Protein 4YMX (pdb70)

Organism: Caldanaerobacter subterraneus subsp. tengcongensis (strain DSM 15242 / JCM 11007 / NBRC 100824 / MB4) (NCBI:txid273068)

Radius of gyration: 26.93 Å; Cα contacts (8 Å, |Δi|>4): 974; chains: 2; bounding box: 66×55×76 Å

Nearest PDB structures (foldseek):
  4ymx-assembly2_B  TM=1.004E+00  e=5.263E-52  Caldanaerobacter subterraneus subsp. tengcongensis MB4
  3vvd-assembly1_A  TM=9.295E-01  e=8.114E-27  Thermus thermophilus HB27
  5lom-assembly1_A  TM=9.292E-01  e=2.804E-24  Agrobacterium fabrum str. C58
  8b5d-assembly2_B  TM=8.916E-01  e=5.900E-25  Lactococcus lactis
  3zsf-assembly2_B  TM=6.166E-01  e=4.445E-22  Neisseria gonorrhoeae

Solvent-accessible surface area: 20627 Å² total

B-factor: mean 12.86, std 9.36, range [2.45, 56.19]

Foldseek 3Di:
DEAEEEEAQQFPQQWHFDDDPNDTDIHHLVVVLQVLLCVLVVHHYHYDHDQPQCRLVCQQVVVGFKYFYQAFPDPVSCVWWPWADFLWKWFKWKKAFLPAPDAALLSQALWEEEEEPPGVQVVLQVPHHNYNYDYDRHPVVRVVCRVVVVTGIYIDIPQRVVVVCVPVVRMDIHRYPRSRPTGIGTTMIGGPPPVVSSVSSNVSSVCCVVVVNSVVSCCVRPVD/DEAEEEEAQQFPQQWHFDDDPNDTDIHHLVVVLVVLLCVLVVHHYHYDHDQPQCRLVCQQVVVGFKYFYQAFPDPVSCVWWPWAPFLWKWFKWKKAFQPAPDAALLSQALWEEEEEPPGQLVVLQVPRHNYNYDYDRHVVVRVVCRVVVVTGIYIDIDQRVVVVCVPVVRMDIHDYPRSRPTGIGTTMIGGPPPVVSSVSSNVSSVCCVVVVNSVVSCCVRPVD

CATH classification: 3.40.190.10

Secondary structure (DSSP, 8-state):
-EEEEEE--EETTTEEEEEETTEEEEESHHHHHHHHHHHHHT-EEEEEE--GGGHHHHHHTTS-SEE-SS----HHHHTTEEEEEEEE---EEEEEETT-S--SGGGGTT-EEEEETTSHHHHHHTTSTT-EEEEESSHHHHHHHHHTTS-SEEEEEHHHHHHHHTT-TTEEEE--GGGG-S---EEEEEETT-HHHHHHHHHHHHHHHHHSHHHHHHHHHH--/-EEEEEE-SEETTTEEEEEETTEEEEESHHHHHHHHHHHHHT-EEEEEE--GGGHHHHHHTTSSSEE-SS----HHHHTTEEE----B---EEEEEETT-S--SGGGGTT-EEEEETTSHHHHHHHTSTT-EEEEESSHHHHHHHHHTTS-SEEEEEHHHHHHHHTT-TTEEEE--GGGG-S---B--EEETT-HHHHHHHHHHHHHHHHHSHHHHHHHHHH--

InterPro domains:
  IPR001320 Ionotropic glutamate receptor, C-terminal [SM00079] (38-260)
  IPR001638 Solute-binding protein family 3/N-terminal domain of MltF [PF00497] (39-260)
  IPR001638 Solute-binding protein family 3/N-terminal domain of MltF [SM00062] (38-259)
  IPR018313 Solute-binding protein family 3, conserved site [PS01039] (64-77)

Sequence (448 aa):
GVIVMMMGTSADFPPFEFHKVEGGKDEEIVGFDIDIANAIAKKLGVKLEIKDMDFKGLIPALQAGRRVDMVIAGMTPTAERKKSVDFSDLYYDSRRQVVVVKNDSPISKFDDLKVKKTIAVQIGTTSEEAAKKIPNVKLLKQLNRVSDEFMDLQNNGRCDAIVVEDTTVAKAYLKEYKDMKILYMDEINNVENGSAVAVVAKKGNKSLLDVVNEVIKEELKQSGEYDKLVDKWFKQGVVIVMMMGTSADFPPFEFHKVEGGKKDEIVGFDIDIANAIAKKLGVKLEIKDMDFKGLIPALQAGRVDMVIAGMTPTAERKKSVDFSDLYYDSRRQVVVVKNDSPISKFDDLKVKKTIAVQIGTTSEEAAKKIPNVKLLKQLNRVSDEFMDLQNNGRCDAIVVEDTTVAKAYLKEYKDMKILYMDEINNVVENGSAVAVVAKKGNKSLLDVVNEVIKKEELKKQSGEYDKLVDKKWFKQ

Structure (mmCIF, N/CA/C/O backbone):
data_4YMX
#
_entry.id   4YMX
#
_cell.length_a   39.026
_cell.length_b   41.409
_cell.length_c   75.604
_cell.angle_alpha   103.73
_cell.angle_beta   102.74
_cell.angle_gamma   90.12
#
_symmetry.space_group_name_H-M   'P 1'
#
loop_
_entity.id
_entity.type
_entity.pdbx_description
1 polymer 'ABC-type amino acid transport system, periplasmic component'
2 non-polymer ARGININE
3 water water
#
loop_
_atom_site.group_PDB
_atom_site.id
_atom_site.type_symbol
_atom_site.label_atom_id
_atom_site.label_alt_id
_atom_site.label_comp_id
_atom_site.label_asym_id
_atom_site.label_entity_id
_atom_site.label_seq_id
_atom_site.pdbx_PDB_ins_code
_atom_site.Cartn_x
_atom_site.Cartn_y
_atom_site.Cartn_z
_atom_site.occupancy
_atom_site.B_iso_or_equiv
_atom_site.auth_seq_id
_atom_site.auth_comp_id
_atom_site.auth_asym_id
_atom_site.auth_atom_id
_atom_site.pdbx_PDB_model_num
ATOM 1 N N . GLY A 1 37 ? -30.285 0.591 -27.362 1.00 21.43 37 GLY A N 1
ATOM 2 C CA . GLY A 1 37 ? -30.293 1.261 -26.074 1.00 16.16 37 GLY A CA 1
ATOM 3 C C . GLY A 1 37 ? -29.461 0.550 -25.020 1.00 15.27 37 GLY A C 1
ATOM 4 O O . GLY A 1 37 ? -29.625 0.795 -23.819 1.00 15.00 37 GLY A O 1
ATOM 5 N N . VAL A 1 38 ? -28.573 -0.332 -25.476 1.00 12.66 38 VAL A N 1
ATOM 6 C CA . VAL A 1 38 ? -27.730 -1.131 -24.590 1.00 11.61 38 VAL A CA 1
ATOM 7 C C . VAL A 1 38 ? -26.301 -1.176 -25.121 1.00 13.75 38 VAL A C 1
ATOM 8 O O . VAL A 1 38 ? -26.083 -1.221 -26.331 1.00 14.28 38 VAL A O 1
ATOM 12 N N . ILE A 1 39 ? -25.324 -1.142 -24.220 1.00 7.85 39 ILE A N 1
ATOM 13 C CA . ILE A 1 39 ? -23.977 -1.537 -24.588 1.00 8.90 39 ILE A CA 1
ATOM 14 C C . ILE A 1 39 ? -23.640 -2.772 -23.764 1.00 8.99 39 ILE A C 1
ATOM 15 O O . ILE A 1 39 ? -23.901 -2.822 -22.562 1.00 9.16 39 ILE A O 1
ATOM 20 N N . VAL A 1 40 ? -23.110 -3.782 -24.437 1.00 9.96 40 VAL A N 1
ATOM 21 C CA . VAL A 1 40 ? -22.774 -5.036 -23.792 1.00 8.31 40 VAL A CA 1
ATOM 22 C C . VAL A 1 40 ? -21.272 -5.121 -23.626 1.00 9.64 40 VAL A C 1
ATOM 23 O O . VAL A 1 40 ? -20.498 -4.995 -24.585 1.00 7.37 40 VAL A O 1
ATOM 27 N N A MET A 1 41 ? -20.853 -5.360 -22.380 0.29 6.92 41 MET A N 1
ATOM 28 N N B MET A 1 41 ? -20.831 -5.317 -22.381 0.30 6.92 41 MET A N 1
ATOM 29 N N C MET A 1 41 ? -20.845 -5.321 -22.373 0.41 6.70 41 MET A N 1
ATOM 30 C CA A MET A 1 41 ? -19.446 -5.470 -22.039 0.29 6.89 41 MET A CA 1
ATOM 31 C CA B MET A 1 41 ? -19.412 -5.482 -22.124 0.30 6.60 41 MET A CA 1
ATOM 32 C CA C MET A 1 41 ? -19.434 -5.480 -22.057 0.41 6.58 41 MET A CA 1
ATOM 33 C C A MET A 1 41 ? -19.103 -6.902 -21.633 0.29 7.50 41 MET A C 1
ATOM 34 C C B MET A 1 41 ? -19.096 -6.890 -21.649 0.30 7.57 41 MET A C 1
ATOM 35 C C C MET A 1 41 ? -19.124 -6.920 -21.670 0.41 7.40 41 MET A C 1
ATOM 36 O O A MET A 1 41 ? -19.841 -7.527 -20.870 0.29 9.28 41 MET A O 1
ATOM 37 O O B MET A 1 41 ? -19.833 -7.479 -20.856 0.30 9.04 41 MET A O 1
ATOM 38 O O C MET A 1 41 ? -19.899 -7.563 -20.961 0.41 8.83 41 MET A O 1
ATOM 51 N N . GLY A 1 42 ? -17.995 -7.423 -22.155 1.00 5.45 42 GLY A N 1
ATOM 52 C CA . GLY A 1 42 ? -17.487 -8.704 -21.711 1.00 6.54 42 GLY A CA 1
ATOM 53 C C . GLY A 1 42 ? -16.386 -8.455 -20.692 1.00 6.14 42 GLY A C 1
ATOM 54 O O . GLY A 1 42 ? -15.560 -7.540 -20.843 1.00 6.36 42 GLY A O 1
ATOM 55 N N . THR A 1 43 ? -16.377 -9.259 -19.640 1.00 4.56 43 THR A N 1
ATOM 56 C CA . THR A 1 43 ? -15.271 -9.238 -18.698 1.00 4.20 43 THR A CA 1
ATOM 57 C C . THR A 1 43 ? -15.075 -10.612 -18.081 1.00 5.88 43 THR A C 1
ATOM 58 O O . THR A 1 43 ? -15.896 -11.509 -18.285 1.00 5.42 43 THR A O 1
ATOM 62 N N . SER A 1 44 ? -13.977 -10.775 -17.352 1.00 5.91 44 SER A N 1
ATOM 63 C CA . SER A 1 44 ? -13.737 -11.980 -16.567 1.00 4.35 44 SER A CA 1
ATOM 64 C C . SER A 1 44 ? -13.635 -11.522 -15.125 1.00 5.59 44 SER A C 1
ATOM 65 O O . SER A 1 44 ? -12.621 -10.951 -14.725 1.00 5.17 44 SER A O 1
ATOM 68 N N . ALA A 1 45 ? -14.699 -11.728 -14.353 1.00 5.30 45 ALA A N 1
ATOM 69 C CA . ALA A 1 45 ? -14.811 -11.123 -13.021 1.00 4.25 45 ALA A CA 1
ATOM 70 C C . ALA A 1 45 ? -14.186 -11.983 -11.917 1.00 6.00 45 ALA A C 1
ATOM 71 O O . ALA A 1 45 ? -14.827 -12.332 -10.910 1.00 5.50 45 ALA A O 1
ATOM 73 N N . ASP A 1 46 ? -12.911 -12.286 -12.123 1.00 4.27 46 ASP A N 1
ATOM 74 C CA . ASP A 1 46 ? -12.089 -13.044 -11.202 1.00 4.81 46 ASP A CA 1
ATOM 75 C C . ASP A 1 46 ? -10.845 -12.239 -10.853 1.00 4.88 46 ASP A C 1
ATOM 76 O O . ASP A 1 46 ? -9.820 -12.801 -10.478 1.00 5.76 46 ASP A O 1
ATOM 81 N N . PHE A 1 47 ? -10.936 -10.919 -10.979 1.00 5.36 47 PHE A N 1
ATOM 82 C CA . PHE A 1 47 ? -9.755 -10.068 -11.071 1.00 3.80 47 PHE A CA 1
ATOM 83 C C . PHE A 1 47 ? -9.918 -8.808 -10.226 1.00 3.58 47 PHE A C 1
ATOM 84 O O . PHE A 1 47 ? -9.854 -7.687 -10.750 1.00 6.43 47 PHE A O 1
ATOM 92 N N . PRO A 1 48 ? -10.143 -8.976 -8.908 1.00 4.69 48 PRO A N 1
ATOM 93 C CA . PRO A 1 48 ? -10.251 -7.805 -8.032 1.00 4.63 48 PRO A CA 1
ATOM 94 C C . PRO A 1 48 ? -8.919 -7.059 -7.999 1.00 5.90 48 PRO A C 1
ATOM 95 O O . PRO A 1 48 ? -7.876 -7.705 -7.989 1.00 6.41 48 PRO A O 1
ATOM 99 N N . PRO A 1 49 ? -8.935 -5.720 -7.942 1.00 4.82 49 PRO A N 1
ATOM 100 C CA . PRO A 1 49 ? -10.081 -4.813 -7.829 1.00 5.05 49 PRO A CA 1
ATOM 101 C C . PRO A 1 49 ? -10.625 -4.289 -9.158 1.00 5.21 49 PRO A C 1
ATOM 102 O O . PRO A 1 49 ? -11.408 -3.330 -9.143 1.00 6.36 49 PRO A O 1
ATOM 106 N N . PHE A 1 50 ? -10.242 -4.904 -10.274 1.00 4.41 50 PHE A N 1
ATOM 107 C CA . PHE A 1 50 ? -10.720 -4.465 -11.587 1.00 4.64 50 PHE A CA 1
ATOM 108 C C . PHE A 1 50 ? -12.138 -4.910 -11.861 1.00 4.29 50 PHE A C 1
ATOM 109 O O . PHE A 1 50 ? -12.983 -4.118 -12.281 1.00 4.93 50 PHE A O 1
ATOM 117 N N . GLU A 1 51 ? -12.400 -6.198 -11.655 1.00 4.49 51 GLU A N 1
ATOM 118 C CA . GLU A 1 51 ? -13.740 -6.746 -11.779 1.00 4.95 51 GLU A CA 1
ATOM 119 C C . GLU A 1 51 ? -13.842 -7.990 -10.928 1.00 5.62 51 GLU A C 1
ATOM 120 O O . GLU A 1 51 ? -12.979 -8.880 -10.986 1.00 4.76 51 GLU A O 1
ATOM 126 N N . PHE A 1 52 ? -14.891 -8.045 -10.119 1.00 4.35 52 PHE A N 1
ATOM 127 C CA . PHE A 1 52 ? -15.124 -9.188 -9.261 1.00 3.77 52 PHE A CA 1
ATOM 128 C C . PHE A 1 52 ? -16.572 -9.206 -8.805 1.00 4.26 52 PHE A C 1
ATOM 129 O O . PHE A 1 52 ? -17.284 -8.210 -8.937 1.00 5.57 52 PHE A O 1
ATOM 137 N N . HIS A 1 53 ? -17.006 -10.346 -8.284 1.00 5.73 53 HIS A N 1
ATOM 138 C CA . HIS A 1 53 ? -18.350 -10.458 -7.731 1.00 7.14 53 HIS A CA 1
ATOM 139 C C . HIS A 1 53 ? -18.359 -10.075 -6.264 1.00 7.96 53 HIS A C 1
ATOM 140 O O . HIS A 1 53 ? -17.682 -10.695 -5.439 1.00 9.68 53 HIS A O 1
ATOM 147 N N . LYS A 1 54 ? -19.102 -9.020 -5.955 1.00 7.37 54 LYS A N 1
ATOM 148 C CA . LYS A 1 54 ? -19.349 -8.618 -4.581 1.00 7.21 54 LYS A CA 1
ATOM 149 C C . LYS A 1 54 ? -20.701 -9.208 -4.221 1.00 6.98 54 LYS A C 1
ATOM 150 O O . LYS A 1 54 ? -21.741 -8.802 -4.760 1.00 7.03 54 LYS A O 1
ATOM 156 N N . VAL A 1 55 ? -20.670 -10.198 -3.337 1.00 9.37 55 VAL A N 1
ATOM 157 C CA . VAL A 1 55 ? -21.855 -10.967 -2.985 1.00 8.75 55 VAL A CA 1
ATOM 158 C C . VAL A 1 55 ? -22.176 -10.744 -1.519 1.00 9.94 55 VAL A C 1
ATOM 159 O O . VAL A 1 55 ? -21.542 -11.324 -0.633 1.00 12.66 55 VAL A O 1
ATOM 163 N N . GLU A 1 56 ? -23.156 -9.885 -1.271 1.00 10.92 56 GLU A N 1
ATOM 164 C CA . GLU A 1 56 ? -23.598 -9.580 0.086 1.00 14.12 56 GLU A CA 1
ATOM 165 C C . GLU A 1 56 ? -24.902 -8.799 0.075 1.00 10.21 56 GLU A C 1
ATOM 166 O O . GLU A 1 56 ? -25.247 -8.144 -0.922 1.00 9.12 56 GLU A O 1
ATOM 172 N N . GLY A 1 57 ? -25.623 -8.878 1.189 1.00 10.46 57 GLY A N 1
ATOM 173 C CA . GLY A 1 57 ? -26.876 -8.163 1.347 1.00 12.08 57 GLY A CA 1
ATOM 174 C C . GLY A 1 57 ? -27.940 -8.533 0.332 1.00 9.64 57 GLY A C 1
ATOM 175 O O . GLY A 1 57 ? -28.799 -7.714 0.008 1.00 12.24 57 GLY A O 1
ATOM 176 N N . GLY A 1 58 ? -27.873 -9.759 -0.176 1.00 8.45 58 GLY A N 1
ATOM 177 C CA . GLY A 1 58 ? -28.844 -10.230 -1.150 1.00 7.82 58 GLY A CA 1
ATOM 178 C C . GLY A 1 58 ? -28.536 -9.773 -2.561 1.00 9.33 58 GLY A C 1
ATOM 179 O O . GLY A 1 58 ? -29.406 -9.789 -3.426 1.00 9.71 58 GLY A O 1
ATOM 180 N N . LYS A 1 59 ? -27.298 -9.357 -2.796 1.00 7.59 59 LYS A N 1
ATOM 181 C CA . LYS A 1 59 ? -26.896 -8.914 -4.124 1.00 9.05 59 LYS A CA 1
ATOM 182 C C . LYS A 1 59 ? -25.726 -9.740 -4.627 1.00 8.39 59 LYS A C 1
ATOM 183 O O . LYS A 1 59 ? -24.896 -10.196 -3.843 1.00 11.41 59 LYS A O 1
ATOM 189 N N . ASP A 1 60 ? -25.686 -9.961 -5.937 1.00 8.28 60 ASP A N 1
ATOM 190 C CA . ASP A 1 60 ? -24.488 -10.454 -6.612 1.00 7.59 60 ASP A CA 1
ATOM 191 C C . ASP A 1 60 ? -24.185 -9.422 -7.684 1.00 7.30 60 ASP A C 1
ATOM 192 O O . ASP A 1 60 ? -24.791 -9.432 -8.761 1.00 8.62 60 ASP A O 1
ATOM 197 N N A GLU A 1 61 ? -23.266 -8.512 -7.382 0.49 7.36 61 GLU A N 1
ATOM 198 N N B GLU A 1 61 ? -23.266 -8.511 -7.382 0.51 7.34 61 GLU A N 1
ATOM 199 C CA A GLU A 1 61 ? -22.944 -7.431 -8.297 0.49 7.86 61 GLU A CA 1
ATOM 200 C CA B GLU A 1 61 ? -22.945 -7.430 -8.297 0.51 7.83 61 GLU A CA 1
ATOM 201 C C A GLU A 1 61 ? -21.525 -7.590 -8.806 0.49 7.39 61 GLU A C 1
ATOM 202 C C B GLU A 1 61 ? -21.526 -7.590 -8.806 0.51 7.39 61 GLU A C 1
ATOM 203 O O A GLU A 1 61 ? -20.612 -7.874 -8.035 0.49 8.05 61 GLU A O 1
ATOM 204 O O B GLU A 1 61 ? -20.614 -7.875 -8.035 0.51 8.02 61 GLU A O 1
ATOM 215 N N . ILE A 1 62 ? -21.341 -7.407 -10.107 1.00 7.11 62 ILE A N 1
ATOM 216 C CA . ILE A 1 62 ? -20.003 -7.357 -10.671 1.00 4.42 62 ILE A CA 1
ATOM 217 C C . ILE A 1 62 ? -19.554 -5.909 -10.539 1.00 6.71 62 ILE A C 1
ATOM 218 O O . ILE A 1 62 ? -20.179 -4.994 -11.102 1.00 7.77 62 ILE A O 1
ATOM 223 N N . VAL A 1 63 ? -18.493 -5.707 -9.755 1.00 5.48 63 VAL A N 1
ATOM 224 C CA . VAL A 1 63 ? -18.015 -4.373 -9.414 1.00 5.14 63 VAL A CA 1
ATOM 225 C C . VAL A 1 63 ? -16.510 -4.266 -9.619 1.00 4.22 63 VAL A C 1
ATOM 226 O O . VAL A 1 63 ? -15.824 -5.272 -9.813 1.00 5.63 63 VAL A O 1
ATOM 230 N N . GLY A 1 64 ? -15.994 -3.044 -9.560 1.00 4.59 64 GLY A N 1
ATOM 231 C CA . GLY A 1 64 ? -14.564 -2.812 -9.644 1.00 4.96 64 GLY A CA 1
ATOM 232 C C . GLY A 1 64 ? -14.225 -1.594 -10.471 1.00 6.53 64 GLY A C 1
ATOM 233 O O . GLY A 1 64 ? -15.104 -0.939 -11.034 1.00 5.85 64 GLY A O 1
ATOM 234 N N . PHE A 1 65 ? -12.934 -1.304 -10.553 1.00 4.36 65 PHE A N 1
ATOM 235 C CA . PHE A 1 65 ? -12.428 -0.169 -11.317 1.00 5.22 65 PHE A CA 1
ATOM 236 C C . PHE A 1 65 ? -12.892 -0.224 -12.771 1.00 6.16 65 PHE A C 1
ATOM 237 O O . PHE A 1 65 ? -13.351 0.776 -13.329 1.00 5.32 65 PHE A O 1
ATOM 245 N N . ASP A 1 66 ? -12.792 -1.398 -13.384 1.00 3.31 66 ASP A N 1
ATOM 246 C CA . ASP A 1 66 ? -13.210 -1.539 -14.776 1.00 5.06 66 ASP A CA 1
ATOM 247 C C . ASP A 1 66 ? -14.702 -1.339 -14.947 1.00 4.82 66 ASP A C 1
ATOM 248 O O . ASP A 1 66 ? -15.150 -0.849 -15.992 1.00 5.70 66 ASP A O 1
ATOM 253 N N . ILE A 1 67 ? -15.476 -1.733 -13.945 1.00 4.56 67 ILE A N 1
ATOM 254 C CA . ILE A 1 67 ? -16.924 -1.548 -14.011 1.00 6.35 67 ILE A CA 1
ATOM 255 C C . ILE A 1 67 ? -17.297 -0.067 -13.885 1.00 5.09 67 ILE A C 1
ATOM 256 O O . ILE A 1 67 ? -18.199 0.412 -14.577 1.00 6.96 67 ILE A O 1
ATOM 261 N N . ASP A 1 68 ? -16.602 0.663 -13.020 1.00 4.80 68 ASP A N 1
ATOM 262 C CA . ASP A 1 68 ? -16.839 2.096 -12.931 1.00 5.28 68 ASP A CA 1
ATOM 263 C C . ASP A 1 68 ? -16.531 2.780 -14.258 1.00 5.44 68 ASP A C 1
ATOM 264 O O . ASP A 1 68 ? -17.266 3.677 -14.685 1.00 7.59 68 ASP A O 1
ATOM 269 N N . ILE A 1 69 ? -15.467 2.347 -14.928 1.00 4.99 69 ILE A N 1
ATOM 270 C CA . ILE A 1 69 ? -15.131 2.924 -16.226 1.00 5.90 69 ILE A CA 1
ATOM 271 C C . ILE A 1 69 ? -16.224 2.577 -17.241 1.00 5.83 69 ILE A C 1
ATOM 272 O O . ILE A 1 69 ? -16.672 3.433 -18.014 1.00 6.92 69 ILE A O 1
ATOM 277 N N . ALA A 1 70 ? -16.667 1.322 -17.226 1.00 5.54 70 ALA A N 1
ATOM 278 C CA . ALA A 1 70 ? -17.743 0.895 -18.119 1.00 6.64 70 ALA A CA 1
ATOM 279 C C . ALA A 1 70 ? -18.999 1.714 -17.924 1.00 6.63 70 ALA A C 1
ATOM 280 O O . ALA A 1 70 ? -19.656 2.102 -18.900 1.00 7.30 70 ALA A O 1
ATOM 282 N N . ASN A 1 71 ? -19.344 1.984 -16.672 1.00 7.52 71 ASN A N 1
ATOM 283 C CA . ASN A 1 71 ? -20.537 2.772 -16.417 1.00 6.81 71 ASN A CA 1
ATOM 284 C C . ASN A 1 71 ? -20.389 4.218 -16.872 1.00 6.07 71 ASN A C 1
ATOM 285 O O . ASN A 1 71 ? -21.369 4.824 -17.317 1.00 8.12 71 ASN A O 1
ATOM 290 N N . ALA A 1 72 ? -19.170 4.749 -16.825 1.00 6.15 72 ALA A N 1
ATOM 291 C CA . ALA A 1 72 ? -18.929 6.092 -17.346 1.00 7.69 72 ALA A CA 1
ATOM 292 C C . ALA A 1 72 ? -19.140 6.111 -18.860 1.00 9.53 72 ALA A C 1
ATOM 293 O O . ALA A 1 72 ? -19.695 7.067 -19.415 1.00 9.94 72 ALA A O 1
ATOM 295 N N . ILE A 1 73 ? -18.711 5.043 -19.530 1.00 5.11 73 ILE A N 1
ATOM 296 C CA . ILE A 1 73 ? -18.895 4.928 -20.970 1.00 8.59 73 ILE A CA 1
ATOM 297 C C . ILE A 1 73 ? -20.380 4.810 -21.308 1.00 8.55 73 ILE A C 1
ATOM 298 O O . ILE A 1 73 ? -20.876 5.493 -22.216 1.00 8.60 73 ILE A O 1
ATOM 303 N N . ALA A 1 74 ? -21.092 3.951 -20.576 1.00 8.63 74 ALA A N 1
ATOM 304 C CA . ALA A 1 74 ? -22.522 3.761 -20.810 1.00 7.86 74 ALA A CA 1
ATOM 305 C C . ALA A 1 74 ? -23.276 5.072 -20.612 1.00 6.77 74 ALA A C 1
ATOM 306 O O . ALA A 1 74 ? -24.203 5.372 -21.368 1.00 8.38 74 ALA A O 1
ATOM 308 N N . LYS A 1 75 ? -22.877 5.851 -19.609 1.00 8.63 75 LYS A N 1
ATOM 309 C CA . LYS A 1 75 ? -23.538 7.124 -19.327 1.00 10.22 75 LYS A CA 1
ATOM 310 C C . LYS A 1 75 ? -23.300 8.172 -20.411 1.00 9.66 75 LYS A C 1
ATOM 311 O O . LYS A 1 75 ? -24.226 8.913 -20.776 1.00 12.06 75 LYS A O 1
ATOM 317 N N . LYS A 1 76 ? -22.082 8.219 -20.944 1.00 9.18 76 LYS A N 1
ATOM 318 C CA . LYS A 1 76 ? -21.779 9.087 -22.082 1.00 10.60 76 LYS A CA 1
ATOM 319 C C . LYS A 1 76 ? -22.645 8.737 -23.288 1.00 9.14 76 LYS A C 1
ATOM 320 O O . LYS A 1 76 ? -23.144 9.620 -23.993 1.00 11.67 76 LYS A O 1
ATOM 326 N N . LEU A 1 77 ? -22.838 7.444 -23.518 1.00 8.31 77 LEU A N 1
ATOM 327 C CA . LEU A 1 77 ? -23.624 6.988 -24.661 1.00 8.66 77 LEU A CA 1
ATOM 328 C C . LEU A 1 77 ? -25.133 7.090 -24.426 1.00 11.28 77 LEU A C 1
ATOM 329 O O . LEU A 1 77 ? -25.915 7.009 -25.376 1.00 13.61 77 LEU A O 1
ATOM 334 N N . GLY A 1 78 ? -25.536 7.261 -23.167 1.00 10.87 78 GLY A N 1
ATOM 335 C CA . GLY A 1 78 ? -26.945 7.299 -22.800 1.00 9.11 78 GLY A CA 1
ATOM 336 C C . GLY A 1 78 ? -27.633 5.956 -22.967 1.00 15.68 78 GLY A C 1
ATOM 337 O O . GLY A 1 78 ? -28.789 5.889 -23.398 1.00 17.06 78 GLY A O 1
ATOM 338 N N . VAL A 1 79 ? -26.926 4.881 -22.627 1.00 11.29 79 VAL A N 1
ATOM 339 C CA . VAL A 1 79 ? -27.468 3.535 -22.780 1.00 8.92 79 VAL A CA 1
ATOM 340 C C . VAL A 1 79 ? -27.311 2.717 -21.502 1.00 9.01 79 VAL A C 1
ATOM 341 O O . VAL A 1 79 ? -26.554 3.086 -20.599 1.00 12.74 79 VAL A O 1
ATOM 345 N N . LYS A 1 80 ? -28.038 1.605 -21.448 1.00 11.25 80 LYS A N 1
ATOM 346 C CA . LYS A 1 80 ? -27.942 0.649 -20.353 1.00 12.44 80 LYS A CA 1
ATOM 347 C C . LYS A 1 80 ? -26.689 -0.193 -20.545 1.00 9.11 80 LYS A C 1
ATOM 348 O O . LYS A 1 80 ? -26.383 -0.607 -21.666 1.00 12.11 80 LYS A O 1
ATOM 354 N N . LEU A 1 81 ? -25.969 -0.448 -19.454 1.00 8.19 81 LEU A N 1
ATOM 355 C CA . LEU A 1 81 ? -24.814 -1.338 -19.488 1.00 6.95 81 LEU A CA 1
ATOM 356 C C . LEU A 1 81 ? -25.243 -2.753 -19.116 1.00 8.16 81 LEU A C 1
ATOM 357 O O . LEU A 1 81 ? -25.883 -2.969 -18.080 1.00 10.25 81 LEU A O 1
ATOM 362 N N . GLU A 1 82 ? -24.905 -3.710 -19.970 1.00 7.30 82 GLU A N 1
ATOM 363 C CA . GLU A 1 82 ? -25.058 -5.116 -19.627 1.00 8.42 82 GLU A CA 1
ATOM 364 C C . GLU A 1 82 ? -23.678 -5.744 -19.592 1.00 9.54 82 GLU A C 1
ATOM 365 O O . GLU A 1 82 ? -22.856 -5.504 -20.480 1.00 11.85 82 GLU A O 1
ATOM 371 N N . ILE A 1 83 ? -23.423 -6.545 -18.563 1.00 8.04 83 ILE A N 1
ATOM 372 C CA . ILE A 1 83 ? -22.139 -7.208 -18.412 1.00 9.12 83 ILE A CA 1
ATOM 373 C C . ILE A 1 83 ? -22.300 -8.713 -18.592 1.00 9.79 83 ILE A C 1
ATOM 374 O O . ILE A 1 83 ? -23.177 -9.332 -17.970 1.00 11.22 83 ILE A O 1
ATOM 379 N N . LYS A 1 84 ? -21.460 -9.298 -19.443 1.00 7.76 84 LYS A N 1
ATOM 380 C CA . LYS A 1 84 ? -21.361 -10.752 -19.553 1.00 8.75 84 LYS A CA 1
ATOM 381 C C . LYS A 1 84 ? -20.051 -11.221 -18.927 1.00 9.55 84 LYS A C 1
ATOM 382 O O . LYS A 1 84 ? -18.971 -10.836 -19.379 1.00 9.72 84 LYS A O 1
ATOM 388 N N . ASP A 1 85 ? -20.152 -12.054 -17.899 1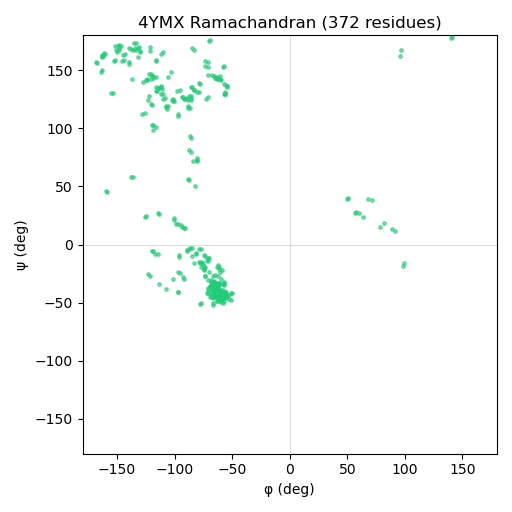.00 7.16 85 ASP A N 1
ATOM 389 C CA . ASP A 1 85 ? -18.979 -12.641 -17.252 1.00 5.39 85 ASP A CA 1
ATOM 390 C C . ASP A 1 85 ? -18.627 -13.952 -17.951 1.00 6.49 85 ASP A C 1
ATOM 391 O O . ASP A 1 85 ? -19.490 -14.820 -18.159 1.00 10.49 85 ASP A O 1
ATOM 396 N N . MET A 1 86 ? -17.374 -14.068 -18.379 1.00 5.56 86 MET A N 1
ATOM 397 C CA . MET A 1 86 ? -16.902 -15.262 -19.063 1.00 5.17 86 MET A CA 1
ATOM 398 C C . MET A 1 86 ? -15.415 -15.473 -18.784 1.00 6.39 86 MET A C 1
ATOM 399 O O . MET A 1 86 ? -14.726 -14.564 -18.300 1.00 7.02 86 MET A O 1
ATOM 404 N N . ASP A 1 87 ? -14.927 -16.669 -19.096 1.00 7.52 87 ASP A N 1
ATOM 405 C CA . ASP A 1 87 ? -13.502 -16.958 -18.995 1.00 7.49 87 ASP A CA 1
ATOM 406 C C . ASP A 1 87 ? -12.707 -15.938 -19.797 1.00 6.88 87 ASP A C 1
ATOM 407 O O . ASP A 1 87 ? -13.110 -15.574 -20.900 1.00 7.03 87 ASP A O 1
ATOM 412 N N . PHE A 1 88 ? -11.606 -15.450 -19.231 1.00 5.55 88 PHE A N 1
ATOM 413 C CA . PHE A 1 88 ? -10.810 -14.418 -19.903 1.00 5.66 88 PHE A CA 1
ATOM 414 C C . PHE A 1 88 ? -10.454 -14.793 -21.344 1.00 6.34 88 PHE A C 1
ATOM 415 O O . PHE A 1 88 ? -10.533 -13.962 -22.261 1.00 5.99 88 PHE A O 1
ATOM 423 N N . LYS A 1 89 ? -10.090 -16.057 -21.549 1.00 5.52 89 LYS A N 1
ATOM 424 C CA . LYS A 1 89 ? -9.701 -16.545 -22.869 1.00 5.69 89 LYS A CA 1
ATOM 425 C C . LYS A 1 89 ? -10.788 -16.391 -23.948 1.00 6.47 89 LYS A C 1
ATOM 426 O O . LYS A 1 89 ? -10.472 -16.369 -25.142 1.00 8.61 89 LYS A O 1
ATOM 432 N N . GLY A 1 90 ? -12.048 -16.280 -23.532 1.00 5.73 90 GLY A N 1
ATOM 433 C CA . GLY A 1 90 ? -13.140 -16.124 -24.474 1.00 7.28 90 GLY A CA 1
ATOM 434 C C . GLY A 1 90 ? -13.455 -14.684 -24.828 1.00 7.06 90 GLY A C 1
ATOM 435 O O . GLY A 1 90 ? -14.296 -14.435 -25.690 1.00 7.82 90 GLY A O 1
ATOM 436 N N . LEU A 1 91 ? -12.790 -13.727 -24.189 1.00 6.64 91 LEU A N 1
ATOM 437 C CA . LEU A 1 91 ? -13.167 -12.322 -24.372 1.00 5.63 91 LEU A CA 1
ATOM 438 C C . LEU A 1 91 ? -12.910 -11.788 -25.778 1.00 6.09 91 LEU A C 1
ATOM 439 O O . LEU A 1 91 ? -13.808 -11.211 -26.396 1.00 6.91 91 LEU A O 1
ATOM 444 N N . ILE A 1 92 ? -11.704 -11.986 -26.299 1.00 6.63 92 ILE A N 1
ATOM 445 C CA . ILE A 1 92 ? -11.426 -11.537 -27.659 1.00 8.81 92 ILE A CA 1
ATOM 446 C C . ILE A 1 92 ? -12.287 -12.271 -28.715 1.00 5.78 92 ILE A C 1
ATOM 447 O O . ILE A 1 92 ? -12.868 -11.618 -29.592 1.00 6.98 92 ILE A O 1
ATOM 452 N N . PRO A 1 93 ? -12.426 -13.610 -28.609 1.00 7.93 93 PRO A N 1
ATOM 453 C CA . PRO A 1 93 ? -13.364 -14.267 -29.528 1.00 9.79 93 PRO A CA 1
ATOM 454 C C . PRO A 1 93 ? -14.803 -13.736 -29.446 1.00 9.04 93 PRO A C 1
ATOM 455 O O . PRO A 1 93 ? -15.454 -13.598 -30.478 1.00 9.04 93 PRO A O 1
ATOM 459 N N . ALA A 1 94 ? -15.289 -13.431 -28.250 1.00 6.73 94 ALA A N 1
ATOM 460 C CA . ALA A 1 94 ? -16.634 -12.884 -28.113 1.00 7.35 94 ALA A CA 1
ATOM 461 C C . ALA A 1 94 ? -16.753 -11.521 -28.796 1.00 9.27 94 ALA A C 1
ATOM 462 O O . ALA A 1 94 ? -17.759 -11.218 -29.439 1.00 9.48 94 ALA A O 1
ATOM 464 N N . LEU A 1 95 ? -15.713 -10.705 -28.669 1.00 8.31 95 LEU A N 1
ATOM 465 C CA . LEU A 1 95 ? -15.701 -9.380 -29.259 1.00 9.86 95 LEU A CA 1
ATOM 466 C C . LEU A 1 95 ? -15.660 -9.481 -30.784 1.00 12.94 95 LEU A C 1
ATOM 467 O O . LEU A 1 95 ? -16.382 -8.761 -31.486 1.00 13.67 95 LEU A O 1
ATOM 472 N N . GLN A 1 96 ? -14.844 -10.399 -31.295 1.00 12.62 96 GLN A N 1
ATOM 473 C CA . GLN A 1 96 ? -14.753 -10.630 -32.737 1.00 13.38 96 GLN A CA 1
ATOM 474 C C . GLN A 1 96 ? -16.077 -11.103 -33.317 1.00 13.66 96 GLN A C 1
ATOM 475 O O . GLN A 1 96 ? -16.433 -10.745 -34.442 1.00 17.77 96 GLN A O 1
ATOM 481 N N . ALA A 1 97 ? -16.795 -11.914 -32.546 1.00 10.23 97 ALA A N 1
ATOM 482 C CA . ALA A 1 97 ? -18.073 -12.467 -32.974 1.00 10.87 97 ALA A CA 1
ATOM 483 C C . ALA A 1 97 ? -19.242 -11.504 -32.794 1.00 11.69 97 ALA A C 1
ATOM 484 O O . ALA A 1 97 ? -20.358 -11.800 -33.228 1.00 15.44 97 ALA A O 1
ATOM 486 N N . GLY A 1 98 ? -19.000 -10.365 -32.148 1.00 11.13 98 GLY A N 1
ATOM 487 C CA . GLY A 1 98 ? -20.066 -9.413 -31.891 1.00 10.58 98 GLY A CA 1
ATOM 488 C C . GLY A 1 98 ? -20.985 -9.784 -30.743 1.00 13.42 98 GLY A C 1
ATOM 489 O O . GLY A 1 98 ? -22.061 -9.201 -30.594 1.00 13.73 98 GLY A O 1
ATOM 490 N N A ARG A 1 99 ? -20.566 -10.748 -29.928 0.54 10.68 99 ARG A N 1
ATOM 491 N N B ARG A 1 99 ? -20.567 -10.746 -29.925 0.46 10.65 99 ARG A N 1
ATOM 492 C CA A ARG A 1 99 ? -21.348 -11.151 -28.761 0.54 8.74 99 ARG A CA 1
ATOM 493 C CA B ARG A 1 99 ? -21.349 -11.146 -28.754 0.46 9.00 99 ARG A CA 1
ATOM 494 C C A ARG A 1 99 ? -21.242 -10.129 -27.624 0.54 7.54 99 ARG A C 1
ATOM 495 C C B ARG A 1 99 ? -21.250 -10.117 -27.627 0.46 7.97 99 ARG A C 1
ATOM 496 O O A ARG A 1 99 ? -22.078 -10.108 -26.723 0.54 11.75 99 ARG A O 1
ATOM 497 O O B ARG A 1 99 ? -22.097 -10.076 -26.736 0.46 11.93 99 ARG A O 1
ATOM 512 N N . VAL A 1 100 ? -20.200 -9.301 -27.664 1.00 8.70 100 VAL A N 1
ATOM 513 C CA . VAL A 1 100 ? -20.090 -8.142 -26.773 1.00 7.81 100 VAL A CA 1
ATOM 514 C C . VAL A 1 100 ? -19.625 -6.969 -27.629 1.00 8.84 100 VAL A C 1
ATOM 515 O O . VAL A 1 100 ? -19.069 -7.176 -28.714 1.00 9.57 100 VAL A O 1
ATOM 519 N N . ASP A 1 101 ? -19.856 -5.748 -27.152 1.00 6.40 101 ASP A N 1
ATOM 520 C CA . ASP A 1 101 ? -19.445 -4.541 -27.868 1.00 7.79 101 ASP A CA 1
ATOM 521 C C . ASP A 1 101 ? -18.066 -4.035 -27.447 1.00 7.40 101 ASP A C 1
ATOM 522 O O . ASP A 1 101 ? -17.367 -3.386 -28.221 1.00 7.18 101 ASP A O 1
ATOM 527 N N . MET A 1 102 ? -17.688 -4.313 -26.205 1.00 7.16 102 MET A N 1
ATOM 528 C CA . MET A 1 102 ? -16.391 -3.910 -25.699 1.00 4.60 102 MET A CA 1
ATOM 529 C C . MET A 1 102 ? -15.969 -4.873 -24.610 1.00 4.75 102 MET A C 1
ATOM 530 O O . MET A 1 102 ? -16.807 -5.562 -24.015 1.00 7.55 102 MET A O 1
ATOM 535 N N . VAL A 1 103 ? -14.664 -4.925 -24.377 1.00 5.36 103 VAL A N 1
ATOM 536 C CA . VAL A 1 103 ? -14.113 -5.722 -23.296 1.00 5.17 103 VAL A CA 1
ATOM 537 C C . VAL A 1 103 ? -13.312 -4.809 -22.383 1.00 5.77 103 VAL A C 1
ATOM 538 O O . VAL A 1 103 ? -12.455 -4.047 -22.838 1.00 5.97 103 VAL A O 1
ATOM 542 N N . ILE A 1 104 ? -13.617 -4.865 -21.091 1.00 4.66 104 ILE A N 1
ATOM 543 C CA . ILE A 1 104 ? -12.800 -4.207 -20.086 1.00 4.61 104 ILE A CA 1
ATOM 544 C C . ILE A 1 104 ? -12.502 -5.278 -19.049 1.00 5.12 104 ILE A C 1
ATOM 545 O O . ILE A 1 104 ? -13.406 -5.760 -18.375 1.00 4.90 104 ILE A O 1
ATOM 550 N N . ALA A 1 105 ? -11.240 -5.684 -18.958 1.00 4.63 105 ALA A N 1
ATOM 551 C CA . ALA A 1 105 ? -10.872 -6.819 -18.116 1.00 4.39 105 ALA A CA 1
ATOM 552 C C . ALA A 1 105 ? -9.396 -6.791 -17.739 1.00 4.43 105 ALA A C 1
ATOM 553 O O . ALA A 1 105 ? -8.695 -7.806 -17.828 1.00 4.91 105 ALA A O 1
ATOM 555 N N . GLY A 1 106 ? -8.909 -5.619 -17.344 1.00 4.15 106 GLY A N 1
ATOM 556 C CA . GLY A 1 106 ? -7.495 -5.445 -17.064 1.00 5.41 106 GLY A CA 1
ATOM 557 C C . GLY A 1 106 ? -6.643 -5.959 -18.213 1.00 3.38 106 GLY A C 1
ATOM 558 O O . GLY A 1 106 ? -5.599 -6.595 -18.011 1.00 6.28 106 GLY A O 1
ATOM 559 N N . MET A 1 107 ? -7.102 -5.696 -19.436 1.00 4.27 107 MET A N 1
ATOM 560 C CA . MET A 1 107 ? -6.550 -6.345 -20.613 1.00 4.51 107 MET A CA 1
ATOM 561 C C . MET A 1 107 ? -5.439 -5.532 -21.259 1.00 6.63 107 MET A C 1
ATOM 562 O O . MET A 1 107 ? -5.612 -4.356 -21.591 1.00 6.51 107 MET A O 1
ATOM 567 N N . THR A 1 108 ? -4.296 -6.178 -21.450 1.00 4.35 108 THR A N 1
ATOM 568 C CA . THR A 1 108 ? -3.124 -5.502 -21.992 1.00 5.52 108 THR A CA 1
ATOM 569 C C . THR A 1 108 ? -3.208 -5.375 -23.513 1.00 7.99 108 THR A C 1
ATOM 570 O O . THR A 1 108 ? -3.494 -6.349 -24.201 1.00 8.56 108 THR A O 1
ATOM 574 N N . PRO A 1 109 ? -2.969 -4.165 -24.047 1.00 5.17 109 PRO A N 1
ATOM 575 C CA . PRO A 1 109 ? -3.047 -4.004 -25.503 1.00 6.30 109 PRO A CA 1
ATOM 576 C C . PRO A 1 109 ? -1.778 -4.477 -26.207 1.00 9.64 109 PRO A C 1
ATOM 577 O O . PRO A 1 109 ? -0.995 -3.654 -26.687 1.00 12.77 109 PRO A O 1
ATOM 581 N N . THR A 1 110 ? -1.594 -5.790 -26.297 1.00 8.23 110 THR A N 1
ATOM 582 C CA . THR A 1 110 ? -0.388 -6.357 -26.900 1.00 9.00 110 THR A CA 1
ATOM 583 C C . THR A 1 110 ? -0.392 -6.202 -28.412 1.00 9.76 110 THR A C 1
ATOM 584 O O . THR A 1 110 ? -1.454 -6.116 -29.032 1.00 9.67 110 THR A O 1
ATOM 588 N N . ALA A 1 111 ? 0.797 -6.160 -29.004 1.00 11.24 111 ALA A N 1
ATOM 589 C CA . ALA A 1 111 ? 0.914 -6.085 -30.453 1.00 11.76 111 ALA A CA 1
ATOM 590 C C . ALA A 1 111 ? 0.154 -7.235 -31.117 1.00 14.34 111 ALA A C 1
ATOM 591 O O . ALA A 1 111 ? -0.522 -7.047 -32.137 1.00 13.30 111 ALA A O 1
ATOM 593 N N . GLU A 1 112 ? 0.252 -8.422 -30.528 1.00 12.53 112 GLU A N 1
ATOM 594 C CA . GLU A 1 112 ? -0.443 -9.588 -31.057 1.00 12.78 112 GLU A CA 1
ATOM 595 C C . GLU A 1 112 ? -1.959 -9.385 -31.080 1.00 13.60 112 GLU A C 1
ATOM 596 O O . GLU A 1 112 ? -2.619 -9.639 -32.092 1.00 11.60 112 GLU A O 1
ATOM 602 N N . ARG A 1 113 ? -2.511 -8.922 -29.965 1.00 9.91 113 ARG A N 1
ATOM 603 C CA . ARG A 1 113 ? -3.950 -8.712 -29.876 1.00 8.81 113 ARG A CA 1
ATOM 604 C C . ARG A 1 113 ? -4.451 -7.613 -30.810 1.00 9.47 113 ARG A C 1
ATOM 605 O O . ARG A 1 113 ? -5.576 -7.681 -31.294 1.00 8.22 113 ARG A O 1
ATOM 613 N N . LYS A 1 114 ? -3.610 -6.606 -31.048 1.00 9.78 114 LYS A N 1
ATOM 614 C CA . LYS A 1 114 ? -3.956 -5.498 -31.935 1.00 9.14 114 LYS A CA 1
ATOM 615 C C . LYS A 1 114 ? -4.219 -5.945 -33.376 1.00 11.12 114 LYS A C 1
ATOM 616 O O . LYS A 1 114 ? -4.853 -5.221 -34.146 1.00 12.45 114 LYS A O 1
ATOM 622 N N . LYS A 1 115 ? -3.742 -7.133 -33.739 1.00 10.32 115 LYS A N 1
ATOM 623 C CA . LYS A 1 115 ? -4.027 -7.671 -35.069 1.00 11.58 115 LYS A CA 1
ATOM 624 C C . LYS A 1 115 ? -5.495 -8.058 -35.183 1.00 14.05 115 LYS A C 1
ATOM 625 O O . LYS A 1 115 ? -6.050 -8.107 -36.285 1.00 16.45 115 LYS A O 1
ATOM 631 N N . SER A 1 116 ? -6.124 -8.330 -34.040 1.00 10.93 116 SER A N 1
ATOM 632 C CA . SER A 1 116 ? -7.477 -8.895 -34.013 1.00 12.06 116 SER A CA 1
ATOM 633 C C . SER A 1 116 ? -8.554 -7.911 -33.566 1.00 10.91 116 SER A C 1
ATOM 634 O O . SER A 1 116 ? -9.674 -7.935 -34.078 1.00 12.95 116 SER A O 1
ATOM 637 N N . VAL A 1 117 ? -8.224 -7.069 -32.585 1.00 10.08 117 VAL A N 1
ATOM 638 C CA . VAL A 1 117 ? -9.161 -6.086 -32.045 1.00 9.54 117 VAL A CA 1
ATOM 639 C C . VAL A 1 117 ? -8.468 -4.727 -31.911 1.00 8.67 117 VAL A C 1
ATOM 640 O O . VAL A 1 117 ? -7.251 -4.629 -32.060 1.00 11.93 117 VAL A O 1
ATOM 644 N N . ASP A 1 118 ? -9.242 -3.678 -31.641 1.00 8.81 118 ASP A N 1
ATOM 645 C CA . ASP A 1 118 ? -8.673 -2.348 -31.445 1.00 8.64 118 ASP A CA 1
ATOM 646 C C . ASP A 1 118 ? -8.693 -1.974 -29.964 1.00 9.55 118 ASP A C 1
ATOM 647 O O . ASP A 1 118 ? -9.634 -2.304 -29.243 1.00 10.16 118 ASP A O 1
ATOM 652 N N . PHE A 1 119 ? -7.663 -1.262 -29.525 1.00 8.16 119 PHE A N 1
ATOM 653 C CA . PHE A 1 119 ? -7.550 -0.872 -28.121 1.00 6.41 119 PHE A CA 1
ATOM 654 C C . PHE A 1 119 ? -7.590 0.629 -27.911 1.00 6.90 119 PHE A C 1
ATOM 655 O O . PHE A 1 119 ? -7.068 1.414 -28.714 1.00 7.55 119 PHE A O 1
ATOM 663 N N . SER A 1 120 ? -8.207 1.016 -26.802 1.00 4.97 120 SER A N 1
ATOM 664 C CA . SER A 1 120 ? -8.174 2.393 -26.341 1.00 5.02 120 SER A CA 1
ATOM 665 C C . SER A 1 120 ? -6.791 2.767 -25.841 1.00 7.23 120 SER A C 1
ATOM 666 O O . SER A 1 120 ? -5.884 1.933 -25.749 1.00 7.71 120 SER A O 1
ATOM 669 N N . ASP A 1 121 ? -6.648 4.038 -25.496 1.00 6.51 121 ASP A N 1
ATOM 670 C CA . ASP A 1 121 ? -5.498 4.486 -24.732 1.00 7.75 121 ASP A CA 1
ATOM 671 C C . ASP A 1 121 ? -5.436 3.696 -23.429 1.00 6.37 121 ASP A C 1
ATOM 672 O O . ASP A 1 121 ? -6.464 3.216 -22.929 1.00 6.64 121 ASP A O 1
ATOM 677 N N . LEU A 1 122 ? -4.236 3.553 -22.877 1.00 7.26 122 LEU A N 1
ATOM 678 C CA . LEU A 1 122 ? -4.087 2.901 -21.576 1.00 8.46 122 LEU A CA 1
ATOM 679 C C . LEU A 1 122 ? -4.830 3.686 -20.496 1.00 7.22 122 LEU A C 1
ATOM 680 O O . LEU A 1 122 ? -4.842 4.926 -20.509 1.00 10.72 122 LEU A O 1
ATOM 685 N N . TYR A 1 123 ? -5.450 2.972 -19.558 1.00 5.62 123 TYR A N 1
ATOM 686 C CA . TYR A 1 123 ? -6.119 3.634 -18.439 1.00 6.46 123 TYR A CA 1
ATOM 687 C C . TYR A 1 123 ? -5.539 3.231 -17.074 1.00 5.93 123 TYR A C 1
ATOM 688 O O . TYR A 1 123 ? -5.944 3.776 -16.042 1.00 8.14 123 TYR A O 1
ATOM 697 N N . TYR A 1 124 ? -4.611 2.273 -17.061 1.00 5.58 124 TYR A N 1
ATOM 698 C CA . TYR A 1 124 ? -3.905 1.919 -15.834 1.00 6.17 124 TYR A CA 1
ATOM 699 C C . TYR A 1 124 ? -2.649 1.129 -16.160 1.00 4.81 124 TYR A C 1
ATOM 700 O O . TYR A 1 124 ? -2.608 0.429 -17.160 1.00 7.21 124 TYR A O 1
ATOM 709 N N . ASP A 1 125 ? -1.623 1.233 -15.326 1.00 6.66 125 ASP A N 1
ATOM 710 C CA . ASP A 1 125 ? -0.403 0.481 -15.538 1.00 5.91 125 ASP A CA 1
ATOM 711 C C . ASP A 1 125 ? -0.601 -0.907 -14.909 1.00 8.18 125 ASP A C 1
ATOM 712 O O . ASP A 1 125 ? -1.586 -1.150 -14.205 1.00 9.91 125 ASP A O 1
ATOM 717 N N . SER A 1 126 ? 0.313 -1.829 -15.174 1.00 6.36 126 SER A N 1
ATOM 718 C CA . SER A 1 126 ? 0.298 -3.105 -14.462 1.00 4.88 126 SER A CA 1
ATOM 719 C C . SER A 1 126 ? 1.689 -3.721 -14.426 1.00 5.76 126 SER A C 1
ATOM 720 O O . SER A 1 126 ? 2.578 -3.339 -15.205 1.00 7.81 126 SER A O 1
ATOM 723 N N A ARG A 1 127 ? 1.870 -4.675 -13.514 0.52 6.00 127 ARG A N 1
ATOM 724 N N B ARG A 1 127 ? 1.860 -4.692 -13.533 0.48 6.50 127 ARG A N 1
ATOM 725 C CA A ARG A 1 127 ? 3.140 -5.356 -13.310 0.52 6.12 127 ARG A CA 1
ATOM 726 C CA B ARG A 1 127 ? 3.133 -5.360 -13.315 0.48 6.08 127 ARG A CA 1
ATOM 727 C C A ARG A 1 127 ? 2.886 -6.827 -12.983 0.52 5.58 127 ARG A C 1
ATOM 728 C C B ARG A 1 127 ? 2.888 -6.829 -12.980 0.48 5.63 127 ARG A C 1
ATOM 729 O O A ARG A 1 127 ? 2.035 -7.141 -12.156 0.52 6.46 127 ARG A O 1
ATOM 730 O O B ARG A 1 127 ? 2.044 -7.145 -12.145 0.48 6.79 127 ARG A O 1
ATOM 745 N N . GLN A 1 128 ? 3.625 -7.721 -13.636 1.00 5.69 128 GLN A N 1
ATOM 746 C CA . GLN A 1 128 ? 3.573 -9.149 -13.317 1.00 4.57 128 GLN A CA 1
ATOM 747 C C . GLN A 1 128 ? 4.397 -9.436 -12.076 1.00 4.81 128 GLN A C 1
ATOM 748 O O . GLN A 1 128 ? 5.505 -8.908 -11.916 1.00 7.54 128 GLN A O 1
ATOM 754 N N . VAL A 1 129 ? 3.859 -10.285 -11.208 1.00 4.26 129 VAL A N 1
ATOM 755 C CA . VAL A 1 129 ? 4.596 -10.758 -10.051 1.00 3.21 129 VAL A CA 1
ATOM 756 C C . VAL A 1 129 ? 4.408 -12.262 -9.897 1.00 3.56 129 VAL A C 1
ATOM 757 O O . VAL A 1 129 ? 3.628 -12.888 -10.609 1.00 4.48 129 VAL A O 1
ATOM 761 N N . VAL A 1 130 ? 5.140 -12.836 -8.956 1.00 4.89 130 VAL A N 1
ATOM 762 C CA . VAL A 1 130 ? 5.009 -14.243 -8.624 1.00 4.87 130 VAL A CA 1
ATOM 763 C C . VAL A 1 130 ? 4.419 -14.361 -7.216 1.00 5.61 130 VAL A C 1
ATOM 764 O O . VAL A 1 130 ? 4.796 -13.616 -6.310 1.00 8.36 130 VAL A O 1
ATOM 768 N N . VAL A 1 131 ? 3.457 -15.260 -7.044 1.00 4.64 131 VAL A N 1
ATOM 769 C CA . VAL A 1 131 ? 2.900 -15.549 -5.730 1.00 5.10 131 VAL A CA 1
ATOM 770 C C . VAL A 1 131 ? 3.315 -16.957 -5.307 1.00 5.29 131 VAL A C 1
ATOM 771 O O . VAL A 1 131 ? 3.233 -17.899 -6.099 1.00 4.85 131 VAL A O 1
ATOM 775 N N . VAL A 1 132 ? 3.777 -17.093 -4.066 1.00 5.67 132 VAL A N 1
ATOM 776 C CA . VAL A 1 132 ? 4.167 -18.387 -3.499 1.00 5.96 132 VAL A CA 1
ATOM 777 C C . VAL A 1 132 ? 3.646 -18.468 -2.070 1.00 5.66 132 VAL A C 1
ATOM 778 O O . VAL A 1 132 ? 3.210 -17.461 -1.512 1.00 5.49 132 VAL A O 1
ATOM 782 N N . LYS A 1 133 ? 3.697 -19.655 -1.468 1.00 8.04 133 LYS A N 1
ATOM 783 C CA . LYS A 1 133 ? 3.386 -19.777 -0.047 1.00 7.54 133 LYS A CA 1
ATOM 784 C C . LYS A 1 133 ? 4.504 -19.158 0.786 1.00 7.05 133 LYS A C 1
ATOM 785 O O . LYS A 1 133 ? 5.649 -19.052 0.321 1.00 5.92 133 LYS A O 1
ATOM 791 N N . ASN A 1 134 ? 4.178 -18.765 2.014 1.00 8.25 134 ASN A N 1
ATOM 792 C CA . ASN A 1 134 ? 5.161 -18.132 2.886 1.00 7.32 134 ASN A CA 1
ATOM 793 C C . ASN A 1 134 ? 6.409 -18.978 3.129 1.00 6.78 134 ASN A C 1
ATOM 794 O O . ASN A 1 134 ? 7.513 -18.440 3.259 1.00 10.01 134 ASN A O 1
ATOM 799 N N . ASP A 1 135 ? 6.239 -20.298 3.152 1.00 7.57 135 ASP A N 1
ATOM 800 C CA . ASP A 1 135 ? 7.360 -21.199 3.405 1.00 8.95 135 ASP A CA 1
ATOM 801 C C . ASP A 1 135 ? 7.920 -21.821 2.135 1.00 9.25 135 ASP A C 1
ATOM 802 O O . ASP A 1 135 ? 8.557 -22.874 2.171 1.00 8.85 135 ASP A O 1
ATOM 807 N N . SER A 1 136 ? 7.690 -21.168 1.004 1.00 8.85 136 SER A N 1
ATOM 808 C CA . SER A 1 136 ? 8.156 -21.689 -0.273 1.00 8.47 136 SER A CA 1
ATOM 809 C C . SER A 1 136 ? 9.677 -21.699 -0.343 1.00 6.51 136 SER A C 1
ATOM 810 O O . SER A 1 136 ? 10.328 -20.782 0.154 1.00 8.11 136 SER A O 1
ATOM 813 N N . PRO A 1 137 ? 10.245 -22.708 -1.009 1.00 7.61 137 PRO A N 1
ATOM 814 C CA . PRO A 1 137 ? 11.688 -22.706 -1.279 1.00 9.10 137 PRO A CA 1
ATOM 815 C C . PRO A 1 137 ? 12.085 -21.775 -2.425 1.00 10.44 137 PRO A C 1
ATOM 816 O O . PRO A 1 137 ? 13.273 -21.617 -2.716 1.00 12.88 137 PRO A O 1
ATOM 820 N N . ILE A 1 138 ? 11.105 -21.152 -3.073 1.00 7.56 138 ILE A N 1
ATOM 821 C CA . ILE A 1 138 ? 11.398 -20.228 -4.168 1.00 7.83 138 ILE A CA 1
ATOM 822 C C . ILE A 1 138 ? 11.676 -18.823 -3.643 1.00 9.32 138 ILE A C 1
ATOM 823 O O . ILE A 1 138 ? 10.843 -18.262 -2.935 1.00 8.45 138 ILE A O 1
ATOM 828 N N . SER A 1 139 ? 12.834 -18.259 -3.993 1.00 8.78 139 SER A N 1
ATOM 829 C CA . SER A 1 139 ? 13.209 -16.906 -3.564 1.00 10.17 139 SER A CA 1
ATOM 830 C C . SER A 1 139 ? 13.464 -15.975 -4.734 1.00 10.98 139 SER A C 1
ATOM 831 O O . SER A 1 139 ? 13.340 -14.753 -4.615 1.00 11.07 139 SER A O 1
ATOM 834 N N . LYS A 1 140 ? 13.868 -16.543 -5.860 1.00 13.15 140 LYS A N 1
ATOM 835 C CA . LYS A 1 140 ? 14.276 -15.725 -6.983 1.00 13.11 140 LYS A CA 1
ATOM 836 C C . LYS A 1 140 ? 13.913 -16.380 -8.302 1.00 8.03 140 LYS A C 1
ATOM 837 O O . LYS A 1 140 ? 13.507 -17.550 -8.336 1.00 8.36 140 LYS A O 1
ATOM 843 N N . PHE A 1 141 ? 14.078 -15.617 -9.378 1.00 10.02 141 PHE A N 1
ATOM 844 C CA . PHE A 1 141 ? 13.653 -16.034 -10.708 1.00 8.75 141 PHE A CA 1
ATOM 845 C C . PHE A 1 141 ? 14.258 -17.371 -11.147 1.00 6.26 141 PHE A C 1
ATOM 846 O O . PHE A 1 141 ? 13.554 -18.219 -11.702 1.00 8.86 141 PHE A O 1
ATOM 854 N N . ASP A 1 142 ? 15.545 -17.576 -10.867 1.00 9.18 142 ASP A N 1
ATOM 855 C CA . ASP A 1 142 ? 16.209 -18.819 -11.241 1.00 10.39 142 ASP A CA 1
ATOM 856 C C . ASP A 1 142 ? 15.543 -20.036 -10.594 1.00 11.52 142 ASP A C 1
ATOM 857 O O . ASP A 1 142 ? 15.557 -21.129 -11.163 1.00 10.62 142 ASP A O 1
ATOM 862 N N . ASP A 1 143 ? 14.950 -19.844 -9.418 1.00 8.75 143 ASP A N 1
ATOM 863 C CA . ASP A 1 143 ? 14.312 -20.941 -8.691 1.00 10.00 143 ASP A CA 1
ATOM 864 C C . ASP A 1 143 ? 13.030 -21.437 -9.348 1.00 8.86 143 ASP A C 1
ATOM 865 O O . ASP A 1 143 ? 12.507 -22.474 -8.963 1.00 11.49 143 ASP A O 1
ATOM 870 N N . LEU A 1 144 ? 12.517 -20.697 -10.326 1.00 6.54 144 LEU A N 1
ATOM 871 C CA . LEU A 1 144 ? 11.294 -21.095 -11.018 1.00 9.40 144 LEU A CA 1
ATOM 872 C C . LEU A 1 144 ? 11.512 -22.210 -12.027 1.00 9.91 144 LEU A C 1
ATOM 873 O O . LEU A 1 144 ? 10.546 -22.825 -12.489 1.00 8.46 144 LEU A O 1
ATOM 878 N N . LYS A 1 145 ? 12.771 -22.466 -12.379 1.00 7.83 145 LYS A N 1
ATOM 879 C CA . LYS A 1 145 ? 13.071 -23.537 -13.330 1.00 9.16 145 LYS A CA 1
ATOM 880 C C . LYS A 1 145 ? 12.486 -24.868 -12.879 1.00 8.75 145 LYS A C 1
ATOM 881 O O . LYS A 1 145 ? 12.575 -25.227 -11.701 1.00 10.05 145 LYS A O 1
ATOM 887 N N . VAL A 1 146 ? 11.900 -25.596 -13.831 1.00 8.36 146 VAL A N 1
ATOM 888 C CA . VAL A 1 146 ? 11.345 -26.938 -13.602 1.00 8.68 146 VAL A CA 1
ATOM 889 C C . VAL A 1 146 ? 10.138 -26.974 -12.645 1.00 10.38 146 VAL A C 1
ATOM 890 O O . VAL A 1 146 ? 9.683 -28.050 -12.245 1.00 14.95 146 VAL A O 1
ATOM 894 N N A LYS A 1 147 ? 9.622 -25.805 -12.281 0.57 6.99 147 LYS A N 1
ATOM 895 N N B LYS A 1 147 ? 9.617 -25.802 -12.294 0.43 7.42 147 LYS A N 1
ATOM 896 C CA A LYS A 1 147 ? 8.512 -25.734 -11.336 0.57 7.49 147 LYS A CA 1
ATOM 897 C CA B LYS A 1 147 ? 8.504 -25.717 -11.353 0.43 7.59 147 LYS A CA 1
ATOM 898 C C A LYS A 1 147 ? 7.149 -25.758 -12.026 0.57 7.41 147 LYS A C 1
ATOM 899 C C B LYS A 1 147 ? 7.139 -25.758 -12.035 0.43 7.48 147 LYS A C 1
ATOM 900 O O A LYS A 1 147 ? 7.032 -25.477 -13.222 0.57 8.29 147 LYS A O 1
ATOM 901 O O B LYS A 1 147 ? 7.010 -25.491 -13.233 0.43 7.65 147 LYS A O 1
ATOM 912 N N . THR A 1 148 ? 6.120 -26.101 -11.256 1.00 7.85 148 THR A N 1
ATOM 913 C CA . THR A 1 148 ? 4.745 -26.084 -11.740 1.00 5.94 148 THR A CA 1
ATOM 914 C C . THR A 1 148 ? 4.178 -24.704 -11.444 1.00 5.72 148 THR A C 1
ATOM 915 O O . THR A 1 148 ? 4.093 -24.288 -10.287 1.00 6.61 148 THR A O 1
ATOM 919 N N . ILE A 1 149 ? 3.829 -23.984 -12.503 1.00 4.69 149 ILE A N 1
ATOM 920 C CA . ILE A 1 149 ? 3.415 -22.589 -12.382 1.00 5.46 149 ILE A CA 1
ATOM 921 C C . ILE A 1 149 ? 1.990 -22.422 -12.891 1.00 6.77 149 ILE A C 1
ATOM 922 O O . ILE A 1 149 ? 1.701 -22.720 -14.055 1.00 6.91 149 ILE A O 1
ATOM 927 N N . ALA A 1 150 ? 1.091 -21.956 -12.017 1.00 3.85 150 ALA A N 1
ATOM 928 C CA . ALA A 1 150 ? -0.300 -21.734 -12.407 1.00 5.70 150 ALA A CA 1
ATOM 929 C C . ALA A 1 150 ? -0.441 -20.379 -13.085 1.00 5.28 150 ALA A C 1
ATOM 930 O O . ALA A 1 150 ? 0.084 -19.368 -12.600 1.00 6.07 150 ALA A O 1
ATOM 932 N N . VAL A 1 151 ? -1.135 -20.369 -14.226 1.00 5.49 151 VAL A N 1
ATOM 933 C CA . VAL A 1 151 ? -1.380 -19.156 -14.999 1.00 3.62 151 VAL A CA 1
ATOM 934 C C . VAL A 1 151 ? -2.759 -19.195 -15.630 1.00 5.09 151 VAL A C 1
ATOM 935 O O . VAL A 1 151 ? -3.329 -20.274 -15.839 1.00 4.65 151 VAL A O 1
ATOM 939 N N . GLN A 1 152 ? -3.268 -18.018 -15.978 1.00 4.86 152 GLN A N 1
ATOM 940 C CA . GLN A 1 152 ? -4.558 -17.910 -16.634 1.00 4.55 152 GLN A CA 1
ATOM 941 C C . GLN A 1 152 ? -4.394 -18.040 -18.146 1.00 4.55 152 GLN A C 1
ATOM 942 O O . GLN A 1 152 ? -3.566 -17.363 -18.765 1.00 6.48 152 GLN A O 1
ATOM 948 N N . ILE A 1 153 ? -5.175 -18.937 -18.731 1.00 4.93 153 ILE A N 1
ATOM 949 C CA . ILE A 1 153 ? -5.139 -19.152 -20.173 1.00 5.44 153 ILE A CA 1
ATOM 950 C C . ILE A 1 153 ? -5.411 -17.866 -20.943 1.00 5.82 153 ILE A C 1
ATOM 951 O O . ILE A 1 153 ? -6.373 -17.150 -20.660 1.00 4.84 153 ILE A O 1
ATOM 956 N N . GLY A 1 154 ? -4.537 -17.568 -21.897 1.00 5.86 154 GLY A N 1
ATOM 957 C CA . GLY A 1 154 ? -4.777 -16.477 -22.831 1.00 6.51 154 GLY A CA 1
ATOM 958 C C . GLY A 1 154 ? -4.213 -15.151 -22.369 1.00 6.39 154 GLY A C 1
ATOM 959 O O . GLY A 1 154 ? -4.487 -14.112 -22.964 1.00 8.71 154 GLY A O 1
ATOM 960 N N . THR A 1 155 ? -3.389 -15.185 -21.326 1.00 4.88 155 THR A N 1
ATOM 961 C CA . THR A 1 155 ? -2.891 -13.951 -20.723 1.00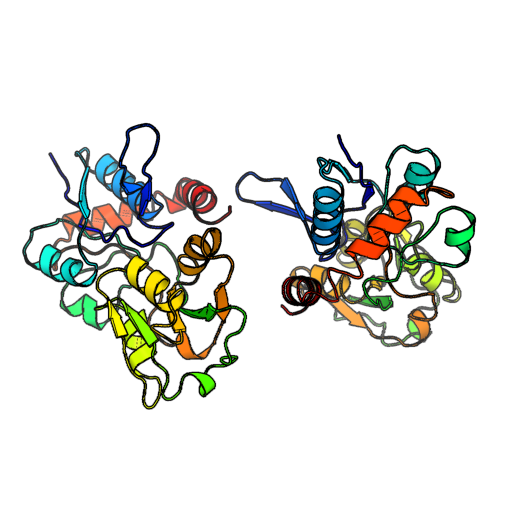 5.14 155 THR A CA 1
ATOM 962 C C . THR A 1 155 ? -1.410 -13.666 -20.930 1.00 4.78 155 THR A C 1
ATOM 963 O O . THR A 1 155 ? -0.621 -14.547 -21.281 1.00 5.55 155 THR A O 1
ATOM 967 N N . THR A 1 156 ? -1.031 -12.424 -20.653 1.00 6.03 156 THR A N 1
ATOM 968 C CA . THR A 1 156 ? 0.383 -12.066 -20.621 1.00 5.37 156 THR A CA 1
ATOM 969 C C . THR A 1 156 ? 1.104 -12.765 -19.464 1.00 3.86 156 THR A C 1
ATOM 970 O O . THR A 1 156 ? 2.311 -13.010 -19.533 1.00 6.33 156 THR A O 1
ATOM 974 N N . SER A 1 157 ? 0.370 -13.088 -18.404 1.00 3.51 157 SER A N 1
ATOM 975 C CA . SER A 1 157 ? 0.947 -13.849 -17.292 1.00 3.41 157 SER A CA 1
ATOM 976 C C . SER A 1 157 ? 1.385 -15.219 -17.792 1.00 3.76 157 SER A C 1
ATOM 977 O O . SER A 1 157 ? 2.489 -15.677 -17.490 1.00 6.16 157 SER A O 1
ATOM 980 N N . GLU A 1 158 ? 0.529 -15.861 -18.576 1.00 5.21 158 GLU A N 1
ATOM 981 C CA . GLU A 1 158 ? 0.880 -17.128 -19.207 1.00 6.17 158 GLU A CA 1
ATOM 982 C C . GLU A 1 158 ? 2.080 -16.979 -20.150 1.00 5.76 158 GLU A C 1
ATOM 983 O O . GLU A 1 158 ? 2.994 -17.804 -20.140 1.00 6.30 158 GLU A O 1
ATOM 989 N N . GLU A 1 159 ? 2.080 -15.921 -20.955 1.00 5.61 159 GLU A N 1
ATOM 990 C CA . GLU A 1 159 ? 3.216 -15.623 -21.831 1.00 7.28 159 GLU A CA 1
ATOM 991 C C . GLU A 1 159 ? 4.525 -15.518 -21.045 1.00 7.73 159 GLU A C 1
ATOM 992 O O . GLU A 1 159 ? 5.570 -16.030 -21.470 1.00 8.74 159 GLU A O 1
ATOM 998 N N . ALA A 1 160 ? 4.465 -14.858 -19.892 1.00 5.81 160 ALA A N 1
ATOM 999 C CA . ALA A 1 160 ? 5.648 -14.684 -19.058 1.00 6.65 160 ALA A CA 1
ATOM 1000 C C . ALA A 1 160 ? 6.133 -16.030 -18.520 1.00 8.24 160 ALA A C 1
ATOM 1001 O O . ALA A 1 160 ? 7.335 -16.339 -18.562 1.00 8.28 160 ALA A O 1
ATOM 1003 N N . ALA A 1 161 ? 5.202 -16.841 -18.027 1.00 8.69 161 ALA A N 1
ATOM 1004 C CA . ALA A 1 161 ? 5.569 -18.128 -17.437 1.00 6.93 161 ALA A CA 1
ATOM 1005 C C . ALA A 1 161 ? 6.144 -19.097 -18.461 1.00 8.20 161 ALA A C 1
ATOM 1006 O O . ALA A 1 161 ? 7.004 -19.919 -18.121 1.00 9.48 161 ALA A O 1
ATOM 1008 N N . LYS A 1 162 ? 5.691 -18.996 -19.711 1.00 7.24 162 LYS A N 1
ATOM 1009 C CA . LYS A 1 162 ? 6.148 -19.911 -20.763 1.00 9.90 162 LYS A CA 1
ATOM 1010 C C . LYS A 1 162 ? 7.638 -19.781 -21.049 1.00 12.18 162 LYS A C 1
ATOM 1011 O O . LYS A 1 162 ? 8.242 -20.686 -21.628 1.00 14.83 162 LYS A O 1
ATOM 1017 N N . LYS A 1 163 ? 8.225 -18.662 -20.644 1.00 12.15 163 LYS A N 1
ATOM 1018 C CA . LYS A 1 163 ? 9.643 -18.411 -20.888 1.00 12.04 163 LYS A CA 1
ATOM 1019 C C . LYS A 1 163 ? 10.555 -19.027 -19.828 1.00 12.67 163 LYS A C 1
ATOM 1020 O O . LYS A 1 163 ? 11.776 -19.062 -19.996 1.00 16.03 163 LYS A O 1
ATOM 1026 N N . ILE A 1 164 ? 9.960 -19.515 -18.742 1.00 9.34 164 ILE A N 1
ATOM 1027 C CA . ILE A 1 164 ? 10.728 -20.132 -17.667 1.00 11.61 164 ILE A CA 1
ATOM 1028 C C . ILE A 1 164 ? 11.262 -21.481 -18.138 1.00 11.50 164 ILE A C 1
ATOM 1029 O O . ILE A 1 164 ? 10.502 -22.310 -18.633 1.00 11.38 164 ILE A O 1
ATOM 1034 N N . PRO A 1 165 ? 12.581 -21.699 -18.013 1.00 14.51 165 PRO A N 1
ATOM 1035 C CA . PRO A 1 165 ? 13.164 -22.966 -18.483 1.00 9.34 165 PRO A CA 1
ATOM 1036 C C . PRO A 1 165 ? 12.520 -24.199 -17.838 1.00 10.45 165 PRO A C 1
ATOM 1037 O O . PRO A 1 165 ? 12.367 -24.256 -16.612 1.00 10.12 165 PRO A O 1
ATOM 1041 N N . ASN A 1 166 ? 12.122 -25.158 -18.676 1.00 10.29 166 ASN A N 1
ATOM 1042 C CA . ASN A 1 166 ? 11.529 -26.416 -18.220 1.00 9.09 166 ASN A CA 1
ATOM 1043 C C . ASN A 1 166 ? 10.290 -26.247 -17.342 1.00 9.88 166 ASN A C 1
ATOM 1044 O O . ASN A 1 166 ? 9.972 -27.105 -16.514 1.00 10.03 166 ASN A O 1
ATOM 1049 N N . VAL A 1 167 ? 9.590 -25.132 -17.539 1.00 8.76 167 VAL A N 1
ATOM 1050 C CA . VAL A 1 167 ? 8.377 -24.862 -16.775 1.00 8.06 167 VAL A CA 1
ATOM 1051 C C . VAL A 1 167 ? 7.317 -25.942 -17.009 1.00 9.28 167 VAL A C 1
ATOM 1052 O O . VAL A 1 167 ? 7.179 -26.484 -18.117 1.00 11.33 167 VAL A O 1
ATOM 1056 N N . LYS A 1 168 ? 6.604 -26.286 -15.948 1.00 7.59 168 LYS A N 1
ATOM 1057 C CA . LYS A 1 168 ? 5.425 -27.125 -16.067 1.00 8.04 168 LYS A CA 1
ATOM 1058 C C . LYS A 1 168 ? 4.221 -26.216 -15.886 1.00 9.25 168 LYS A C 1
ATOM 1059 O O . LYS A 1 168 ? 3.831 -25.890 -14.762 1.00 9.79 168 LYS A O 1
ATOM 1065 N N A LEU A 1 169 ? 3.630 -25.811 -17.001 0.46 8.23 169 LEU A N 1
ATOM 1066 N N B LEU A 1 169 ? 3.651 -25.774 -17.003 0.54 8.27 169 LEU A N 1
ATOM 1067 C CA A LEU A 1 169 ? 2.519 -24.876 -16.970 0.46 8.54 169 LEU A CA 1
ATOM 1068 C CA B LEU A 1 169 ? 2.511 -24.871 -16.956 0.54 8.40 169 LEU A CA 1
ATOM 1069 C C A LEU A 1 169 ? 1.245 -25.555 -16.473 0.46 8.77 169 LEU A C 1
ATOM 1070 C C B LEU A 1 169 ? 1.276 -25.583 -16.427 0.54 7.86 169 LEU A C 1
ATOM 1071 O O A LEU A 1 169 ? 0.872 -26.622 -16.966 0.46 12.87 169 LEU A O 1
ATOM 1072 O O B LEU A 1 169 ? 0.958 -26.694 -16.856 0.54 13.35 169 LEU A O 1
ATOM 1081 N N . LYS A 1 170 ? 0.578 -24.937 -15.502 1.00 5.99 170 LYS A N 1
ATOM 1082 C CA . LYS A 1 170 ? -0.754 -25.379 -15.096 1.00 5.33 170 LYS A CA 1
ATOM 1083 C C . LYS A 1 170 ? -1.723 -24.282 -15.526 1.00 5.84 170 LYS A C 1
ATOM 1084 O O . LYS A 1 170 ? -1.700 -23.168 -14.986 1.00 6.44 170 LYS A O 1
ATOM 1090 N N . GLN A 1 171 ? -2.559 -24.591 -16.511 1.00 6.74 171 GLN A N 1
ATOM 1091 C CA . GLN A 1 171 ? -3.364 -23.582 -17.191 1.00 5.79 171 GLN A CA 1
ATOM 1092 C C . GLN A 1 171 ? -4.794 -23.581 -16.687 1.00 6.74 171 GLN A C 1
ATOM 1093 O O . GLN A 1 171 ? -5.477 -24.609 -16.727 1.00 8.30 171 GLN A O 1
ATOM 1099 N N . LEU A 1 172 ? -5.249 -22.422 -16.217 1.00 4.45 172 LEU A N 1
ATOM 1100 C CA . LEU A 1 172 ? -6.587 -22.294 -15.638 1.00 4.25 172 LEU A CA 1
ATOM 1101 C C . LEU A 1 172 ? -7.444 -21.276 -16.389 1.00 5.77 172 LEU A C 1
ATOM 1102 O O . LEU A 1 172 ? -6.944 -20.259 -16.878 1.00 5.91 172 LEU A O 1
ATOM 1107 N N . ASN A 1 173 ? -8.746 -21.534 -16.446 1.00 5.44 173 ASN A N 1
ATOM 1108 C CA . ASN A 1 173 ? -9.680 -20.555 -16.987 1.00 6.28 173 ASN A CA 1
ATOM 1109 C C . ASN A 1 173 ? -9.773 -19.297 -16.137 1.00 6.35 173 ASN A C 1
ATOM 1110 O O . ASN A 1 173 ? -9.802 -18.192 -16.669 1.00 5.64 173 ASN A O 1
ATOM 1115 N N . ARG A 1 174 ? -9.830 -19.481 -14.819 1.00 4.49 174 ARG A N 1
ATOM 1116 C CA . ARG A 1 174 ? -10.100 -18.394 -13.880 1.00 3.91 174 ARG A CA 1
ATOM 1117 C C . ARG A 1 174 ? -9.020 -18.283 -12.815 1.00 4.90 174 ARG A C 1
ATOM 1118 O O . ARG A 1 174 ? -8.507 -19.286 -12.302 1.00 6.37 174 ARG A O 1
ATOM 1126 N N . VAL A 1 175 ? -8.694 -17.043 -12.477 1.00 3.51 175 VAL A N 1
ATOM 1127 C CA . VAL A 1 175 ? -7.643 -16.753 -11.511 1.00 4.83 175 VAL A CA 1
ATOM 1128 C C . VAL A 1 175 ? -7.941 -17.358 -10.144 1.00 4.45 175 VAL A C 1
ATOM 1129 O O . VAL A 1 175 ? -7.024 -17.783 -9.432 1.00 4.81 175 VAL A O 1
ATOM 1133 N N . SER A 1 176 ? -9.217 -17.406 -9.769 1.00 4.77 176 SER A N 1
ATOM 1134 C CA . SER A 1 176 ? -9.588 -17.946 -8.469 1.00 5.57 176 SER A CA 1
ATOM 1135 C C . SER A 1 176 ? -9.102 -19.390 -8.291 1.00 4.72 176 SER A C 1
ATOM 1136 O O . SER A 1 176 ? -8.705 -19.784 -7.199 1.00 6.11 176 SER A O 1
ATOM 1139 N N . ASP A 1 177 ? -9.085 -20.163 -9.370 1.00 4.49 177 ASP A N 1
ATOM 1140 C CA . ASP A 1 177 ? -8.603 -21.539 -9.296 1.00 4.76 177 ASP A CA 1
ATOM 1141 C C . ASP A 1 177 ? -7.093 -21.640 -9.164 1.00 4.26 177 ASP A C 1
ATOM 1142 O O . ASP A 1 177 ? -6.579 -22.595 -8.583 1.00 5.84 177 ASP A O 1
ATOM 1147 N N . GLU A 1 178 ? -6.376 -20.643 -9.670 1.00 5.29 178 GLU A N 1
ATOM 1148 C CA . GLU A 1 178 ? -4.928 -20.595 -9.512 1.00 5.16 178 GLU A CA 1
ATOM 1149 C C . GLU A 1 178 ? -4.559 -20.438 -8.049 1.00 3.39 178 GLU A C 1
ATOM 1150 O O . GLU A 1 178 ? -3.617 -21.066 -7.563 1.00 5.51 178 GLU A O 1
ATOM 1156 N N . PHE A 1 179 ? -5.298 -19.590 -7.343 1.00 3.96 179 PHE A N 1
ATOM 1157 C CA . PHE A 1 179 ? -5.051 -19.416 -5.923 1.00 4.09 179 PHE A CA 1
ATOM 1158 C C . PHE A 1 179 ? -5.432 -20.643 -5.109 1.00 4.98 179 PHE A C 1
ATOM 1159 O O . PHE A 1 179 ? -4.733 -20.993 -4.151 1.00 5.48 179 PHE A O 1
ATOM 1167 N N . MET A 1 180 ? -6.502 -21.325 -5.511 1.00 5.76 180 MET A N 1
ATOM 1168 C CA . MET A 1 180 ? -6.853 -22.582 -4.865 1.00 6.68 180 MET A CA 1
ATOM 1169 C C . MET A 1 180 ? -5.759 -23.630 -5.089 1.00 7.24 180 MET A C 1
ATOM 1170 O O . MET A 1 180 ? -5.413 -24.380 -4.172 1.00 7.99 180 MET A O 1
ATOM 1175 N N . ASP A 1 181 ? -5.189 -23.653 -6.291 1.00 6.19 181 ASP A N 1
ATOM 1176 C CA . ASP A 1 181 ? -4.091 -24.567 -6.599 1.00 7.03 181 ASP A CA 1
ATOM 1177 C C . ASP A 1 181 ? -2.901 -24.333 -5.677 1.00 5.98 181 ASP A C 1
ATOM 1178 O O . ASP A 1 181 ? -2.341 -25.270 -5.105 1.00 7.57 181 ASP A O 1
ATOM 1183 N N . LEU A 1 182 ? -2.498 -23.075 -5.546 1.00 4.53 182 LEU A N 1
ATOM 1184 C CA . LEU A 1 182 ? -1.351 -22.752 -4.706 1.00 5.28 182 LEU A CA 1
ATOM 1185 C C . LEU A 1 182 ? -1.632 -23.091 -3.247 1.00 5.18 182 LEU A C 1
ATOM 1186 O O . LEU A 1 182 ? -0.785 -23.687 -2.566 1.00 7.66 182 LEU A O 1
ATOM 1191 N N . GLN A 1 183 ? -2.832 -22.768 -2.776 1.00 5.86 183 GLN A N 1
ATOM 1192 C CA . GLN A 1 183 ? -3.200 -23.060 -1.398 1.00 7.47 183 GLN A CA 1
ATOM 1193 C C . GLN A 1 183 ? -3.118 -24.556 -1.116 1.00 9.03 183 GLN A C 1
ATOM 1194 O O . GLN A 1 183 ? -2.672 -24.974 -0.034 1.00 11.39 183 GLN A O 1
ATOM 1200 N N A ASN A 1 184 ? -3.522 -25.353 -2.101 0.52 9.68 184 ASN A N 1
ATOM 1201 N N B ASN A 1 184 ? -3.534 -25.363 -2.085 0.48 9.62 184 ASN A N 1
ATOM 1202 C CA A ASN A 1 184 ? -3.590 -26.807 -1.956 0.52 9.09 184 ASN A CA 1
ATOM 1203 C CA B ASN A 1 184 ? -3.561 -26.811 -1.897 0.48 9.14 184 ASN A CA 1
ATOM 1204 C C A ASN A 1 184 ? -2.338 -27.559 -2.409 0.52 9.96 184 ASN A C 1
ATOM 1205 C C B ASN A 1 184 ? -2.346 -27.559 -2.438 0.48 10.43 184 ASN A C 1
ATOM 1206 O O A ASN A 1 184 ? -2.340 -28.786 -2.477 0.52 15.98 184 ASN A O 1
ATOM 1207 O O B ASN A 1 184 ? -2.381 -28.777 -2.596 0.48 14.69 184 ASN A O 1
ATOM 1216 N N . GLY A 1 185 ? -1.272 -26.830 -2.714 1.00 7.78 185 GLY A N 1
ATOM 1217 C CA . GLY A 1 185 ? -0.026 -27.440 -3.148 1.00 8.48 185 GLY A CA 1
ATOM 1218 C C . GLY A 1 185 ? -0.055 -28.092 -4.521 1.00 9.67 185 GLY A C 1
ATOM 1219 O O . GLY A 1 185 ? 0.786 -28.949 -4.819 1.00 14.47 185 GLY A O 1
ATOM 1220 N N . ARG A 1 186 ? -1.000 -27.686 -5.366 1.00 7.18 186 ARG A N 1
ATOM 1221 C CA . ARG A 1 186 ? -1.089 -28.240 -6.718 1.00 7.70 186 ARG A CA 1
ATOM 1222 C C . ARG A 1 186 ? -0.231 -27.485 -7.731 1.00 7.02 186 ARG A C 1
ATOM 1223 O O . ARG A 1 186 ? -0.175 -27.860 -8.909 1.00 11.11 186 ARG A O 1
ATOM 1231 N N . CYS A 1 187 ? 0.405 -26.408 -7.273 1.00 7.83 187 CYS A N 1
ATOM 1232 C CA . CYS A 1 187 ? 1.431 -25.731 -8.052 1.00 8.44 187 CYS A CA 1
ATOM 1233 C C . CYS A 1 187 ? 2.439 -25.144 -7.080 1.00 9.24 187 CYS A C 1
ATOM 1234 O O . CYS A 1 187 ? 2.195 -25.111 -5.865 1.00 8.62 187 CYS A O 1
ATOM 1237 N N . ASP A 1 188 ? 3.560 -24.682 -7.622 1.00 5.92 188 ASP A N 1
ATOM 1238 C CA . ASP A 1 188 ? 4.636 -24.136 -6.816 1.00 5.99 188 ASP A CA 1
ATOM 1239 C C . ASP A 1 188 ? 4.550 -22.624 -6.763 1.00 4.67 188 ASP A C 1
ATOM 1240 O O . ASP A 1 188 ? 5.057 -21.997 -5.830 1.00 7.91 188 ASP A O 1
ATOM 1245 N N . ALA A 1 189 ? 3.908 -22.030 -7.765 1.00 4.85 189 ALA A N 1
ATOM 1246 C CA . ALA A 1 189 ? 3.825 -20.579 -7.836 1.00 4.12 189 ALA A CA 1
ATOM 1247 C C . ALA A 1 189 ? 2.720 -20.174 -8.793 1.00 4.59 189 ALA A C 1
ATOM 1248 O O . ALA A 1 189 ? 2.263 -20.984 -9.600 1.00 5.90 189 ALA A O 1
ATOM 1250 N N . ILE A 1 190 ? 2.280 -18.927 -8.670 1.00 4.56 190 ILE A N 1
ATOM 1251 C CA . ILE A 1 190 ? 1.339 -18.320 -9.602 1.00 3.77 190 ILE A CA 1
ATOM 1252 C C . ILE A 1 190 ? 2.016 -17.111 -10.248 1.00 5.40 190 ILE A C 1
ATOM 1253 O O . ILE A 1 190 ? 2.759 -16.396 -9.584 1.00 4.83 190 ILE A O 1
ATOM 1258 N N . VAL A 1 191 ? 1.755 -16.862 -11.528 1.00 4.31 191 VAL A N 1
ATOM 1259 C CA . VAL A 1 191 ? 2.128 -15.580 -12.123 1.00 4.17 191 VAL A CA 1
ATOM 1260 C C . VAL A 1 191 ? 0.862 -14.791 -12.403 1.00 4.73 191 VAL A C 1
ATOM 1261 O O . VAL A 1 191 ? -0.050 -15.287 -13.067 1.00 4.94 191 VAL A O 1
ATOM 1265 N N . VAL A 1 192 ? 0.797 -13.570 -11.880 1.00 4.11 192 VAL A N 1
ATOM 1266 C CA . VAL A 1 192 ? -0.421 -12.764 -11.939 1.00 4.40 192 VAL A CA 1
ATOM 1267 C C . VAL A 1 192 ? -0.047 -11.321 -11.648 1.00 5.16 192 VAL A C 1
ATOM 1268 O O . VAL A 1 192 ? 1.038 -11.064 -11.138 1.00 5.39 192 VAL A O 1
ATOM 1272 N N . GLU A 1 193 ? -0.918 -10.377 -11.996 1.00 4.32 193 GLU A N 1
ATOM 1273 C CA . GLU A 1 193 ? -0.626 -8.974 -11.760 1.00 5.83 193 GLU A CA 1
ATOM 1274 C C . GLU A 1 193 ? -0.590 -8.635 -10.279 1.00 5.35 193 GLU A C 1
ATOM 1275 O O . GLU A 1 193 ? -1.347 -9.195 -9.474 1.00 5.72 193 GLU A O 1
ATOM 1281 N N . ASP A 1 194 ? 0.292 -7.700 -9.948 1.00 4.93 194 ASP A N 1
ATOM 1282 C CA . ASP A 1 194 ? 0.560 -7.271 -8.578 1.00 5.99 194 ASP A CA 1
ATOM 1283 C C . ASP A 1 194 ? -0.693 -6.839 -7.824 1.00 4.32 194 ASP A C 1
ATOM 1284 O O . ASP A 1 194 ? -0.959 -7.298 -6.718 1.00 6.18 194 ASP A O 1
ATOM 1289 N N A THR A 1 195 ? -1.477 -5.948 -8.419 0.62 3.90 195 THR A N 1
ATOM 1290 N N B THR A 1 195 ? -1.456 -5.948 -8.443 0.38 4.11 195 THR A N 1
ATOM 1291 C CA A THR A 1 195 ? -2.641 -5.422 -7.709 0.62 5.60 195 THR A CA 1
ATOM 1292 C CA B THR A 1 195 ? -2.636 -5.390 -7.802 0.38 5.17 195 THR A CA 1
ATOM 1293 C C A THR A 1 195 ? -3.672 -6.506 -7.432 0.62 5.86 195 THR A C 1
ATOM 1294 C C B THR A 1 195 ? -3.657 -6.480 -7.461 0.38 5.84 195 THR A C 1
ATOM 1295 O O A THR A 1 195 ? -4.353 -6.485 -6.407 0.62 5.94 195 THR A O 1
ATOM 1296 O O B THR A 1 195 ? -4.294 -6.451 -6.409 0.38 6.56 195 THR A O 1
ATOM 1303 N N . VAL A 1 196 ? -3.790 -7.451 -8.355 1.00 3.28 196 VAL A N 1
ATOM 1304 C CA . VAL A 1 196 ? -4.703 -8.567 -8.156 1.00 4.10 196 VAL A CA 1
ATOM 1305 C C . VAL A 1 196 ? -4.192 -9.542 -7.086 1.00 4.11 196 VAL A C 1
ATOM 1306 O O . VAL A 1 196 ? -4.970 -10.002 -6.240 1.00 5.12 196 VAL A O 1
ATOM 1310 N N . ALA A 1 197 ? -2.897 -9.846 -7.118 1.00 3.39 197 ALA A N 1
ATOM 1311 C CA . ALA A 1 197 ? -2.297 -10.648 -6.053 1.00 4.87 197 ALA A CA 1
ATOM 1312 C C . ALA A 1 197 ? -2.550 -10.022 -4.679 1.00 5.53 197 ALA A C 1
ATOM 1313 O O . ALA A 1 197 ? -2.882 -10.725 -3.721 1.00 6.04 197 ALA A O 1
ATOM 1315 N N . LYS A 1 198 ? -2.391 -8.705 -4.573 1.00 5.48 198 LYS A N 1
ATOM 1316 C CA . LYS A 1 198 ? -2.620 -8.046 -3.289 1.00 5.47 198 LYS A CA 1
ATOM 1317 C C . LYS A 1 198 ? -4.060 -8.245 -2.816 1.00 6.94 198 LYS A C 1
ATOM 1318 O O . LYS A 1 198 ? -4.315 -8.494 -1.637 1.00 8.30 198 LYS A O 1
ATOM 1324 N N . ALA A 1 199 ? -5.007 -8.165 -3.742 1.00 6.24 199 ALA A N 1
ATOM 1325 C CA . ALA A 1 199 ? -6.405 -8.357 -3.386 1.00 5.88 199 ALA A CA 1
ATOM 1326 C C . ALA A 1 199 ? -6.663 -9.771 -2.864 1.00 7.06 199 ALA A C 1
ATOM 1327 O O . ALA A 1 199 ? -7.294 -9.948 -1.817 1.00 7.99 199 ALA A O 1
ATOM 1329 N N . TYR A 1 200 ? -6.175 -10.777 -3.585 1.00 5.96 200 TYR A N 1
ATOM 1330 C CA . TYR A 1 200 ? -6.350 -12.159 -3.145 1.00 6.04 200 TYR A CA 1
ATOM 1331 C C . TYR A 1 200 ? -5.670 -12.442 -1.806 1.00 6.46 200 TYR A C 1
ATOM 1332 O O . TYR A 1 200 ? -6.186 -13.219 -1.002 1.00 7.73 200 TYR A O 1
ATOM 1341 N N . LEU A 1 201 ? -4.528 -11.806 -1.565 1.00 5.08 201 LEU A N 1
ATOM 1342 C CA . LEU A 1 201 ? -3.758 -12.077 -0.356 1.00 5.62 201 LEU A CA 1
ATOM 1343 C C . LEU A 1 201 ? -4.383 -11.451 0.899 1.00 7.74 201 LEU A C 1
ATOM 1344 O O . LEU A 1 201 ? -3.959 -11.741 2.017 1.00 8.98 201 LEU A O 1
ATOM 1349 N N . LYS A 1 202 ? -5.405 -10.617 0.720 1.00 7.05 202 LYS A N 1
ATOM 1350 C CA . LYS A 1 202 ? -6.208 -10.176 1.862 1.00 8.45 202 LYS A CA 1
ATOM 1351 C C . LYS A 1 202 ? -6.881 -11.372 2.528 1.00 8.72 202 LYS A C 1
ATOM 1352 O O . LYS A 1 202 ? -7.043 -11.403 3.753 1.00 13.57 202 LYS A O 1
ATOM 1358 N N . GLU A 1 203 ? -7.260 -12.370 1.730 1.00 7.36 203 GLU A N 1
ATOM 1359 C CA . GLU A 1 203 ? -7.834 -13.592 2.273 1.00 9.44 203 GLU A CA 1
ATOM 1360 C C . GLU A 1 203 ? -6.799 -14.702 2.424 1.00 7.99 203 GLU A C 1
ATOM 1361 O O . GLU A 1 203 ? -6.794 -15.429 3.420 1.00 9.24 203 GLU A O 1
ATOM 1367 N N . TYR A 1 204 ? -5.912 -14.833 1.444 1.00 7.74 204 TYR A N 1
ATOM 1368 C CA . TYR A 1 204 ? -4.912 -15.885 1.498 1.00 6.46 204 TYR A CA 1
ATOM 1369 C C . TYR A 1 204 ? -3.687 -15.425 2.293 1.00 8.84 204 TYR A C 1
ATOM 1370 O O . TYR A 1 204 ? -2.642 -15.051 1.731 1.00 9.06 204 TYR A O 1
ATOM 1379 N N . LYS A 1 205 ? -3.819 -15.483 3.611 1.00 8.54 205 LYS A N 1
ATOM 1380 C CA . LYS A 1 205 ? -2.828 -14.933 4.524 1.00 12.31 205 LYS A CA 1
ATOM 1381 C C . LYS A 1 205 ? -1.513 -15.708 4.575 1.00 10.43 205 LYS A C 1
ATOM 1382 O O . LYS A 1 205 ? -0.518 -15.198 5.094 1.00 13.96 205 LYS A O 1
ATOM 1388 N N . ASP A 1 206 ? -1.495 -16.918 4.033 1.00 10.47 206 ASP A N 1
ATOM 1389 C CA . ASP A 1 206 ? -0.275 -17.716 4.034 1.00 11.14 206 ASP A CA 1
ATOM 1390 C C . ASP A 1 206 ? 0.479 -17.632 2.704 1.00 8.85 206 ASP A C 1
ATOM 1391 O O . ASP A 1 206 ? 1.343 -18.463 2.412 1.00 10.64 206 ASP A O 1
ATOM 1396 N N . MET A 1 207 ? 0.156 -16.618 1.903 1.00 6.34 207 MET A N 1
ATOM 1397 C CA . MET A 1 207 ? 0.873 -16.380 0.656 1.00 6.30 207 MET A CA 1
ATOM 1398 C C . MET A 1 207 ? 1.618 -15.044 0.675 1.00 7.27 207 MET A C 1
ATOM 1399 O O . MET A 1 207 ? 1.275 -14.126 1.429 1.00 7.84 207 MET A O 1
ATOM 1404 N N . LYS A 1 208 ? 2.629 -14.942 -0.182 1.00 5.15 208 LYS A N 1
ATOM 1405 C CA . LYS A 1 208 ? 3.407 -13.718 -0.331 1.00 4.28 208 LYS A CA 1
ATOM 1406 C C . LYS A 1 208 ? 3.713 -13.449 -1.796 1.00 5.65 208 LYS A C 1
ATOM 1407 O O . LYS A 1 208 ? 3.709 -14.363 -2.627 1.00 5.57 208 LYS A O 1
ATOM 1413 N N . ILE A 1 209 ? 3.978 -12.187 -2.103 1.00 4.87 209 ILE A N 1
ATOM 1414 C CA . ILE A 1 209 ? 4.333 -11.769 -3.446 1.00 7.21 209 ILE A CA 1
ATOM 1415 C C . ILE A 1 209 ? 5.850 -11.667 -3.543 1.00 6.13 209 ILE A C 1
ATOM 1416 O O . ILE A 1 209 ? 6.497 -11.087 -2.666 1.00 7.49 209 ILE A O 1
ATOM 1421 N N . LEU A 1 210 ? 6.408 -12.247 -4.600 1.00 6.02 210 LEU A N 1
ATOM 1422 C CA . LEU A 1 210 ? 7.806 -12.040 -4.948 1.00 4.06 210 LEU A CA 1
ATOM 1423 C C . LEU A 1 210 ? 7.882 -11.124 -6.165 1.00 3.58 210 LEU A C 1
ATOM 1424 O O . LEU A 1 210 ? 7.338 -11.431 -7.240 1.00 6.76 210 LEU A O 1
ATOM 1429 N N . TYR A 1 211 ? 8.534 -9.980 -5.979 1.00 4.82 211 TYR A N 1
ATOM 1430 C CA . TYR A 1 211 ? 8.751 -9.019 -7.056 1.00 5.33 211 TYR A CA 1
ATOM 1431 C C . TYR A 1 211 ? 10.021 -9.375 -7.814 1.00 7.77 211 TYR A C 1
ATOM 1432 O O . TYR A 1 211 ? 11.122 -8.973 -7.432 1.00 11.23 211 TYR A O 1
ATOM 1441 N N . MET A 1 212 ? 9.875 -10.144 -8.884 1.00 8.39 212 MET A N 1
ATOM 1442 C CA . MET A 1 212 ? 11.026 -10.562 -9.681 1.00 6.92 212 MET A CA 1
ATOM 1443 C C . MET A 1 212 ? 11.099 -9.732 -10.945 1.00 9.71 212 MET A C 1
ATOM 1444 O O . MET A 1 212 ? 10.136 -9.700 -11.709 1.00 12.70 212 MET A O 1
ATOM 1449 N N . ASP A 1 213 ? 12.233 -9.075 -11.173 1.00 11.76 213 ASP A N 1
ATOM 1450 C CA . ASP A 1 213 ? 12.407 -8.245 -12.360 1.00 16.46 213 ASP A CA 1
ATOM 1451 C C . ASP A 1 213 ? 12.043 -9.008 -13.630 1.00 10.54 213 ASP A C 1
ATOM 1452 O O . ASP A 1 213 ? 11.287 -8.529 -14.479 1.00 9.96 213 ASP A O 1
ATOM 1457 N N . GLU A 1 214 ? 12.553 -10.222 -13.744 1.00 11.25 214 GLU A N 1
ATOM 1458 C CA . GLU A 1 214 ? 12.516 -10.912 -15.020 1.00 8.52 214 GLU A CA 1
ATOM 1459 C C . GLU A 1 214 ? 11.143 -11.451 -15.423 1.00 9.82 214 GLU A C 1
ATOM 1460 O O . GLU A 1 214 ? 10.897 -11.689 -16.603 1.00 11.91 214 GLU A O 1
ATOM 1466 N N . ILE A 1 215 ? 10.239 -11.623 -14.464 1.00 8.73 215 ILE A N 1
ATOM 1467 C CA . ILE A 1 215 ? 8.919 -12.131 -14.810 1.00 6.53 215 ILE A CA 1
ATOM 1468 C C . ILE A 1 215 ? 8.079 -11.045 -15.474 1.00 8.81 215 ILE A C 1
ATOM 1469 O O . ILE A 1 215 ? 7.097 -11.340 -16.147 1.00 8.32 215 ILE A O 1
ATOM 1474 N N . ASN A 1 216 ? 8.486 -9.792 -15.304 1.00 9.26 216 ASN A N 1
ATOM 1475 C CA . ASN A 1 216 ? 7.722 -8.663 -15.829 1.00 7.27 216 ASN A CA 1
ATOM 1476 C C . ASN A 1 216 ? 8.139 -8.246 -17.247 1.00 9.88 216 ASN A C 1
ATOM 1477 O O . ASN A 1 216 ? 7.752 -7.176 -17.728 1.00 11.22 216 ASN A O 1
ATOM 1482 N N . ASN A 1 217 ? 8.891 -9.101 -17.932 1.00 8.70 217 ASN A N 1
ATOM 1483 C CA . ASN A 1 217 ? 9.361 -8.783 -19.286 1.00 10.36 217 ASN A CA 1
ATOM 1484 C C . ASN A 1 217 ? 8.317 -9.079 -20.364 1.00 11.40 217 ASN A C 1
ATOM 1485 O O . ASN A 1 217 ? 8.583 -9.772 -21.353 1.00 10.85 217 ASN A O 1
ATOM 1490 N N . VAL A 1 218 ? 7.105 -8.580 -20.140 1.00 9.03 218 VAL A N 1
ATOM 1491 C CA . VAL A 1 218 ? 6.018 -8.673 -21.110 1.00 9.82 218 VAL A CA 1
ATOM 1492 C C . VAL A 1 218 ? 5.413 -7.288 -21.243 1.00 7.93 218 VAL A C 1
ATOM 1493 O O . VAL A 1 218 ? 5.743 -6.386 -20.466 1.00 9.34 218 VAL A O 1
ATOM 1497 N N . GLU A 1 219 ? 4.537 -7.112 -22.225 1.00 8.92 219 GLU A N 1
ATOM 1498 C CA . GLU A 1 219 ? 3.820 -5.853 -22.380 1.00 9.84 219 GLU A CA 1
ATOM 1499 C C . GLU A 1 219 ? 2.940 -5.612 -21.151 1.00 9.56 219 GLU A C 1
ATOM 1500 O O . GLU A 1 219 ? 2.386 -6.558 -20.576 1.00 8.97 219 GLU A O 1
ATOM 1506 N N . ASN A 1 220 ? 2.845 -4.352 -20.733 1.00 8.77 220 ASN A N 1
ATOM 1507 C CA . ASN A 1 220 ? 2.133 -3.994 -19.512 1.00 6.50 220 ASN A CA 1
ATOM 1508 C C . ASN A 1 220 ? 0.997 -3.018 -19.779 1.00 8.63 220 ASN A C 1
ATOM 1509 O O . ASN A 1 220 ? 0.863 -2.480 -20.884 1.00 11.77 220 ASN A O 1
ATOM 1514 N N . GLY A 1 221 ? 0.178 -2.801 -18.758 1.00 7.82 221 GLY A N 1
ATOM 1515 C CA . GLY A 1 221 ? -0.891 -1.825 -18.837 1.00 7.47 221 GLY A CA 1
ATOM 1516 C C . GLY A 1 221 ? -2.219 -2.439 -19.224 1.00 6.27 221 GLY A C 1
ATOM 1517 O O . GLY A 1 221 ? -2.276 -3.557 -19.739 1.00 7.83 221 GLY A O 1
ATOM 1518 N N . SER A 1 222 ? -3.293 -1.698 -18.970 1.00 7.15 222 SER A N 1
ATOM 1519 C CA . SER A 1 222 ? -4.642 -2.128 -19.327 1.00 6.00 222 SER A CA 1
ATOM 1520 C C . SER A 1 222 ? -5.346 -1.101 -20.212 1.00 6.33 222 SER A C 1
ATOM 1521 O O . SER A 1 222 ? -5.167 0.107 -20.046 1.00 6.50 222 SER A O 1
ATOM 1524 N N . ALA A 1 223 ? -6.124 -1.595 -21.169 1.00 5.50 223 ALA A N 1
ATOM 1525 C CA . ALA A 1 223 ? -6.865 -0.748 -22.101 1.00 6.43 223 ALA A CA 1
ATOM 1526 C C . ALA A 1 223 ? -8.194 -1.403 -22.430 1.00 5.71 223 ALA A C 1
ATOM 1527 O O . ALA A 1 223 ? -8.368 -2.597 -22.201 1.00 5.80 223 ALA A O 1
ATOM 1529 N N . VAL A 1 224 ? -9.127 -0.621 -22.968 1.00 5.23 224 VAL A N 1
ATOM 1530 C CA . VAL A 1 224 ? -10.422 -1.144 -23.393 1.00 6.78 224 VAL A CA 1
ATOM 1531 C C . VAL A 1 224 ? -10.292 -1.693 -24.806 1.00 6.39 224 VAL A C 1
ATOM 1532 O O . VAL A 1 224 ? -9.661 -1.071 -25.662 1.00 7.82 224 VAL A O 1
ATOM 1536 N N . ALA A 1 225 ? -10.866 -2.869 -25.044 1.00 4.82 225 ALA A N 1
ATOM 1537 C CA . ALA A 1 225 ? -10.890 -3.438 -26.392 1.00 6.73 225 ALA A CA 1
ATOM 1538 C C . ALA A 1 225 ? -12.257 -3.318 -27.042 1.00 4.04 225 ALA A C 1
ATOM 1539 O O . ALA A 1 225 ? -13.305 -3.479 -26.394 1.00 6.13 225 ALA A O 1
ATOM 1541 N N A VAL A 1 226 ? -12.249 -2.957 -28.326 0.91 5.93 226 VAL A N 1
ATOM 1542 N N B VAL A 1 226 ? -12.234 -3.064 -28.343 0.09 6.84 226 VAL A N 1
ATOM 1543 C CA A VAL A 1 226 ? -13.455 -2.980 -29.151 0.91 8.91 226 VAL A CA 1
ATOM 1544 C CA B VAL A 1 226 ? -13.439 -2.931 -29.137 0.09 8.58 226 VAL A CA 1
ATOM 1545 C C A VAL A 1 226 ? -13.166 -3.766 -30.417 0.91 8.18 226 VAL A C 1
ATOM 1546 C C B VAL A 1 226 ? -13.171 -3.701 -30.435 0.09 8.55 226 VAL A C 1
ATOM 1547 O O A VAL A 1 226 ? -12.007 -4.039 -30.743 0.91 8.12 226 VAL A O 1
ATOM 1548 O O B VAL A 1 226 ? -12.012 -3.938 -30.770 0.09 8.38 226 VAL A O 1
ATOM 1555 N N . ALA A 1 227 ? -14.218 -4.128 -31.142 1.00 8.78 227 ALA A N 1
ATOM 1556 C CA . ALA A 1 227 ? -14.043 -4.878 -32.378 1.00 9.75 227 ALA A CA 1
ATOM 1557 C C . ALA A 1 227 ? -13.228 -4.079 -33.390 1.00 10.68 227 ALA A C 1
ATOM 1558 O O . ALA A 1 227 ? -13.287 -2.843 -33.428 1.00 9.61 227 ALA A O 1
ATOM 1560 N N A LYS A 1 228 ? -12.455 -4.794 -34.199 0.47 11.22 228 LYS A N 1
ATOM 1561 N N B LYS A 1 228 ? -12.463 -4.796 -34.202 0.53 11.22 228 LYS A N 1
ATOM 1562 C CA A LYS A 1 228 ? -11.659 -4.183 -35.258 0.47 13.12 228 LYS A CA 1
ATOM 1563 C CA B LYS A 1 228 ? -11.663 -4.183 -35.251 0.53 13.02 228 LYS A CA 1
ATOM 1564 C C A LYS A 1 228 ? -12.519 -3.294 -36.151 0.47 13.18 228 LYS A C 1
ATOM 1565 C C B LYS A 1 228 ? -12.524 -3.292 -36.143 0.53 13.04 228 LYS A C 1
ATOM 1566 O O A LYS A 1 228 ? -13.513 -3.743 -36.721 0.47 15.10 228 LYS A O 1
ATOM 1567 O O B LYS A 1 228 ? -13.523 -3.738 -36.707 0.53 15.01 228 LYS A O 1
ATOM 1578 N N . GLY A 1 229 ? -12.142 -2.023 -36.246 1.00 14.77 229 GLY A N 1
ATOM 1579 C CA . GLY A 1 229 ? -12.848 -1.078 -37.091 1.00 13.32 229 GLY A CA 1
ATOM 1580 C C . GLY A 1 229 ? -14.023 -0.349 -36.471 1.00 15.75 229 GLY A C 1
ATOM 1581 O O . GLY A 1 229 ? -14.629 0.510 -37.118 1.00 15.98 229 GLY A O 1
ATOM 1582 N N . ASN A 1 230 ? -14.360 -0.670 -35.224 1.00 13.08 230 ASN A N 1
ATOM 1583 C CA . ASN A 1 230 ? -15.439 0.044 -34.555 1.00 10.45 230 ASN A CA 1
ATOM 1584 C C . ASN A 1 230 ? -14.929 1.378 -34.015 1.00 12.81 230 ASN A C 1
ATOM 1585 O O . ASN A 1 230 ? -14.751 1.557 -32.803 1.00 10.27 230 ASN A O 1
ATOM 1590 N N . LYS A 1 231 ? -14.684 2.309 -34.929 1.00 11.45 231 LYS A N 1
ATOM 1591 C CA . LYS A 1 231 ? -14.115 3.601 -34.576 1.00 9.17 231 LYS A CA 1
ATOM 1592 C C . LYS A 1 231 ? -15.073 4.450 -33.765 1.00 11.40 231 LYS A C 1
ATOM 1593 O O . LYS A 1 231 ? -14.642 5.186 -32.876 1.00 10.69 231 LYS A O 1
ATOM 1599 N N . SER A 1 232 ? -16.366 4.366 -34.066 1.00 10.89 232 SER A N 1
ATOM 1600 C CA . SER A 1 232 ? -17.351 5.174 -33.356 1.00 9.64 232 SER A CA 1
ATOM 1601 C C . SER A 1 232 ? -17.273 4.909 -31.858 1.00 11.98 232 SER A C 1
ATOM 1602 O O . SER A 1 232 ? -17.193 5.841 -31.058 1.00 11.56 232 SER A O 1
ATOM 1605 N N . LEU A 1 233 ? -17.258 3.633 -31.480 1.00 9.17 233 LEU A N 1
ATOM 1606 C CA . LEU A 1 233 ? -17.193 3.280 -30.068 1.00 8.94 233 LEU A CA 1
ATOM 1607 C C . LEU A 1 233 ? -15.815 3.567 -29.486 1.00 10.25 233 LEU A C 1
ATOM 1608 O O . LEU A 1 233 ? -15.711 4.075 -28.362 1.00 9.59 233 LEU A O 1
ATOM 1613 N N . LEU A 1 234 ? -14.763 3.257 -30.238 1.00 6.69 234 LEU A N 1
ATOM 1614 C CA . LEU A 1 234 ? -13.405 3.509 -29.773 1.00 7.63 234 LEU A CA 1
ATOM 1615 C C . LEU A 1 234 ? -13.191 4.983 -29.444 1.00 9.02 234 LEU A C 1
ATOM 1616 O O . LEU A 1 234 ? -12.596 5.316 -28.420 1.00 9.89 234 LEU A O 1
ATOM 1621 N N . ASP A 1 235 ? -13.700 5.868 -30.296 1.00 8.71 235 ASP A N 1
ATOM 1622 C CA . ASP A 1 235 ? -13.520 7.299 -30.074 1.00 8.25 235 ASP A CA 1
ATOM 1623 C C . ASP A 1 235 ? -14.224 7.758 -28.804 1.00 8.08 235 ASP A C 1
ATOM 1624 O O . ASP A 1 235 ? -13.662 8.540 -28.026 1.00 10.03 235 ASP A O 1
ATOM 1629 N N . VAL A 1 236 ? -15.443 7.269 -28.587 1.00 8.98 236 VAL A N 1
ATOM 1630 C CA . VAL A 1 236 ? -16.162 7.565 -27.351 1.00 8.01 236 VAL A CA 1
ATOM 1631 C C . VAL A 1 236 ? -15.406 7.042 -26.127 1.00 6.69 236 VAL A C 1
ATOM 1632 O O . VAL A 1 236 ? -15.284 7.753 -25.126 1.00 8.98 236 VAL A O 1
ATOM 1636 N N . VAL A 1 237 ? -14.895 5.817 -26.206 1.00 6.82 237 VAL A N 1
ATOM 1637 C CA . VAL A 1 237 ? -14.151 5.245 -25.089 1.00 6.34 237 VAL A CA 1
ATOM 1638 C C . VAL A 1 237 ? -12.930 6.103 -24.766 1.00 8.58 237 VAL A C 1
ATOM 1639 O O . VAL A 1 237 ? -12.675 6.422 -23.595 1.00 7.67 237 VAL A O 1
ATOM 1643 N N . ASN A 1 238 ? -12.189 6.489 -25.767 1.00 7.46 238 ASN A N 1
ATOM 1644 C CA . ASN A 1 238 ? -11.024 7.311 -25.550 1.00 8.19 238 ASN A CA 1
ATOM 1645 C C . ASN A 1 238 ? -11.371 8.666 -24.992 1.00 9.98 238 ASN A C 1
ATOM 1646 O O . ASN A 1 238 ? -10.681 9.137 -24.163 1.00 8.74 238 ASN A O 1
ATOM 1651 N N . GLU A 1 239 ? -12.464 9.249 -25.458 1.00 8.29 239 GLU A N 1
ATOM 1652 C CA . GLU A 1 239 ? -12.942 10.516 -24.904 1.00 6.36 239 GLU A CA 1
ATOM 1653 C C . GLU A 1 239 ? -13.319 10.382 -23.429 1.00 9.05 239 GLU A C 1
ATOM 1654 O O . GLU A 1 239 ? -13.014 11.257 -22.619 1.00 8.22 239 GLU A O 1
ATOM 1660 N N . VAL A 1 240 ? -13.991 9.292 -23.077 1.00 8.89 240 VAL A N 1
ATOM 1661 C CA . VAL A 1 240 ? -14.423 9.088 -21.694 1.00 6.57 240 VAL A CA 1
ATOM 1662 C C . VAL A 1 240 ? -13.228 8.882 -20.769 1.00 8.42 240 VAL A C 1
ATOM 1663 O O . VAL A 1 240 ? -13.180 9.456 -19.680 1.00 7.84 240 VAL A O 1
ATOM 1667 N N . ILE A 1 241 ? -12.259 8.081 -21.206 1.00 8.02 241 ILE A N 1
ATOM 1668 C CA . ILE A 1 241 ? -11.043 7.889 -20.416 1.00 6.64 241 ILE A CA 1
ATOM 1669 C C . ILE A 1 241 ? -10.332 9.225 -20.209 1.00 7.52 241 ILE A C 1
ATOM 1670 O O . ILE A 1 241 ? -9.929 9.551 -19.094 1.00 7.53 241 ILE A O 1
ATOM 1675 N N . LYS A 1 242 ? -10.201 10.006 -21.275 1.00 7.13 242 LYS A N 1
ATOM 1676 C CA . LYS A 1 242 ? -9.578 11.324 -21.155 1.00 7.51 242 LYS A CA 1
ATOM 1677 C C . LYS A 1 242 ? -10.360 12.224 -20.205 1.00 9.15 242 LYS A C 1
ATOM 1678 O O . LYS A 1 242 ? -9.772 12.891 -19.346 1.00 8.33 242 LYS A O 1
ATOM 1684 N N A GLU A 1 243 ? -11.682 12.256 -20.332 0.69 8.58 243 GLU A N 1
ATOM 1685 N N B GLU A 1 243 ? -11.680 12.232 -20.381 0.31 8.70 243 GLU A N 1
ATOM 1686 C CA A GLU A 1 243 ? -12.465 13.126 -19.459 0.69 7.18 243 GLU A CA 1
ATOM 1687 C CA B GLU A 1 243 ? -12.587 13.007 -19.542 0.31 9.89 243 GLU A CA 1
ATOM 1688 C C A GLU A 1 243 ? -12.439 12.672 -17.998 0.69 6.45 243 GLU A C 1
ATOM 1689 C C B GLU A 1 243 ? -12.432 12.659 -18.064 0.31 7.18 243 GLU A C 1
ATOM 1690 O O A GLU A 1 243 ? -12.419 13.504 -17.091 0.69 8.13 243 GLU A O 1
ATOM 1691 O O B GLU A 1 243 ? -12.325 13.549 -17.222 0.31 9.22 243 GLU A O 1
ATOM 1702 N N . LEU A 1 244 ? -12.418 11.363 -17.762 1.00 6.39 244 LEU A N 1
ATOM 1703 C CA . LEU A 1 244 ? -12.245 10.868 -16.397 1.00 4.15 244 LEU A CA 1
ATOM 1704 C C . LEU A 1 244 ? -10.950 11.416 -15.807 1.00 8.08 244 LEU A C 1
ATOM 1705 O O . LEU A 1 244 ? -10.931 11.947 -14.693 1.00 7.43 244 LEU A O 1
ATOM 1710 N N . LYS A 1 245 ? -9.871 11.308 -16.570 1.00 6.51 245 LYS A N 1
ATOM 1711 C CA . LYS A 1 245 ? -8.568 11.766 -16.098 1.00 6.43 245 LYS A CA 1
ATOM 1712 C C . LYS A 1 245 ? -8.527 13.273 -15.886 1.00 4.89 245 LYS A C 1
ATOM 1713 O O . LYS A 1 245 ? -7.996 13.758 -14.882 1.00 7.32 245 LYS A O 1
ATOM 1719 N N . GLN A 1 246 ? -9.108 14.016 -16.815 1.00 4.87 246 GLN A N 1
ATOM 1720 C CA . GLN A 1 246 ? -8.974 15.467 -16.790 1.00 4.15 246 GLN A CA 1
ATOM 1721 C C . GLN A 1 246 ? -9.960 16.153 -15.853 1.00 6.55 246 GLN A C 1
ATOM 1722 O O . GLN A 1 246 ? -9.751 17.305 -15.488 1.00 6.21 246 GLN A O 1
ATOM 1728 N N . SER A 1 247 ? -11.008 15.445 -15.439 1.00 7.94 247 SER A N 1
ATOM 1729 C CA . SER A 1 247 ? -12.057 16.042 -14.602 1.00 6.81 247 SER A CA 1
ATOM 1730 C C . SER A 1 247 ? -11.886 15.809 -13.112 1.00 7.86 247 SER A C 1
ATOM 1731 O O . SER A 1 247 ? -12.623 16.387 -12.309 1.00 9.54 247 SER A O 1
ATOM 1734 N N . GLY A 1 248 ? -10.942 14.951 -12.736 1.00 5.84 248 GLY A N 1
ATOM 1735 C CA . GLY A 1 248 ? -10.815 14.559 -11.350 1.00 7.40 248 GLY A CA 1
ATOM 1736 C C . GLY A 1 248 ? -11.477 13.231 -11.022 1.00 6.34 248 GLY A C 1
ATOM 1737 O O . GLY A 1 248 ? -11.164 12.633 -9.991 1.00 9.09 248 GLY A O 1
ATOM 1738 N N . GLU A 1 249 ? -12.388 12.771 -11.875 1.00 7.11 249 GLU A N 1
ATOM 1739 C CA . GLU A 1 249 ? -13.145 11.560 -11.564 1.00 7.11 249 GLU A CA 1
ATOM 1740 C C . GLU A 1 249 ? -12.255 10.311 -11.541 1.00 7.14 249 GLU A C 1
ATOM 1741 O O . GLU A 1 249 ? -12.448 9.421 -10.721 1.00 6.62 249 GLU A O 1
ATOM 1747 N N . TYR A 1 250 ? -11.271 10.262 -12.427 1.00 5.70 250 TYR A N 1
ATOM 1748 C CA . TYR A 1 250 ? -10.331 9.149 -12.474 1.00 6.13 250 TYR A CA 1
ATOM 1749 C C . TYR A 1 250 ? -9.593 8.994 -11.159 1.00 7.34 250 TYR A C 1
ATOM 1750 O O . TYR A 1 250 ? -9.460 7.888 -10.623 1.00 7.36 250 TYR A O 1
ATOM 1759 N N . ASP A 1 251 ? -9.116 10.105 -10.626 1.00 6.82 251 ASP A N 1
ATOM 1760 C CA . ASP A 1 251 ? -8.376 10.030 -9.379 1.00 7.56 251 ASP A CA 1
ATOM 1761 C C . ASP A 1 251 ? -9.249 9.553 -8.225 1.00 5.21 251 ASP A C 1
ATOM 1762 O O . ASP A 1 251 ? -8.781 8.825 -7.352 1.00 8.94 251 ASP A O 1
ATOM 1767 N N . LYS A 1 252 ? -10.519 9.957 -8.228 1.00 6.86 252 LYS A N 1
ATOM 1768 C CA . LYS A 1 252 ? -11.478 9.464 -7.241 1.00 6.67 252 LYS A CA 1
ATOM 1769 C C . LYS A 1 252 ? -11.637 7.940 -7.358 1.00 8.10 252 LYS A C 1
ATOM 1770 O O . LYS A 1 252 ? -11.634 7.224 -6.354 1.00 8.77 252 LYS A O 1
ATOM 1776 N N . LEU A 1 253 ? -11.738 7.439 -8.584 1.00 6.50 253 LEU A N 1
ATOM 1777 C CA . LEU A 1 253 ? -11.866 5.995 -8.797 1.00 5.92 253 LEU A CA 1
ATOM 1778 C C . LEU A 1 253 ? -10.613 5.238 -8.364 1.00 8.48 253 LEU A C 1
ATOM 1779 O O . LEU A 1 253 ? -10.699 4.159 -7.767 1.00 8.71 253 LEU A O 1
ATOM 1784 N N . VAL A 1 254 ? -9.448 5.800 -8.662 1.00 6.96 254 VAL A N 1
ATOM 1785 C CA . VAL A 1 254 ? -8.196 5.159 -8.301 1.00 5.64 254 VAL A CA 1
ATOM 1786 C C . VAL A 1 254 ? -8.051 5.091 -6.784 1.00 7.66 254 VAL A C 1
ATOM 1787 O O . VAL A 1 254 ? -7.662 4.057 -6.243 1.00 8.87 254 VAL A O 1
ATOM 1791 N N . ASP A 1 255 ? -8.397 6.175 -6.099 1.00 9.07 255 ASP A N 1
ATOM 1792 C CA . ASP A 1 255 ? -8.352 6.176 -4.637 1.00 10.88 255 ASP A CA 1
ATOM 1793 C C . ASP A 1 255 ? -9.231 5.085 -4.047 1.00 14.48 255 ASP A C 1
ATOM 1794 O O . ASP A 1 255 ? -8.833 4.370 -3.132 1.00 12.40 255 ASP A O 1
ATOM 1799 N N . LYS A 1 256 ? -10.428 4.966 -4.600 1.00 10.35 256 LYS A N 1
ATOM 1800 C CA . LYS A 1 256 ? -11.445 4.040 -4.130 1.00 10.25 256 LYS A CA 1
ATOM 1801 C C . LYS A 1 256 ? -11.016 2.577 -4.273 1.00 12.87 256 LYS A C 1
ATOM 1802 O O . LYS A 1 256 ? -11.263 1.761 -3.380 1.00 16.26 256 LYS A O 1
ATOM 1808 N N . TRP A 1 257 ? -10.344 2.248 -5.375 1.00 8.90 257 TRP A N 1
ATOM 1809 C CA . TRP A 1 257 ? -10.016 0.856 -5.669 1.00 11.01 257 TRP A CA 1
ATOM 1810 C C . TRP A 1 257 ? -8.577 0.454 -5.360 1.00 12.79 257 TRP A C 1
ATOM 1811 O O . TRP A 1 257 ? -8.320 -0.710 -5.057 1.00 17.17 257 TRP A O 1
ATOM 1822 N N . PHE A 1 258 ? -7.645 1.396 -5.457 1.00 8.61 258 PHE A N 1
ATOM 1823 C CA . PHE A 1 258 ? -6.223 1.050 -5.376 1.00 10.13 258 PHE A CA 1
ATOM 1824 C C . PHE A 1 258 ? -5.469 1.650 -4.199 1.00 14.62 258 PHE A C 1
ATOM 1825 O O . PHE A 1 258 ? -4.302 1.313 -3.983 1.00 16.22 258 PHE A O 1
ATOM 1833 N N . LYS A 1 259 ? -6.099 2.547 -3.448 1.00 11.53 259 LYS A N 1
ATOM 1834 C CA . LYS A 1 259 ? -5.373 3.240 -2.390 1.00 14.04 259 LYS A CA 1
ATOM 1835 C C . LYS A 1 259 ? -5.881 2.873 -1.002 1.00 16.11 259 LYS A C 1
ATOM 1836 O O . LYS A 1 259 ? -5.733 3.648 -0.052 1.00 17.12 259 LYS A O 1
ATOM 1842 N N . GLN A 1 260 ? -6.455 1.682 -0.889 1.00 19.47 260 GLN A N 1
ATOM 1843 C CA . GLN A 1 260 ? -6.951 1.183 0.388 1.00 21.67 260 GLN A CA 1
ATOM 1844 C C . GLN A 1 260 ? -5.942 0.257 1.055 1.00 29.14 260 GLN A C 1
ATOM 1845 O O . GLN A 1 260 ? -5.007 -0.221 0.420 1.00 26.92 260 GLN A O 1
ATOM 1851 N N . GLY B 1 37 ? -10.779 -2.033 28.812 1.00 20.96 37 GLY B N 1
ATOM 1852 C CA . GLY B 1 37 ? -10.771 -2.746 27.544 1.00 17.05 37 GLY B CA 1
ATOM 1853 C C . GLY B 1 37 ? -9.946 -2.044 26.480 1.00 13.17 37 GLY B C 1
ATOM 1854 O O . GLY B 1 37 ? -10.124 -2.269 25.278 1.00 12.30 37 GLY B O 1
ATOM 1855 N N A VAL B 1 38 ? -9.033 -1.184 26.919 0.56 12.71 38 VAL B N 1
ATOM 1856 N N B VAL B 1 38 ? -9.049 -1.172 26.926 0.44 12.78 38 VAL B N 1
ATOM 1857 C CA A VAL B 1 38 ? -8.219 -0.398 26.000 0.56 11.45 38 VAL B CA 1
ATOM 1858 C CA B VAL B 1 38 ? -8.194 -0.435 26.011 0.44 11.49 38 VAL B CA 1
ATOM 1859 C C A VAL B 1 38 ? -6.802 -0.278 26.537 0.56 10.23 38 VAL B C 1
ATOM 1860 C C B VAL B 1 38 ? -6.780 -0.370 26.551 0.44 10.41 38 VAL B C 1
ATOM 1861 O O A VAL B 1 38 ? -6.602 -0.172 27.747 0.56 14.28 38 VAL B O 1
ATOM 1862 O O B VAL B 1 38 ? -6.563 -0.395 27.763 0.44 12.48 38 VAL B O 1
ATOM 1869 N N . ILE B 1 39 ? -5.818 -0.310 25.639 1.00 9.31 39 ILE B N 1
ATOM 1870 C CA . ILE B 1 39 ? -4.461 0.069 25.992 1.00 8.70 39 ILE B CA 1
ATOM 1871 C C . ILE B 1 39 ? -4.137 1.347 25.214 1.00 6.63 39 ILE B C 1
ATOM 1872 O O . ILE B 1 39 ? -4.403 1.442 24.015 1.00 7.59 39 ILE B O 1
ATOM 1877 N N . VAL B 1 40 ? -3.623 2.343 25.922 1.00 8.34 40 VAL B N 1
ATOM 1878 C CA . VAL B 1 40 ? -3.273 3.615 25.306 1.00 8.74 40 VAL B CA 1
ATOM 1879 C C . VAL B 1 40 ? -1.766 3.702 25.107 1.00 7.46 40 VAL B C 1
ATOM 1880 O O . VAL B 1 40 ? -0.984 3.568 26.050 1.00 7.43 40 VAL B O 1
ATOM 1884 N N A MET B 1 41 ? -1.360 3.910 23.857 0.26 6.98 41 MET B N 1
ATOM 1885 N N B MET B 1 41 ? -1.350 3.910 23.862 0.22 6.93 41 MET B N 1
ATOM 1886 N N C MET B 1 41 ? -1.362 3.933 23.863 0.52 7.26 41 MET B N 1
ATOM 1887 C CA A MET B 1 41 ? 0.049 4.072 23.538 0.26 6.75 41 MET B CA 1
ATOM 1888 C CA B MET B 1 41 ? 0.067 4.061 23.577 0.22 6.92 41 MET B CA 1
ATOM 1889 C CA C MET B 1 41 ? 0.043 4.037 23.507 0.52 5.96 41 MET B CA 1
ATOM 1890 C C A MET B 1 41 ? 0.371 5.492 23.100 0.26 7.30 41 MET B C 1
ATOM 1891 C C B MET B 1 41 ? 0.378 5.474 23.105 0.22 7.37 41 MET B C 1
ATOM 1892 C C C MET B 1 41 ? 0.392 5.461 23.065 0.52 7.77 41 MET B C 1
ATOM 1893 O O A MET B 1 41 ? -0.382 6.115 22.349 0.26 8.17 41 MET B O 1
ATOM 1894 O O B MET B 1 41 ? -0.389 6.082 22.355 0.22 8.01 41 MET B O 1
ATOM 1895 O O C MET B 1 41 ? -0.339 6.062 22.276 0.52 8.68 41 MET B O 1
ATOM 1908 N N . GLY B 1 42 ? 1.502 5.993 23.574 1.00 6.32 42 GLY B N 1
ATOM 1909 C CA . GLY B 1 42 ? 2.000 7.276 23.129 1.00 6.68 42 GLY B CA 1
ATOM 1910 C C . GLY B 1 42 ? 3.087 7.028 22.098 1.00 6.47 42 GLY B C 1
ATOM 1911 O O . GLY B 1 42 ? 3.902 6.107 22.244 1.00 7.44 42 GLY B O 1
ATOM 1912 N N . THR B 1 43 ? 3.113 7.848 21.057 1.00 5.25 43 THR B N 1
ATOM 1913 C CA . THR B 1 43 ? 4.215 7.806 20.118 1.00 4.36 43 THR B CA 1
ATOM 1914 C C . THR B 1 43 ? 4.392 9.174 19.489 1.00 5.20 43 THR B C 1
ATOM 1915 O O . THR B 1 43 ? 3.567 10.071 19.692 1.00 6.47 43 THR B O 1
ATOM 1919 N N . SER B 1 44 ? 5.479 9.329 18.749 1.00 5.46 44 SER B N 1
ATOM 1920 C CA . SER B 1 44 ? 5.704 10.514 17.944 1.00 5.26 44 SER B CA 1
ATOM 1921 C C . SER B 1 44 ? 5.806 10.033 16.503 1.00 5.16 44 SER B C 1
ATOM 1922 O O . SER B 1 44 ? 6.833 9.482 16.101 1.00 5.08 44 SER B O 1
ATOM 1925 N N . ALA B 1 45 ? 4.738 10.231 15.732 1.00 5.20 45 ALA B N 1
ATOM 1926 C CA . ALA B 1 45 ? 4.611 9.627 14.401 1.00 5.48 45 ALA B CA 1
ATOM 1927 C C . ALA B 1 45 ? 5.237 10.487 13.292 1.00 5.51 45 ALA B C 1
ATOM 1928 O O . ALA B 1 45 ? 4.582 10.837 12.290 1.00 5.36 45 ALA B O 1
ATOM 1930 N N . ASP B 1 46 ? 6.521 10.788 13.491 1.00 4.82 46 ASP B N 1
ATOM 1931 C CA . ASP B 1 46 ? 7.355 11.554 12.572 1.00 4.21 46 ASP B CA 1
ATOM 1932 C C . ASP B 1 46 ? 8.603 10.759 12.232 1.00 4.30 46 ASP B C 1
ATOM 1933 O O . ASP B 1 46 ? 9.624 11.325 11.837 1.00 4.90 46 ASP B O 1
ATOM 1938 N N . PHE B 1 47 ? 8.514 9.442 12.371 1.00 4.08 47 PHE B N 1
ATOM 1939 C CA . PHE B 1 47 ? 9.704 8.595 12.465 1.00 3.90 47 PHE B CA 1
ATOM 1940 C C . PHE B 1 47 ? 9.555 7.342 11.600 1.00 4.82 47 PHE B C 1
ATOM 1941 O O . PHE B 1 47 ? 9.618 6.209 12.102 1.00 5.22 47 PHE B O 1
ATOM 1949 N N . PRO B 1 48 ? 9.334 7.529 10.289 1.00 4.46 48 PRO B N 1
ATOM 1950 C CA . PRO B 1 48 ? 9.226 6.357 9.414 1.00 4.41 48 PRO B CA 1
ATOM 1951 C C . PRO B 1 48 ? 10.544 5.602 9.357 1.00 5.12 48 PRO B C 1
ATOM 1952 O O . PRO B 1 48 ? 11.586 6.242 9.320 1.00 5.50 48 PRO B O 1
ATOM 1956 N N . PRO B 1 49 ? 10.511 4.266 9.298 1.00 4.24 49 PRO B N 1
ATOM 1957 C CA . PRO B 1 49 ? 9.361 3.364 9.200 1.00 6.57 49 PRO B CA 1
ATOM 1958 C C . PRO B 1 49 ? 8.828 2.819 10.52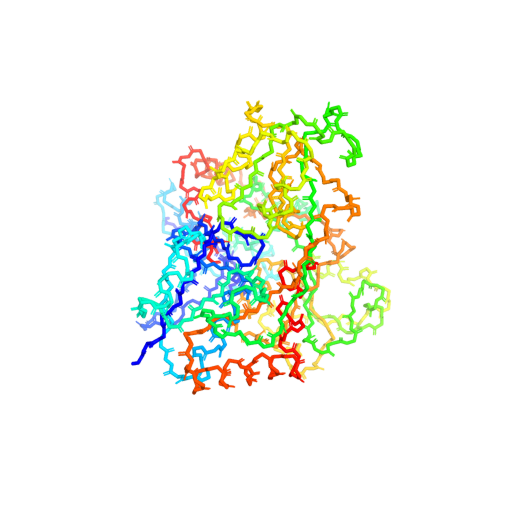4 1.00 4.72 49 PRO B C 1
ATOM 1959 O O . PRO B 1 49 ? 8.057 1.853 10.496 1.00 5.59 49 PRO B O 1
ATOM 1963 N N . PHE B 1 50 ? 9.198 3.435 11.643 1.00 4.13 50 PHE B N 1
ATOM 1964 C CA . PHE B 1 50 ? 8.726 2.987 12.947 1.00 3.56 50 PHE B CA 1
ATOM 1965 C C . PHE B 1 50 ? 7.299 3.441 13.215 1.00 5.33 50 PHE B C 1
ATOM 1966 O O . PHE B 1 50 ? 6.444 2.651 13.615 1.00 4.62 50 PHE B O 1
ATOM 1974 N N . GLU B 1 51 ? 7.048 4.733 13.029 1.00 4.10 51 GLU B N 1
ATOM 1975 C CA . GLU B 1 51 ? 5.710 5.282 13.155 1.00 3.99 51 GLU B CA 1
ATOM 1976 C C . GLU B 1 51 ? 5.613 6.529 12.294 1.00 4.84 51 GLU B C 1
ATOM 1977 O O . GLU B 1 51 ? 6.476 7.420 12.359 1.00 4.67 51 GLU B O 1
ATOM 1983 N N . PHE B 1 52 ? 4.570 6.587 11.476 1.00 4.21 52 PHE B N 1
ATOM 1984 C CA . PHE B 1 52 ? 4.347 7.731 10.611 1.00 4.56 52 PHE B CA 1
ATOM 1985 C C . PHE B 1 52 ? 2.896 7.742 10.172 1.00 4.86 52 PHE B C 1
ATOM 1986 O O . PHE B 1 52 ? 2.198 6.736 10.304 1.00 5.24 52 PHE B O 1
ATOM 1994 N N . HIS B 1 53 ? 2.441 8.882 9.660 1.00 6.34 53 HIS B N 1
ATOM 1995 C CA . HIS B 1 53 ? 1.097 8.978 9.109 1.00 7.27 53 HIS B CA 1
ATOM 1996 C C . HIS B 1 53 ? 1.084 8.602 7.640 1.00 7.78 53 HIS B C 1
ATOM 1997 O O . HIS B 1 53 ? 1.769 9.223 6.815 1.00 9.28 53 HIS B O 1
ATOM 2004 N N . LYS B 1 54 ? 0.330 7.560 7.328 1.00 6.62 54 LYS B N 1
ATOM 2005 C CA . LYS B 1 54 ? 0.080 7.169 5.953 1.00 8.09 54 LYS B CA 1
ATOM 2006 C C . LYS B 1 54 ? -1.265 7.770 5.587 1.00 6.69 54 LYS B C 1
ATOM 2007 O O . LYS B 1 54 ? -2.311 7.376 6.122 1.00 6.62 54 LYS B O 1
ATOM 2013 N N . VAL B 1 55 ? -1.227 8.740 4.685 1.00 7.59 55 VAL B N 1
ATOM 2014 C CA . VAL B 1 55 ? -2.398 9.537 4.361 1.00 7.90 55 VAL B CA 1
ATOM 2015 C C . VAL B 1 55 ? -2.720 9.335 2.897 1.00 9.60 55 VAL B C 1
ATOM 2016 O O . VAL B 1 55 ? -2.093 9.940 2.016 1.00 12.14 55 VAL B O 1
ATOM 2020 N N . GLU B 1 56 ? -3.683 8.456 2.648 1.00 8.99 56 GLU B N 1
ATOM 2021 C CA . GLU B 1 56 ? -4.121 8.135 1.291 1.00 12.26 56 GLU B CA 1
ATOM 2022 C C . GLU B 1 56 ? -5.421 7.337 1.307 1.00 10.38 56 GLU B C 1
ATOM 2023 O O . GLU B 1 56 ? -5.753 6.658 2.290 1.00 9.12 56 GLU B O 1
ATOM 2029 N N . GLY B 1 57 ? -6.148 7.411 0.197 1.00 9.98 57 GLY B N 1
ATOM 2030 C CA . GLY B 1 57 ? -7.385 6.672 0.048 1.00 12.58 57 GLY B CA 1
ATOM 2031 C C . GLY B 1 57 ? -8.462 7.084 1.031 1.00 8.35 57 GLY B C 1
ATOM 2032 O O . GLY B 1 57 ? -9.360 6.294 1.320 1.00 11.08 57 GLY B O 1
ATOM 2033 N N . GLY B 1 58 ? -8.371 8.306 1.548 1.00 9.30 58 GLY B N 1
ATOM 2034 C CA . GLY B 1 58 ? -9.358 8.794 2.498 1.00 8.83 58 GLY B CA 1
ATOM 2035 C C . GLY B 1 58 ? -9.068 8.321 3.909 1.00 8.58 58 GLY B C 1
ATOM 2036 O O . GLY B 1 58 ? -9.953 8.330 4.764 1.00 8.58 58 GLY B O 1
ATOM 2037 N N A LYS B 1 59 ? -7.836 7.885 4.151 0.48 7.16 59 LYS B N 1
ATOM 2038 N N B LYS B 1 59 ? -7.832 7.902 4.153 0.52 7.29 59 LYS B N 1
ATOM 2039 C CA A LYS B 1 59 ? -7.435 7.444 5.481 0.48 8.60 59 LYS B CA 1
ATOM 2040 C CA B LYS B 1 59 ? -7.435 7.458 5.480 0.52 8.68 59 LYS B CA 1
ATOM 2041 C C A LYS B 1 59 ? -6.268 8.275 5.999 0.48 8.18 59 LYS B C 1
ATOM 2042 C C B LYS B 1 59 ? -6.269 8.288 5.999 0.52 8.19 59 LYS B C 1
ATOM 2043 O O A LYS B 1 59 ? -5.441 8.751 5.224 0.48 8.89 59 LYS B O 1
ATOM 2044 O O B LYS B 1 59 ? -5.445 8.777 5.228 0.52 8.85 59 LYS B O 1
ATOM 2055 N N . ASP B 1 60 ? -6.216 8.459 7.316 1.00 8.68 60 ASP B N 1
ATOM 2056 C CA . ASP B 1 60 ? -5.033 8.996 7.978 1.00 7.51 60 ASP B CA 1
ATOM 2057 C C . ASP B 1 60 ? -4.707 7.970 9.054 1.00 6.76 60 ASP B C 1
ATOM 2058 O O . ASP B 1 60 ? -5.322 7.964 10.127 1.00 8.85 60 ASP B O 1
ATOM 2063 N N . GLU B 1 61 ? -3.779 7.070 8.746 1.00 6.95 61 GLU B N 1
ATOM 2064 C CA . GLU B 1 61 ? -3.481 5.969 9.645 1.00 8.64 61 GLU B CA 1
ATOM 2065 C C . GLU B 1 61 ? -2.072 6.104 10.176 1.00 6.35 61 GLU B C 1
ATOM 2066 O O . GLU B 1 61 ? -1.151 6.395 9.417 1.00 8.30 61 GLU B O 1
ATOM 2072 N N . ILE B 1 62 ? -1.899 5.906 11.481 1.00 6.67 62 ILE B N 1
ATOM 2073 C CA . ILE B 1 62 ? -0.559 5.845 12.047 1.00 6.52 62 ILE B CA 1
ATOM 2074 C C . ILE B 1 62 ? -0.092 4.409 11.917 1.00 5.06 62 ILE B C 1
ATOM 2075 O O . ILE B 1 62 ? -0.709 3.483 12.477 1.00 8.08 62 ILE B O 1
ATOM 2080 N N . VAL B 1 63 ? 0.982 4.222 11.154 1.00 5.39 63 VAL B N 1
ATOM 2081 C CA . VAL B 1 63 ? 1.449 2.890 10.789 1.00 5.32 63 VAL B CA 1
ATOM 2082 C C . VAL B 1 63 ? 2.955 2.789 10.989 1.00 4.36 63 VAL B C 1
ATOM 2083 O O . VAL B 1 63 ? 3.631 3.793 11.201 1.00 4.84 63 VAL B O 1
ATOM 2087 N N . GLY B 1 64 ? 3.477 1.567 10.937 1.00 4.90 64 GLY B N 1
ATOM 2088 C CA . GLY B 1 64 ? 4.906 1.337 10.995 1.00 5.74 64 GLY B CA 1
ATOM 2089 C C . GLY B 1 64 ? 5.250 0.118 11.821 1.00 4.63 64 GLY B C 1
ATOM 2090 O O . GLY B 1 64 ? 4.372 -0.543 12.379 1.00 4.81 64 GLY B O 1
ATOM 2091 N N . PHE B 1 65 ? 6.542 -0.172 11.905 1.00 3.43 65 PHE B N 1
ATOM 2092 C CA . PHE B 1 65 ? 7.040 -1.313 12.660 1.00 4.84 65 PHE B CA 1
ATOM 2093 C C . PHE B 1 65 ? 6.568 -1.264 14.107 1.00 5.30 65 PHE B C 1
ATOM 2094 O O . PHE B 1 65 ? 6.092 -2.254 14.647 1.00 5.02 65 PHE B O 1
ATOM 2102 N N . ASP B 1 66 ? 6.686 -0.101 14.733 1.00 2.63 66 ASP B N 1
ATOM 2103 C CA . ASP B 1 66 ? 6.287 0.033 16.129 1.00 4.16 66 ASP B CA 1
ATOM 2104 C C . ASP B 1 66 ? 4.791 -0.150 16.307 1.00 3.34 66 ASP B C 1
ATOM 2105 O O . ASP B 1 66 ? 4.347 -0.618 17.358 1.00 5.84 66 ASP B O 1
ATOM 2110 N N . ILE B 1 67 ? 4.011 0.248 15.306 1.00 5.03 67 ILE B N 1
ATOM 2111 C CA . ILE B 1 67 ? 2.562 0.079 15.372 1.00 5.33 67 ILE B CA 1
ATOM 2112 C C . ILE B 1 67 ? 2.168 -1.401 15.241 1.00 6.38 67 ILE B C 1
ATOM 2113 O O . ILE B 1 67 ? 1.242 -1.877 15.901 1.00 5.75 67 ILE B O 1
ATOM 2118 N N . ASP B 1 68 ? 2.879 -2.133 14.400 1.00 4.05 68 ASP B N 1
ATOM 2119 C CA . ASP B 1 68 ? 2.633 -3.567 14.289 1.00 4.58 68 ASP B CA 1
ATOM 2120 C C . ASP B 1 68 ? 2.956 -4.264 15.610 1.00 6.42 68 ASP B C 1
ATOM 2121 O O . ASP B 1 68 ? 2.232 -5.168 16.037 1.00 6.43 68 ASP B O 1
ATOM 2126 N N . ILE B 1 69 ? 4.014 -3.827 16.282 1.00 5.82 69 ILE B N 1
ATOM 2127 C CA . ILE B 1 69 ? 4.347 -4.382 17.587 1.00 3.65 69 ILE B CA 1
ATOM 2128 C C . ILE B 1 69 ? 3.251 -4.022 18.592 1.00 5.87 69 ILE B C 1
ATOM 2129 O O . ILE B 1 69 ? 2.805 -4.869 19.378 1.00 6.60 69 ILE B O 1
ATOM 2134 N N . ALA B 1 70 ? 2.802 -2.773 18.558 1.00 5.82 70 ALA B N 1
ATOM 2135 C CA . ALA B 1 70 ? 1.736 -2.340 19.461 1.00 6.89 70 ALA B CA 1
ATOM 2136 C C . ALA B 1 70 ? 0.467 -3.153 19.269 1.00 6.90 70 ALA B C 1
ATOM 2137 O O . ALA B 1 70 ? -0.200 -3.522 20.241 1.00 7.11 70 ALA B O 1
ATOM 2139 N N . ASN B 1 71 ? 0.116 -3.435 18.019 1.00 4.71 71 ASN B N 1
ATOM 2140 C CA . ASN B 1 71 ? -1.084 -4.230 17.788 1.00 6.07 71 ASN B CA 1
ATOM 2141 C C . ASN B 1 71 ? -0.940 -5.673 18.251 1.00 5.68 71 ASN B C 1
ATOM 2142 O O . ASN B 1 71 ? -1.907 -6.262 18.728 1.00 7.10 71 ASN B O 1
ATOM 2147 N N . ALA B 1 72 ? 0.270 -6.218 18.173 1.00 6.12 72 ALA B N 1
ATOM 2148 C CA . ALA B 1 72 ? 0.501 -7.559 18.711 1.00 4.01 72 ALA B CA 1
ATOM 2149 C C . ALA B 1 72 ? 0.341 -7.568 20.241 1.00 5.87 72 ALA B C 1
ATOM 2150 O O . ALA B 1 72 ? -0.188 -8.527 20.813 1.00 8.83 72 ALA B O 1
ATOM 2152 N N . ILE B 1 73 ? 0.773 -6.499 20.907 1.00 4.66 73 ILE B N 1
ATOM 2153 C CA . ILE B 1 73 ? 0.588 -6.398 22.350 1.00 5.90 73 ILE B CA 1
ATOM 2154 C C . ILE B 1 73 ? -0.902 -6.275 22.698 1.00 6.29 73 ILE B C 1
ATOM 2155 O O . ILE B 1 73 ? -1.397 -6.951 23.605 1.00 6.64 73 ILE B O 1
ATOM 2160 N N . ALA B 1 74 ? -1.622 -5.420 21.968 1.00 7.93 74 ALA B N 1
ATOM 2161 C CA . ALA B 1 74 ? -3.049 -5.225 22.218 1.00 6.66 74 ALA B CA 1
ATOM 2162 C C . ALA B 1 74 ? -3.818 -6.522 22.003 1.00 7.01 74 ALA B C 1
ATOM 2163 O O . ALA B 1 74 ? -4.745 -6.821 22.753 1.00 8.03 74 ALA B O 1
ATOM 2165 N N . LYS B 1 75 ? -3.438 -7.287 20.984 1.00 6.52 75 LYS B N 1
ATOM 2166 C CA . LYS B 1 75 ? -4.107 -8.557 20.714 1.00 7.23 75 LYS B CA 1
ATOM 2167 C C . LYS B 1 75 ? -3.852 -9.582 21.814 1.00 10.40 75 LYS B C 1
ATOM 2168 O O . LYS B 1 75 ? -4.764 -10.329 22.197 1.00 10.87 75 LYS B O 1
ATOM 2174 N N . LYS B 1 76 ? -2.632 -9.610 22.338 1.00 9.21 76 LYS B N 1
ATOM 2175 C CA . LYS B 1 76 ? -2.311 -10.512 23.441 1.00 9.44 76 LYS B CA 1
ATOM 2176 C C . LYS B 1 76 ? -3.132 -10.161 24.678 1.00 8.38 76 LYS B C 1
ATOM 2177 O O . LYS B 1 76 ? -3.604 -11.048 25.392 1.00 11.88 76 LYS B O 1
ATOM 2183 N N . LEU B 1 77 ? -3.325 -8.864 24.913 1.00 8.16 77 LEU B N 1
ATOM 2184 C CA . LEU B 1 77 ? -4.122 -8.391 26.045 1.00 8.04 77 LEU B CA 1
ATOM 2185 C C . LEU B 1 77 ? -5.625 -8.526 25.817 1.00 9.28 77 LEU B C 1
ATOM 2186 O O . LEU B 1 77 ? -6.408 -8.486 26.771 1.00 14.29 77 LEU B O 1
ATOM 2191 N N . GLY B 1 78 ? -6.033 -8.652 24.558 1.00 10.89 78 GLY B N 1
ATOM 2192 C CA . GLY B 1 78 ? -7.442 -8.705 24.208 1.00 13.30 78 GLY B CA 1
ATOM 2193 C C . GLY B 1 78 ? -8.138 -7.370 24.377 1.00 16.67 78 GLY B C 1
ATOM 2194 O O . GLY B 1 78 ? -9.295 -7.313 24.800 1.00 16.18 78 GLY B O 1
ATOM 2195 N N . VAL B 1 79 ? -7.438 -6.293 24.031 1.00 10.27 79 VAL B N 1
ATOM 2196 C CA . VAL B 1 79 ? -7.970 -4.945 24.191 1.00 9.16 79 VAL B CA 1
ATOM 2197 C C . VAL B 1 79 ? -7.828 -4.130 22.914 1.00 9.33 79 VAL B C 1
ATOM 2198 O O . VAL B 1 79 ? -7.100 -4.510 21.998 1.00 11.44 79 VAL B O 1
ATOM 2202 N N . LYS B 1 80 ? -8.532 -3.000 22.875 1.00 10.15 80 LYS B N 1
ATOM 2203 C CA . LYS B 1 80 ? -8.440 -2.052 21.775 1.00 11.10 80 LYS B CA 1
ATOM 2204 C C . LYS B 1 80 ? -7.173 -1.227 21.953 1.00 9.65 80 LYS B C 1
ATOM 2205 O O . LYS B 1 80 ? -6.848 -0.833 23.072 1.00 11.27 80 LYS B O 1
ATOM 2211 N N . LEU B 1 81 ? -6.460 -0.978 20.857 1.00 8.11 81 LEU B N 1
ATOM 2212 C CA . LEU B 1 81 ? -5.318 -0.071 20.879 1.00 7.65 81 LEU B CA 1
ATOM 2213 C C . LEU B 1 81 ? -5.757 1.343 20.521 1.00 9.83 81 LEU B C 1
ATOM 2214 O O . LEU B 1 81 ? -6.377 1.568 19.470 1.00 10.88 81 LEU B O 1
ATOM 2219 N N . GLU B 1 82 ? -5.441 2.294 21.395 1.00 6.85 82 GLU B N 1
ATOM 2220 C CA . GLU B 1 82 ? -5.596 3.712 21.078 1.00 9.55 82 GLU B CA 1
ATOM 2221 C C . GLU B 1 82 ? -4.223 4.367 21.058 1.00 8.26 82 GLU B C 1
ATOM 2222 O O . GLU B 1 82 ? -3.428 4.183 21.984 1.00 10.56 82 GLU B O 1
ATOM 2228 N N . ILE B 1 83 ? -3.949 5.133 20.006 1.00 8.77 83 ILE B N 1
ATOM 2229 C CA . ILE B 1 83 ? -2.656 5.793 19.849 1.00 7.30 83 ILE B CA 1
ATOM 2230 C C . ILE B 1 83 ? -2.803 7.300 20.022 1.00 8.79 83 ILE B C 1
ATOM 2231 O O . ILE B 1 83 ? -3.672 7.924 19.385 1.00 11.42 83 ILE B O 1
ATOM 2236 N N . LYS B 1 84 ? -1.962 7.876 20.877 1.00 8.67 84 LYS B N 1
ATOM 2237 C CA . LYS B 1 84 ? -1.850 9.325 21.009 1.00 10.35 84 LYS B CA 1
ATOM 2238 C C . LYS B 1 84 ? -0.545 9.770 20.365 1.00 9.13 84 LYS B C 1
ATOM 2239 O O . LYS B 1 84 ? 0.528 9.392 20.836 1.00 10.09 84 LYS B O 1
ATOM 2245 N N . ASP B 1 85 ? -0.643 10.568 19.305 1.00 7.67 85 ASP B N 1
ATOM 2246 C CA . ASP B 1 85 ? 0.522 11.139 18.627 1.00 6.80 85 ASP B CA 1
ATOM 2247 C C . ASP B 1 85 ? 0.875 12.456 19.301 1.00 8.61 85 ASP B C 1
ATOM 2248 O O . ASP B 1 85 ? 0.024 13.341 19.456 1.00 10.67 85 ASP B O 1
ATOM 2253 N N . MET B 1 86 ? 2.116 12.569 19.756 1.00 6.72 86 MET B N 1
ATOM 2254 C CA . MET B 1 86 ? 2.560 13.775 20.436 1.00 5.46 86 MET B CA 1
ATOM 2255 C C . MET B 1 86 ? 4.035 14.001 20.149 1.00 6.36 86 MET B C 1
ATOM 2256 O O . MET B 1 86 ? 4.719 13.110 19.642 1.00 8.31 86 MET B O 1
ATOM 2261 N N . ASP B 1 87 ? 4.525 15.190 20.476 1.00 6.86 87 ASP B N 1
ATOM 2262 C CA . ASP B 1 87 ? 5.951 15.473 20.342 1.00 6.68 87 ASP B CA 1
ATOM 2263 C C . ASP B 1 87 ? 6.753 14.458 21.152 1.00 5.51 87 ASP B C 1
ATOM 2264 O O . ASP B 1 87 ? 6.367 14.106 22.262 1.00 7.39 87 ASP B O 1
ATOM 2269 N N . PHE B 1 88 ? 7.852 13.974 20.583 1.00 5.29 88 PHE B N 1
ATOM 2270 C CA . PHE B 1 88 ? 8.650 12.952 21.257 1.00 5.97 88 PHE B CA 1
ATOM 2271 C C . PHE B 1 88 ? 8.988 13.329 22.701 1.00 5.56 88 PHE B C 1
ATOM 2272 O O . PHE B 1 88 ? 8.900 12.495 23.602 1.00 6.45 88 PHE B O 1
ATOM 2280 N N . LYS B 1 89 ? 9.333 14.599 22.919 1.00 5.30 89 LYS B N 1
ATOM 2281 C CA . LYS B 1 89 ? 9.763 15.082 24.231 1.00 5.88 89 LYS B CA 1
ATOM 2282 C C . LYS B 1 89 ? 8.685 14.931 25.311 1.00 5.83 89 LYS B C 1
ATOM 2283 O O . LYS B 1 89 ? 8.999 14.935 26.501 1.00 8.66 89 LYS B O 1
ATOM 2289 N N . GLY B 1 90 ? 7.425 14.810 24.902 1.00 5.97 90 GLY B N 1
ATOM 2290 C CA . GLY B 1 90 ? 6.342 14.669 25.861 1.00 7.64 90 GLY B CA 1
ATOM 2291 C C . GLY B 1 90 ? 6.029 13.234 26.238 1.00 9.58 90 GLY B C 1
ATOM 2292 O O . GLY B 1 90 ? 5.221 12.993 27.134 1.00 9.15 90 GLY B O 1
ATOM 2293 N N . LEU B 1 91 ? 6.677 12.279 25.580 1.00 7.68 91 LEU B N 1
ATOM 2294 C CA . LEU B 1 91 ? 6.314 10.868 25.771 1.00 6.63 91 LEU B CA 1
ATOM 2295 C C . LEU B 1 91 ? 6.612 10.320 27.157 1.00 7.56 91 LEU B C 1
ATOM 2296 O O . LEU B 1 91 ? 5.735 9.737 27.785 1.00 7.37 91 LEU B O 1
ATOM 2301 N N . ILE B 1 92 ? 7.843 10.483 27.628 1.00 7.64 92 ILE B N 1
ATOM 2302 C CA . ILE B 1 92 ? 8.168 10.068 28.992 1.00 7.09 92 ILE B CA 1
ATOM 2303 C C . ILE B 1 92 ? 7.305 10.778 30.059 1.00 10.69 92 ILE B C 1
ATOM 2304 O O . ILE B 1 92 ? 6.758 10.104 30.934 1.00 9.59 92 ILE B O 1
ATOM 2309 N N . PRO B 1 93 ? 7.129 12.116 29.961 1.00 10.92 93 PRO B N 1
ATOM 2310 C CA . PRO B 1 93 ? 6.206 12.777 30.895 1.00 12.19 93 PRO B CA 1
ATOM 2311 C C . PRO B 1 93 ? 4.788 12.206 30.866 1.00 11.80 93 PRO B C 1
ATOM 2312 O O . PRO B 1 93 ? 4.204 12.019 31.933 1.00 14.08 93 PRO B O 1
ATOM 2316 N N . ALA B 1 94 ? 4.248 11.922 29.685 1.00 9.05 94 ALA B N 1
ATOM 2317 C CA . ALA B 1 94 ? 2.908 11.349 29.584 1.00 9.28 94 ALA B CA 1
ATOM 2318 C C . ALA B 1 94 ? 2.828 9.981 30.264 1.00 10.95 94 ALA B C 1
ATOM 2319 O O . ALA B 1 94 ? 1.845 9.663 30.933 1.00 10.66 94 ALA B O 1
ATOM 2321 N N . LEU B 1 95 ? 3.869 9.178 30.089 1.00 7.59 95 LEU B N 1
ATOM 2322 C CA . LEU B 1 95 ? 3.902 7.837 30.649 1.00 9.28 95 LEU B CA 1
ATOM 2323 C C . LEU B 1 95 ? 3.995 7.889 32.177 1.00 11.89 95 LEU B C 1
ATOM 2324 O O . LEU B 1 95 ? 3.284 7.152 32.881 1.00 12.52 95 LEU B O 1
ATOM 2329 N N . GLN B 1 96 ? 4.858 8.771 32.680 1.00 10.92 96 GLN B N 1
ATOM 2330 C CA . GLN B 1 96 ? 5.013 8.985 34.120 1.00 13.47 96 GLN B CA 1
ATOM 2331 C C . GLN B 1 96 ? 3.697 9.411 34.758 1.00 15.93 96 GLN B C 1
ATOM 2332 O O . GLN B 1 96 ? 3.363 8.965 35.853 1.00 19.31 96 GLN B O 1
ATOM 2338 N N . ALA B 1 97 ? 2.958 10.277 34.073 1.00 12.80 97 ALA B N 1
ATOM 2339 C CA . ALA B 1 97 ? 1.704 10.802 34.606 1.00 15.71 97 ALA B CA 1
ATOM 2340 C C . ALA B 1 97 ? 0.510 9.892 34.349 1.00 17.49 97 ALA B C 1
ATOM 2341 O O . ALA B 1 97 ? -0.607 10.199 34.771 1.00 20.95 97 ALA B O 1
ATOM 2343 N N . GLY B 1 98 ? 0.734 8.795 33.632 1.00 11.87 98 GLY B N 1
ATOM 2344 C CA . GLY B 1 98 ? -0.327 7.839 33.363 1.00 13.05 98 GLY B CA 1
ATOM 2345 C C . GLY B 1 98 ? -1.291 8.254 32.269 1.00 11.26 98 GLY B C 1
ATOM 2346 O O . GLY B 1 98 ? -2.372 7.674 32.141 1.00 15.21 98 GLY B O 1
ATOM 2347 N N . ARG B 1 99 ? -0.902 9.253 31.477 1.00 11.74 99 ARG B N 1
ATOM 2348 C CA . ARG B 1 99 ? -1.696 9.681 30.332 1.00 9.25 99 ARG B CA 1
ATOM 2349 C C . ARG B 1 99 ? -1.598 8.693 29.163 1.00 11.28 99 ARG B C 1
ATOM 2350 O O . ARG B 1 99 ? -2.453 8.684 28.285 1.00 12.41 99 ARG B O 1
ATOM 2358 N N . VAL B 1 100 ? -0.544 7.877 29.145 1.00 9.72 100 VAL B N 1
ATOM 2359 C CA . VAL B 1 100 ? -0.508 6.709 28.262 1.00 7.98 100 VAL B CA 1
ATOM 2360 C C . VAL B 1 100 ? -0.062 5.512 29.095 1.00 8.98 100 VAL B C 1
ATOM 2361 O O . VAL B 1 100 ? 0.521 5.690 30.174 1.00 10.20 100 VAL B O 1
ATOM 2365 N N . ASP B 1 101 ? -0.332 4.305 28.595 1.00 8.23 101 ASP B N 1
ATOM 2366 C CA . ASP B 1 101 ? 0.057 3.074 29.284 1.00 7.78 101 ASP B CA 1
ATOM 2367 C C . ASP B 1 101 ? 1.424 2.553 28.846 1.00 6.66 101 ASP B C 1
ATOM 2368 O O . ASP B 1 101 ? 2.127 1.906 29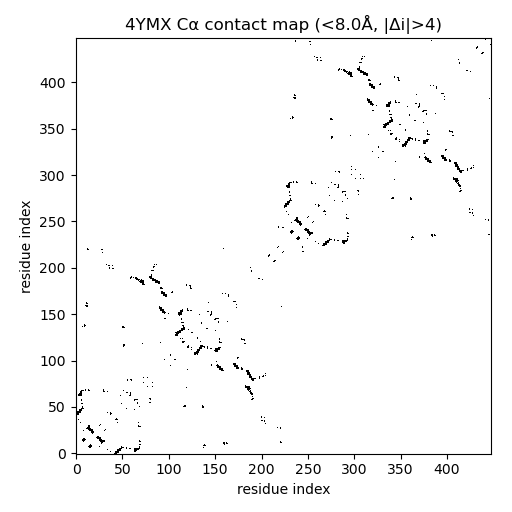.618 1.00 7.14 101 ASP B O 1
ATOM 2373 N N . MET B 1 102 ? 1.797 2.830 27.603 1.00 6.95 102 MET B N 1
ATOM 2374 C CA . MET B 1 102 ? 3.102 2.431 27.096 1.00 5.88 102 MET B CA 1
ATOM 2375 C C . MET B 1 102 ? 3.532 3.403 26.018 1.00 5.45 102 MET B C 1
ATOM 2376 O O . MET B 1 102 ? 2.698 4.095 25.430 1.00 7.38 102 MET B O 1
ATOM 2381 N N . VAL B 1 103 ? 4.836 3.439 25.769 1.00 6.10 103 VAL B N 1
ATOM 2382 C CA . VAL B 1 103 ? 5.391 4.250 24.702 1.00 3.91 103 VAL B CA 1
ATOM 2383 C C . VAL B 1 103 ? 6.183 3.352 23.777 1.00 5.57 103 VAL B C 1
ATOM 2384 O O . VAL B 1 103 ? 7.038 2.586 24.216 1.00 5.99 103 VAL B O 1
ATOM 2388 N N . ILE B 1 104 ? 5.836 3.385 22.497 1.00 5.49 104 ILE B N 1
ATOM 2389 C CA . ILE B 1 104 ? 6.653 2.735 21.483 1.00 5.20 104 ILE B CA 1
ATOM 2390 C C . ILE B 1 104 ? 6.961 3.802 20.448 1.00 4.25 104 ILE B C 1
ATOM 2391 O O . ILE B 1 104 ? 6.063 4.299 19.774 1.00 5.11 104 ILE B O 1
ATOM 2396 N N . ALA B 1 105 ? 8.231 4.184 20.340 1.00 4.92 105 ALA B N 1
ATOM 2397 C CA . ALA B 1 105 ? 8.596 5.331 19.507 1.00 5.54 105 ALA B CA 1
ATOM 2398 C C . ALA B 1 105 ? 10.060 5.320 19.120 1.00 3.93 105 ALA B C 1
ATOM 2399 O O . ALA B 1 105 ? 10.743 6.348 19.227 1.00 5.57 105 ALA B O 1
ATOM 2401 N N . GLY B 1 106 ? 10.548 4.153 18.691 1.00 3.87 106 GLY B N 1
ATOM 2402 C CA . GLY B 1 106 ? 11.967 3.992 18.395 1.00 3.48 106 GLY B CA 1
ATOM 2403 C C . GLY B 1 106 ? 12.817 4.513 19.554 1.00 4.64 106 GLY B C 1
ATOM 2404 O O . GLY B 1 106 ? 13.856 5.165 19.354 1.00 5.08 106 GLY B O 1
ATOM 2405 N N . MET B 1 107 ? 12.354 4.240 20.773 1.00 4.32 107 MET B N 1
ATOM 2406 C CA . MET B 1 107 ? 12.910 4.854 21.971 1.00 2.88 107 MET B CA 1
ATOM 2407 C C . MET B 1 107 ? 14.034 4.039 22.595 1.00 4.53 107 MET B C 1
ATOM 2408 O O . MET B 1 107 ? 13.869 2.869 22.924 1.00 4.74 107 MET B O 1
ATOM 2413 N N . THR B 1 108 ? 15.179 4.680 22.776 1.00 5.26 108 THR B N 1
ATOM 2414 C CA . THR B 1 108 ? 16.342 4.013 23.340 1.00 5.44 108 THR B CA 1
ATOM 2415 C C . THR B 1 108 ? 16.245 3.897 24.861 1.00 6.55 108 THR B C 1
ATOM 2416 O O . THR B 1 108 ? 15.944 4.876 25.548 1.00 7.06 108 THR B O 1
ATOM 2420 N N . PRO B 1 109 ? 16.498 2.695 25.398 1.00 4.49 109 PRO B N 1
ATOM 2421 C CA . PRO B 1 109 ? 16.433 2.494 26.849 1.00 5.07 109 PRO B CA 1
ATOM 2422 C C . PRO B 1 109 ? 17.704 2.962 27.557 1.00 9.40 109 PRO B C 1
ATOM 2423 O O . PRO B 1 109 ? 18.498 2.153 28.055 1.00 10.20 109 PRO B O 1
ATOM 2427 N N . THR B 1 110 ? 17.887 4.276 27.621 1.00 8.21 110 THR B N 1
ATOM 2428 C CA . THR B 1 110 ? 19.089 4.844 28.225 1.00 7.12 110 THR B CA 1
ATOM 2429 C C . THR B 1 110 ? 19.104 4.663 29.734 1.00 9.37 110 THR B C 1
ATOM 2430 O O . THR B 1 110 ? 18.049 4.592 30.372 1.00 10.46 110 THR B O 1
ATOM 2434 N N . ALA B 1 111 ? 20.304 4.604 30.299 1.00 11.60 111 ALA B N 1
ATOM 2435 C CA . ALA B 1 111 ? 20.462 4.520 31.747 1.00 11.33 111 ALA B CA 1
ATOM 2436 C C . ALA B 1 111 ? 19.704 5.633 32.460 1.00 13.17 111 ALA B C 1
ATOM 2437 O O . ALA B 1 111 ? 19.040 5.393 33.473 1.00 13.13 111 ALA B O 1
ATOM 2439 N N . GLU B 1 112 ? 19.792 6.847 31.928 1.00 11.14 112 GLU B N 1
ATOM 2440 C CA . GLU B 1 112 ? 19.086 7.975 32.519 1.00 12.50 112 GLU B CA 1
ATOM 2441 C C . GLU B 1 112 ? 17.573 7.764 32.520 1.00 12.20 112 GLU B C 1
ATOM 2442 O O . GLU B 1 112 ? 16.909 7.966 33.537 1.00 12.30 112 GLU B O 1
ATOM 2448 N N . ARG B 1 113 ? 17.028 7.338 31.384 1.00 8.74 113 ARG B N 1
ATOM 2449 C CA . ARG B 1 113 ? 15.593 7.112 31.283 1.00 7.77 113 ARG B CA 1
ATOM 2450 C C . ARG B 1 113 ? 15.113 5.999 32.209 1.00 9.14 113 ARG B C 1
ATOM 2451 O O . ARG B 1 113 ? 14.006 6.073 32.735 1.00 9.64 113 ARG B O 1
ATOM 2459 N N . LYS B 1 114 ? 15.950 4.984 32.416 1.00 9.30 114 LYS B N 1
ATOM 2460 C CA . LYS B 1 114 ? 15.584 3.855 33.268 1.00 10.09 114 LYS B CA 1
ATOM 2461 C C . LYS B 1 114 ? 15.339 4.268 34.718 1.00 16.63 114 LYS B C 1
ATOM 2462 O O . LYS B 1 114 ? 14.724 3.525 35.482 1.00 18.03 114 LYS B O 1
ATOM 2468 N N . LYS B 1 115 ? 15.814 5.449 35.097 1.00 14.40 115 LYS B N 1
ATOM 2469 C CA . LYS B 1 115 ? 15.568 5.940 36.450 1.00 18.91 115 LYS B CA 1
ATOM 2470 C C . LYS B 1 115 ? 14.119 6.399 36.614 1.00 21.00 115 LYS B C 1
ATOM 2471 O O . LYS B 1 115 ? 13.611 6.489 37.736 1.00 22.96 115 LYS B O 1
ATOM 2477 N N . SER B 1 116 ? 13.453 6.663 35.493 1.00 16.71 116 SER B N 1
ATOM 2478 C CA . SER B 1 116 ? 12.118 7.257 35.507 1.00 16.41 116 SER B CA 1
ATOM 2479 C C . SER B 1 116 ? 11.014 6.327 34.997 1.00 16.15 116 SER B C 1
ATOM 2480 O O . SER B 1 116 ? 9.876 6.396 35.471 1.00 18.20 116 SER B O 1
ATOM 2483 N N . VAL B 1 117 ? 11.347 5.476 34.026 1.00 13.58 117 VAL B N 1
ATOM 2484 C CA . VAL B 1 117 ? 10.402 4.498 33.470 1.00 12.74 117 VAL B CA 1
ATOM 2485 C C . VAL B 1 117 ? 11.089 3.145 33.304 1.00 8.47 117 VAL B C 1
ATOM 2486 O O . VAL B 1 117 ? 12.312 3.057 33.410 1.00 11.39 117 VAL B O 1
ATOM 2490 N N . ASP B 1 118 ? 10.314 2.087 33.048 1.00 8.47 118 ASP B N 1
ATOM 2491 C CA . ASP B 1 118 ? 10.900 0.777 32.802 1.00 9.22 118 ASP B CA 1
ATOM 2492 C C . ASP B 1 118 ? 10.876 0.470 31.312 1.00 8.02 118 ASP B C 1
ATOM 2493 O O . ASP B 1 118 ? 9.975 0.912 30.597 1.00 10.02 118 ASP B O 1
ATOM 2498 N N . PHE B 1 119 ? 11.868 -0.284 30.860 1.00 7.17 119 PHE B N 1
ATOM 2499 C CA . PHE B 1 119 ? 11.953 -0.672 29.453 1.00 5.73 119 PHE B CA 1
ATOM 2500 C C . PHE B 1 119 ? 11.892 -2.173 29.221 1.00 6.84 119 PHE B C 1
ATOM 2501 O O . PHE B 1 119 ? 12.412 -2.972 30.002 1.00 7.20 119 PHE B O 1
ATOM 2509 N N . SER B 1 120 ? 11.269 -2.548 28.109 1.00 6.85 120 SER B N 1
ATOM 2510 C CA . SER B 1 120 ? 11.295 -3.925 27.644 1.00 3.85 120 SER B CA 1
ATOM 2511 C C . SER B 1 120 ? 12.688 -4.299 27.157 1.00 5.26 120 SER B C 1
ATOM 2512 O O . SER B 1 120 ? 13.588 -3.462 27.089 1.00 7.33 120 SER B O 1
ATOM 2515 N N . ASP B 1 121 ? 12.845 -5.563 26.795 1.00 6.31 121 ASP B N 1
ATOM 2516 C CA . ASP B 1 121 ? 13.998 -5.987 26.024 1.00 6.57 121 ASP B CA 1
ATOM 2517 C C . ASP B 1 121 ? 14.048 -5.199 24.722 1.00 6.24 121 ASP B C 1
ATOM 2518 O O . ASP B 1 121 ? 13.012 -4.748 24.217 1.00 7.19 121 ASP B O 1
ATOM 2523 N N . LEU B 1 122 ? 15.250 -5.024 24.186 1.00 6.47 122 LEU B N 1
ATOM 2524 C CA . LEU B 1 122 ? 15.409 -4.374 22.892 1.00 6.88 122 LEU B CA 1
ATOM 2525 C C . LEU B 1 122 ? 14.665 -5.143 21.814 1.00 6.14 122 LEU B C 1
ATOM 2526 O O . LEU B 1 122 ? 14.644 -6.381 21.821 1.00 8.34 122 LEU B O 1
ATOM 2531 N N . TYR B 1 123 ? 14.055 -4.417 20.883 1.00 4.87 123 TYR B N 1
ATOM 2532 C CA . TYR B 1 123 ? 13.387 -5.069 19.758 1.00 5.26 123 TYR B CA 1
ATOM 2533 C C . TYR B 1 123 ? 13.979 -4.677 18.396 1.00 7.16 123 TYR B C 1
ATOM 2534 O O . TYR B 1 123 ? 13.574 -5.215 17.360 1.00 7.66 123 TYR B O 1
ATOM 2543 N N . TYR B 1 124 ? 14.917 -3.729 18.387 1.00 5.30 124 TYR B N 1
ATOM 2544 C CA . TYR B 1 124 ? 15.614 -3.360 17.156 1.00 5.22 124 TYR B CA 1
ATOM 2545 C C . TYR B 1 124 ? 16.858 -2.567 17.490 1.00 5.65 124 TYR B C 1
ATOM 2546 O O . TYR B 1 124 ? 16.893 -1.856 18.487 1.00 7.21 124 TYR B O 1
ATOM 2555 N N . ASP B 1 125 ? 17.892 -2.698 16.671 1.00 6.46 125 ASP B N 1
ATOM 2556 C CA . ASP B 1 125 ? 19.103 -1.924 16.871 1.00 6.81 125 ASP B CA 1
ATOM 2557 C C . ASP B 1 125 ? 18.888 -0.542 16.242 1.00 8.02 125 ASP B C 1
ATOM 2558 O O . ASP B 1 125 ? 17.907 -0.316 15.526 1.00 10.38 125 ASP B O 1
ATOM 2563 N N . SER B 1 126 ? 19.775 0.399 16.538 1.00 4.90 126 SER B N 1
ATOM 2564 C CA . SER B 1 126 ? 19.778 1.673 15.827 1.00 5.58 126 SER B CA 1
ATOM 2565 C C . SER B 1 126 ? 21.178 2.264 15.767 1.00 4.94 126 SER B C 1
ATOM 2566 O O . SER B 1 126 ? 22.071 1.855 16.512 1.00 6.81 126 SER B O 1
ATOM 2569 N N A ARG B 1 127 ? 21.350 3.252 14.896 0.57 4.59 127 ARG B N 1
ATOM 2570 N N B ARG B 1 127 ? 21.362 3.215 14.855 0.43 6.00 127 ARG B N 1
ATOM 2571 C CA A ARG B 1 127 ? 22.625 3.906 14.685 0.57 7.04 127 ARG B CA 1
ATOM 2572 C CA B ARG B 1 127 ? 22.626 3.906 14.670 0.43 6.89 127 ARG B CA 1
ATOM 2573 C C A ARG B 1 127 ? 22.373 5.367 14.341 0.57 5.75 127 ARG B C 1
ATOM 2574 C C B ARG B 1 127 ? 22.357 5.372 14.353 0.43 5.77 127 ARG B C 1
ATOM 2575 O O A ARG B 1 127 ? 21.534 5.668 13.493 0.57 7.09 127 ARG B O 1
ATOM 2576 O O B ARG B 1 127 ? 21.491 5.681 13.537 0.43 5.86 127 ARG B O 1
ATOM 2591 N N . GLN B 1 128 ? 23.095 6.268 15.000 1.00 6.12 128 GLN B N 1
ATOM 2592 C CA . GLN B 1 128 ? 23.033 7.689 14.686 1.00 4.71 128 GLN B CA 1
ATOM 2593 C C . GLN B 1 128 ? 23.858 7.981 13.445 1.00 4.82 128 GLN B C 1
ATOM 2594 O O . GLN B 1 128 ? 24.977 7.470 13.286 1.00 7.35 128 GLN B O 1
ATOM 2600 N N . VAL B 1 129 ? 23.301 8.809 12.566 1.00 4.47 129 VAL B N 1
ATOM 2601 C CA . VAL B 1 129 ? 24.033 9.307 11.410 1.00 3.96 129 VAL B CA 1
ATOM 2602 C C . VAL B 1 129 ? 23.847 10.820 11.258 1.00 5.29 129 VAL B C 1
ATOM 2603 O O . VAL B 1 129 ? 23.053 11.445 11.972 1.00 5.23 129 VAL B O 1
ATOM 2607 N N . VAL B 1 130 ? 24.589 11.393 10.320 1.00 4.36 130 VAL B N 1
ATOM 2608 C CA . VAL B 1 130 ? 24.471 12.805 9.982 1.00 5.64 130 VAL B CA 1
ATOM 2609 C C . VAL B 1 130 ? 23.876 12.909 8.578 1.00 6.50 130 VAL B C 1
ATOM 2610 O O . VAL B 1 130 ? 24.247 12.142 7.687 1.00 9.55 130 VAL B O 1
ATOM 2614 N N . VAL B 1 131 ? 22.920 13.816 8.394 1.00 3.53 131 VAL B N 1
ATOM 2615 C CA . VAL B 1 131 ? 22.355 14.085 7.080 1.00 4.66 131 VAL B CA 1
ATOM 2616 C C . VAL B 1 131 ? 22.741 15.499 6.663 1.00 4.97 131 VAL B C 1
ATOM 2617 O O . VAL B 1 131 ? 22.659 16.438 7.465 1.00 5.08 131 VAL B O 1
ATOM 2621 N N . VAL B 1 132 ? 23.185 15.640 5.415 1.00 6.00 132 VAL B N 1
ATOM 2622 C CA . VAL B 1 132 ? 23.579 16.932 4.843 1.00 4.80 132 VAL B CA 1
ATOM 2623 C C . VAL B 1 132 ? 23.077 16.998 3.406 1.00 5.85 132 VAL B C 1
ATOM 2624 O O . VAL B 1 132 ? 22.640 15.991 2.848 1.00 5.64 132 VAL B O 1
ATOM 2628 N N . LYS B 1 133 ? 23.148 18.179 2.798 1.00 7.82 133 LYS B N 1
ATOM 2629 C CA . LYS B 1 133 ? 22.812 18.306 1.382 1.00 7.24 133 LYS B CA 1
ATOM 2630 C C . LYS B 1 133 ? 23.935 17.696 0.556 1.00 6.83 133 LYS B C 1
ATOM 2631 O O . LYS B 1 133 ? 25.070 17.582 1.030 1.00 7.26 133 LYS B O 1
ATOM 2637 N N . ASN B 1 134 ? 23.625 17.310 -0.679 1.00 7.29 134 ASN B N 1
ATOM 2638 C CA . ASN B 1 134 ? 24.622 16.689 -1.544 1.00 7.78 134 ASN B CA 1
ATOM 2639 C C . ASN B 1 134 ? 25.867 17.537 -1.775 1.00 7.79 134 ASN B C 1
ATOM 2640 O O . ASN B 1 134 ? 26.966 16.993 -1.921 1.00 10.95 134 ASN B O 1
ATOM 2645 N N . ASP B 1 135 ? 25.706 18.859 -1.797 1.00 7.87 135 ASP B N 1
ATOM 2646 C CA . ASP B 1 135 ? 26.841 19.749 -2.040 1.00 9.00 135 ASP B CA 1
ATOM 2647 C C . ASP B 1 135 ? 27.393 20.364 -0.763 1.00 7.16 135 ASP B C 1
ATOM 2648 O O . ASP B 1 135 ? 28.075 21.393 -0.795 1.00 8.56 135 ASP B O 1
ATOM 2653 N N . SER B 1 136 ? 27.102 19.730 0.369 1.00 7.51 136 SER B N 1
ATOM 2654 C CA . SER B 1 136 ? 27.582 20.219 1.658 1.00 8.71 136 SER B CA 1
ATOM 2655 C C . SER B 1 136 ? 29.102 20.238 1.702 1.00 7.39 136 SER B C 1
ATOM 2656 O O . SER B 1 136 ? 29.751 19.351 1.148 1.00 7.98 136 SER B O 1
ATOM 2659 N N . PRO B 1 137 ? 29.673 21.234 2.390 1.00 8.93 137 PRO B N 1
ATOM 2660 C CA . PRO B 1 137 ? 31.117 21.233 2.643 1.00 8.20 137 PRO B CA 1
ATOM 2661 C C . PRO B 1 137 ? 31.517 20.297 3.777 1.00 8.18 137 PRO B C 1
ATOM 2662 O O . PRO B 1 137 ? 32.707 20.132 4.041 1.00 12.82 137 PRO B O 1
ATOM 2666 N N . ILE B 1 138 ? 30.539 19.675 4.430 1.00 6.77 138 ILE B N 1
ATOM 2667 C CA . ILE B 1 138 ? 30.827 18.752 5.523 1.00 7.29 138 ILE B CA 1
ATOM 2668 C C . ILE B 1 138 ? 31.107 17.347 4.993 1.00 7.41 138 ILE B C 1
ATOM 2669 O O . ILE B 1 138 ? 30.291 16.798 4.257 1.00 9.95 138 ILE B O 1
ATOM 2674 N N . SER B 1 139 ? 32.258 16.779 5.366 1.00 8.13 139 SER B N 1
ATOM 2675 C CA . SER B 1 139 ? 32.642 15.431 4.929 1.00 9.18 139 SER B CA 1
ATOM 2676 C C . SER B 1 139 ? 32.912 14.496 6.092 1.00 9.38 139 SER B C 1
ATOM 2677 O O . SER B 1 139 ? 32.818 13.276 5.959 1.00 10.99 139 SER B O 1
ATOM 2680 N N . LYS B 1 140 ? 33.287 15.066 7.227 1.00 11.33 140 LYS B N 1
ATOM 2681 C CA . LYS B 1 140 ? 33.685 14.250 8.359 1.00 11.84 140 LYS B CA 1
ATOM 2682 C C . LYS B 1 140 ? 33.333 14.906 9.680 1.00 9.76 140 LYS B C 1
ATOM 2683 O O . LYS B 1 140 ? 32.927 16.069 9.718 1.00 9.22 140 LYS B O 1
ATOM 2689 N N . PHE B 1 141 ? 33.509 14.149 10.755 1.00 9.62 141 PHE B N 1
ATOM 2690 C CA . PHE B 1 141 ? 33.088 14.584 12.081 1.00 9.94 141 PHE B CA 1
ATOM 2691 C C . PHE B 1 141 ? 33.693 15.921 12.507 1.00 8.90 141 PHE B C 1
ATOM 2692 O O . PHE B 1 141 ? 33.003 16.763 13.074 1.00 8.86 141 PHE B O 1
ATOM 2700 N N . ASP B 1 142 ? 34.969 16.128 12.202 1.00 10.75 142 ASP B N 1
ATOM 2701 C CA . ASP B 1 142 ? 35.625 17.370 12.576 1.00 10.75 142 ASP B CA 1
ATOM 2702 C C . ASP B 1 142 ? 34.983 18.588 11.897 1.00 9.79 142 ASP B C 1
ATOM 2703 O O . ASP B 1 142 ? 35.012 19.694 12.445 1.00 9.66 142 ASP B O 1
ATOM 2708 N N . ASP B 1 143 ? 34.376 18.382 10.730 1.00 9.54 143 ASP B N 1
ATOM 2709 C CA . ASP B 1 143 ? 33.736 19.470 9.994 1.00 7.90 143 ASP B CA 1
ATOM 2710 C C . ASP B 1 143 ? 32.457 19.975 10.656 1.00 7.37 143 ASP B C 1
ATOM 2711 O O . ASP B 1 143 ? 31.928 21.009 10.262 1.00 10.60 143 ASP B O 1
ATOM 2716 N N . LEU B 1 144 ? 31.961 19.247 11.653 1.00 6.17 144 LEU B N 1
ATOM 2717 C CA . LEU B 1 144 ? 30.754 19.651 12.367 1.00 7.58 144 LEU B CA 1
ATOM 2718 C C . LEU B 1 144 ? 30.974 20.760 13.385 1.00 8.41 144 LEU B C 1
ATOM 2719 O O . LEU B 1 144 ? 30.006 21.368 13.861 1.00 7.44 144 LEU B O 1
ATOM 2724 N N . LYS B 1 145 ? 32.231 21.011 13.744 1.00 8.45 145 LYS B N 1
ATOM 2725 C CA . LYS B 1 145 ? 32.536 22.073 14.697 1.00 8.66 145 LYS B CA 1
ATOM 2726 C C . LYS B 1 145 ? 31.949 23.405 14.239 1.00 7.22 145 LYS B C 1
ATOM 2727 O O . LYS B 1 145 ? 32.048 23.765 13.062 1.00 9.05 145 LYS B O 1
ATOM 2733 N N . VAL B 1 146 ? 31.336 24.124 15.184 1.00 8.19 146 VAL B N 1
ATOM 2734 C CA . VAL B 1 146 ? 30.780 25.466 14.962 1.00 10.28 146 VAL B CA 1
ATOM 2735 C C . VAL B 1 146 ? 29.579 25.496 14.003 1.00 9.28 146 VAL B C 1
ATOM 2736 O O . VAL B 1 146 ? 29.128 26.569 13.592 1.00 16.10 146 VAL B O 1
ATOM 2740 N N A LYS B 1 147 ? 29.060 24.324 13.652 0.49 6.70 147 LYS B N 1
ATOM 2741 N N B LYS B 1 147 ? 29.061 24.321 13.654 0.51 6.56 147 LYS B N 1
ATOM 2742 C CA A LYS B 1 147 ? 27.947 24.258 12.716 0.49 7.59 147 LYS B CA 1
ATOM 2743 C CA B LYS B 1 147 ? 27.942 24.250 12.722 0.51 7.74 147 LYS B CA 1
ATOM 2744 C C A LYS B 1 147 ? 26.589 24.293 13.416 0.49 6.46 147 LYS B C 1
ATOM 2745 C C B LYS B 1 147 ? 26.584 24.294 13.419 0.51 6.37 147 LYS B C 1
ATOM 2746 O O A LYS B 1 147 ? 26.478 24.024 14.614 0.49 7.45 147 LYS B O 1
ATOM 2747 O O B LYS B 1 147 ? 26.468 24.036 14.620 0.51 7.49 147 LYS B O 1
ATOM 2758 N N . THR B 1 148 ? 25.560 24.629 12.644 1.00 6.92 148 THR B N 1
ATOM 2759 C CA . THR B 1 148 ? 24.192 24.622 13.128 1.00 5.05 148 THR B CA 1
ATOM 2760 C C . THR B 1 148 ? 23.623 23.242 12.829 1.00 6.86 148 THR B C 1
ATOM 2761 O O . THR B 1 148 ? 23.542 22.827 11.670 1.00 6.84 148 THR B O 1
ATOM 2765 N N . ILE B 1 149 ? 23.252 22.521 13.882 1.00 4.34 149 ILE B N 1
ATOM 2766 C CA . ILE B 1 149 ? 22.829 21.132 13.756 1.00 4.04 149 ILE B CA 1
ATOM 2767 C C . ILE B 1 149 ? 21.414 20.977 14.272 1.00 4.54 149 ILE B C 1
ATOM 2768 O O . ILE B 1 149 ? 21.135 21.253 15.448 1.00 5.76 149 ILE B O 1
ATOM 2773 N N . ALA B 1 150 ? 20.520 20.516 13.394 1.00 4.04 150 ALA B N 1
ATOM 2774 C CA . ALA B 1 150 ? 19.124 20.283 13.770 1.00 4.59 150 ALA B CA 1
ATOM 2775 C C . ALA B 1 150 ? 18.992 18.921 14.443 1.00 6.39 150 ALA B C 1
ATOM 2776 O O . ALA B 1 150 ? 19.525 17.921 13.946 1.00 5.48 150 ALA B O 1
ATOM 2778 N N . VAL B 1 151 ? 18.284 18.896 15.573 1.00 5.46 151 VAL B N 1
ATOM 2779 C CA . VAL B 1 151 ? 18.051 17.681 16.344 1.00 5.71 151 VAL B CA 1
ATOM 2780 C C . VAL B 1 151 ? 16.681 17.727 16.985 1.00 5.01 151 VAL B C 1
ATOM 2781 O O . VAL B 1 151 ? 16.114 18.806 17.200 1.00 5.43 151 VAL B O 1
ATOM 2785 N N . GLN B 1 152 ? 16.166 16.547 17.317 1.00 4.06 152 GLN B N 1
ATOM 2786 C CA . GLN B 1 152 ? 14.886 16.432 17.989 1.00 3.73 152 GLN B CA 1
ATOM 2787 C C . GLN B 1 152 ? 15.057 16.569 19.495 1.00 4.07 152 GLN B C 1
ATOM 2788 O O . GLN B 1 152 ? 15.885 15.879 20.116 1.00 5.61 152 GLN B O 1
ATOM 2794 N N . ILE B 1 153 ? 14.277 17.475 20.079 1.00 4.74 153 ILE B N 1
ATOM 2795 C CA . ILE B 1 153 ? 14.306 17.681 21.522 1.00 6.24 153 ILE B CA 1
ATOM 2796 C C . ILE B 1 153 ? 14.020 16.392 22.287 1.00 7.03 153 ILE B C 1
ATOM 2797 O O . ILE B 1 153 ? 13.068 15.647 21.982 1.00 5.95 153 ILE B O 1
ATOM 2802 N N . GLY B 1 154 ? 14.878 16.127 23.270 1.00 6.55 154 GLY B N 1
ATOM 2803 C CA . GLY B 1 154 ? 14.664 15.041 24.212 1.00 6.77 154 GLY B CA 1
ATOM 2804 C C . GLY B 1 154 ? 15.238 13.716 23.755 1.00 6.50 154 GLY B C 1
ATOM 2805 O O . GLY B 1 154 ? 14.935 12.667 24.328 1.00 8.01 154 GLY B O 1
ATOM 2806 N N . THR B 1 155 ? 16.079 13.756 22.729 1.00 4.62 155 THR B N 1
ATOM 2807 C CA . THR B 1 155 ? 16.564 12.521 22.111 1.00 4.93 155 THR B CA 1
ATOM 2808 C C . THR B 1 155 ? 18.043 12.222 22.307 1.00 5.25 155 THR B C 1
ATOM 2809 O O . THR B 1 155 ? 18.850 13.106 22.626 1.00 5.06 155 THR B O 1
ATOM 2813 N N . THR B 1 156 ? 18.400 10.969 22.050 1.00 4.50 156 THR B N 1
ATOM 2814 C CA . THR B 1 156 ? 19.813 10.604 22.001 1.00 6.40 156 THR B CA 1
ATOM 2815 C C . THR B 1 156 ? 20.543 11.293 20.849 1.00 5.17 156 THR B C 1
ATOM 2816 O O . THR B 1 156 ? 21.755 11.506 20.924 1.00 6.47 156 THR B O 1
ATOM 2820 N N . SER B 1 157 ? 19.817 11.639 19.786 1.00 5.00 157 SER B N 1
ATOM 2821 C CA . SER B 1 157 ? 20.403 12.388 18.676 1.00 3.97 157 SER B CA 1
ATOM 2822 C C . SER B 1 157 ? 20.830 13.766 19.173 1.00 4.24 157 SER B C 1
ATOM 2823 O O . SER B 1 157 ? 21.925 14.242 18.860 1.00 5.44 157 SER B O 1
ATOM 2826 N N . GLU B 1 158 ? 19.966 14.394 19.962 1.00 4.70 158 GLU B N 1
ATOM 2827 C CA . GLU B 1 158 ? 20.300 15.659 20.607 1.00 4.04 158 GLU B CA 1
ATOM 2828 C C . GLU B 1 158 ? 21.513 15.505 21.532 1.00 6.22 158 GLU B C 1
ATOM 2829 O O . GLU B 1 158 ? 22.418 16.350 21.540 1.00 6.51 158 GLU B O 1
ATOM 2835 N N . GLU B 1 159 ? 21.530 14.433 22.319 1.00 5.70 159 GLU B N 1
ATOM 2836 C CA . GLU B 1 159 ? 22.669 14.148 23.199 1.00 6.08 159 GLU B CA 1
ATOM 2837 C C . GLU B 1 159 ? 23.977 14.051 22.405 1.00 6.12 159 GLU B C 1
ATOM 2838 O O . GLU B 1 159 ? 25.016 14.590 22.819 1.00 8.22 159 GLU B O 1
ATOM 2844 N N . ALA B 1 160 ? 23.931 13.382 21.255 1.00 6.26 160 ALA B N 1
ATOM 2845 C CA . ALA B 1 160 ? 25.122 13.215 20.429 1.00 4.87 160 ALA B CA 1
ATOM 2846 C C . ALA B 1 160 ? 25.596 14.571 19.894 1.00 6.86 160 ALA B C 1
ATOM 2847 O O . ALA B 1 160 ? 26.795 14.896 19.909 1.00 8.29 160 ALA B O 1
ATOM 2849 N N . ALA B 1 161 ? 24.657 15.380 19.423 1.00 6.57 161 ALA B N 1
ATOM 2850 C CA . ALA B 1 161 ? 25.022 16.656 18.815 1.00 5.17 161 ALA B CA 1
ATOM 2851 C C . ALA B 1 161 ? 25.595 17.640 19.826 1.00 8.46 161 ALA B C 1
ATOM 2852 O O . ALA B 1 161 ? 26.454 18.461 19.486 1.00 8.98 161 ALA B O 1
ATOM 2854 N N . LYS B 1 162 ? 25.124 17.560 21.067 1.00 7.89 162 LYS B N 1
ATOM 2855 C CA . LYS B 1 162 ? 25.591 18.462 22.120 1.00 7.49 162 LYS B CA 1
ATOM 2856 C C . LYS B 1 162 ? 27.084 18.355 22.384 1.00 12.68 162 LYS B C 1
ATOM 2857 O O . LYS B 1 162 ? 27.689 19.300 22.899 1.00 12.62 162 LYS B O 1
ATOM 2863 N N . LYS B 1 163 ? 27.671 17.210 22.046 1.00 9.36 163 LYS B N 1
ATOM 2864 C CA . LYS B 1 163 ? 29.097 16.963 22.275 1.00 9.62 163 LYS B CA 1
ATOM 2865 C C . LYS B 1 163 ? 29.991 17.572 21.195 1.00 11.90 163 LYS B C 1
ATOM 2866 O O . LYS B 1 163 ? 31.219 17.577 21.330 1.00 16.67 163 LYS B O 1
ATOM 2872 N N . ILE B 1 164 ? 29.381 18.080 20.127 1.00 9.55 164 ILE B N 1
ATOM 2873 C CA . ILE B 1 164 ? 30.133 18.691 19.033 1.00 9.54 164 ILE B CA 1
ATOM 2874 C C . ILE B 1 164 ? 30.663 20.045 19.502 1.00 7.99 164 ILE B C 1
ATOM 2875 O O . ILE B 1 164 ? 29.897 20.867 19.984 1.00 10.82 164 ILE B O 1
ATOM 2880 N N . PRO B 1 165 ? 31.987 20.267 19.390 1.00 10.66 165 PRO B N 1
ATOM 2881 C CA . PRO B 1 165 ? 32.571 21.524 19.869 1.00 10.19 165 PRO B CA 1
ATOM 2882 C C . PRO B 1 165 ? 31.930 22.741 19.207 1.00 9.58 165 PRO B C 1
ATOM 2883 O O . PRO B 1 165 ? 31.773 22.781 17.975 1.00 9.49 165 PRO B O 1
ATOM 2887 N N . ASN B 1 166 ? 31.522 23.697 20.040 1.00 9.85 166 ASN B N 1
ATOM 2888 C CA . ASN B 1 166 ? 30.956 24.964 19.582 1.00 10.73 166 ASN B CA 1
ATOM 2889 C C . ASN B 1 166 ? 29.726 24.808 18.696 1.00 7.43 166 ASN B C 1
ATOM 2890 O O . ASN B 1 166 ? 29.427 25.656 17.851 1.00 8.53 166 ASN B O 1
ATOM 2895 N N . VAL B 1 167 ? 29.007 23.710 18.908 1.00 9.59 167 VAL B N 1
ATOM 2896 C CA . VAL B 1 167 ? 27.807 23.437 18.128 1.00 6.94 167 VAL B CA 1
ATOM 2897 C C . VAL B 1 167 ? 26.748 24.511 18.374 1.00 8.27 167 VAL B C 1
ATOM 2898 O O . VAL B 1 167 ? 26.632 25.060 19.482 1.00 11.18 167 VAL B O 1
ATOM 2902 N N . LYS B 1 168 ? 26.016 24.844 17.318 1.00 7.34 168 LYS B N 1
ATOM 2903 C CA . LYS B 1 168 ? 24.827 25.675 17.436 1.00 6.78 168 LYS B CA 1
ATOM 2904 C C . LYS B 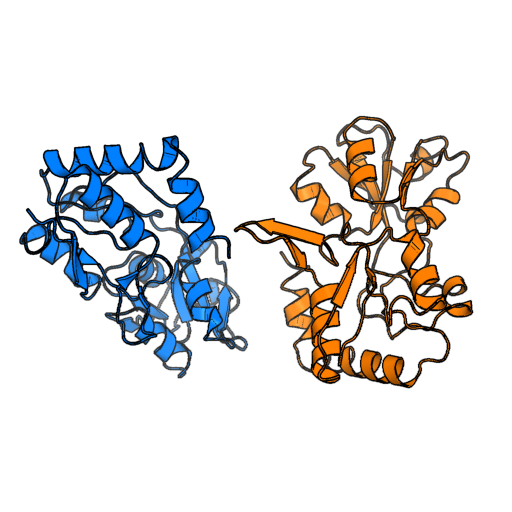1 168 ? 23.624 24.756 17.245 1.00 8.97 168 LYS B C 1
ATOM 2905 O O . LYS B 1 168 ? 23.252 24.425 16.122 1.00 9.58 168 LYS B O 1
ATOM 2911 N N A LEU B 1 169 ? 23.018 24.349 18.353 0.37 7.96 169 LEU B N 1
ATOM 2912 N N B LEU B 1 169 ? 23.030 24.318 18.350 0.63 8.07 169 LEU B N 1
ATOM 2913 C CA A LEU B 1 169 ? 21.903 23.413 18.319 0.37 8.19 169 LEU B CA 1
ATOM 2914 C CA B LEU B 1 169 ? 21.904 23.395 18.280 0.63 7.17 169 LEU B CA 1
ATOM 2915 C C A LEU B 1 169 ? 20.637 24.092 17.800 0.37 8.16 169 LEU B C 1
ATOM 2916 C C B LEU B 1 169 ? 20.657 24.100 17.774 0.63 7.16 169 LEU B C 1
ATOM 2917 O O A LEU B 1 169 ? 20.274 25.177 18.259 0.37 11.38 169 LEU B O 1
ATOM 2918 O O B LEU B 1 169 ? 20.324 25.200 18.221 0.63 12.36 169 LEU B O 1
ATOM 2927 N N . LYS B 1 170 ? 19.964 23.461 16.841 1.00 7.01 170 LYS B N 1
ATOM 2928 C CA . LYS B 1 170 ? 18.645 23.925 16.420 1.00 5.15 170 LYS B CA 1
ATOM 2929 C C . LYS B 1 170 ? 17.676 22.832 16.859 1.00 4.84 170 LYS B C 1
ATOM 2930 O O . LYS B 1 170 ? 17.686 21.712 16.330 1.00 7.06 170 LYS B O 1
ATOM 2936 N N . GLN B 1 171 ? 16.858 23.146 17.852 1.00 5.71 171 GLN B N 1
ATOM 2937 C CA . GLN B 1 171 ? 16.062 22.128 18.530 1.00 5.43 171 GLN B CA 1
ATOM 2938 C C . GLN B 1 171 ? 14.625 22.119 18.040 1.00 5.80 171 GLN B C 1
ATOM 2939 O O . GLN B 1 171 ? 13.938 23.143 18.087 1.00 8.01 171 GLN B O 1
ATOM 2945 N N . LEU B 1 172 ? 14.175 20.962 17.562 1.00 4.45 172 LEU B N 1
ATOM 2946 C CA . LEU B 1 172 ? 12.838 20.832 16.975 1.00 6.35 172 LEU B CA 1
ATOM 2947 C C . LEU B 1 172 ? 11.986 19.817 17.729 1.00 5.72 172 LEU B C 1
ATOM 2948 O O . LEU B 1 172 ? 12.492 18.812 18.225 1.00 6.65 172 LEU B O 1
ATOM 2953 N N . ASN B 1 173 ? 10.688 20.081 17.814 1.00 5.04 173 ASN B N 1
ATOM 2954 C CA . ASN B 1 173 ? 9.772 19.092 18.364 1.00 4.58 173 ASN B CA 1
ATOM 2955 C C . ASN B 1 173 ? 9.696 17.845 17.515 1.00 5.58 173 ASN B C 1
ATOM 2956 O O . ASN B 1 173 ? 9.668 16.730 18.045 1.00 5.14 173 ASN B O 1
ATOM 2961 N N . ARG B 1 174 ? 9.619 18.043 16.198 1.00 4.41 174 ARG B N 1
ATOM 2962 C CA . ARG B 1 174 ? 9.339 16.961 15.252 1.00 5.35 174 ARG B CA 1
ATOM 2963 C C . ARG B 1 174 ? 10.421 16.832 14.184 1.00 5.16 174 ARG B C 1
ATOM 2964 O O . ARG B 1 174 ? 10.930 17.828 13.668 1.00 6.25 174 ARG B O 1
ATOM 2972 N N . VAL B 1 175 ? 10.737 15.588 13.837 1.00 4.33 175 VAL B N 1
ATOM 2973 C CA . VAL B 1 175 ? 11.792 15.287 12.870 1.00 4.29 175 VAL B CA 1
ATOM 2974 C C . VAL B 1 175 ? 11.488 15.872 11.491 1.00 3.91 175 VAL B C 1
ATOM 2975 O O . VAL B 1 175 ? 12.404 16.273 10.761 1.00 5.29 175 VAL B O 1
ATOM 2979 N N . SER B 1 176 ? 10.213 15.925 11.122 1.00 5.80 176 SER B N 1
ATOM 2980 C CA . SER B 1 176 ? 9.837 16.483 9.827 1.00 6.48 176 SER B CA 1
ATOM 2981 C C . SER B 1 176 ? 10.327 17.925 9.653 1.00 6.21 176 SER B C 1
ATOM 2982 O O . SER B 1 176 ? 10.731 18.312 8.562 1.00 5.49 176 SER B O 1
ATOM 2985 N N . ASP B 1 177 ? 10.341 18.708 10.727 1.00 5.16 177 ASP B N 1
ATOM 2986 C CA . ASP B 1 177 ? 10.829 20.079 10.631 1.00 5.86 177 ASP B CA 1
ATOM 2987 C C . ASP B 1 177 ? 12.346 20.156 10.506 1.00 5.55 177 ASP B C 1
ATOM 2988 O O . ASP B 1 177 ? 12.871 21.100 9.922 1.00 6.28 177 ASP B O 1
ATOM 2993 N N . GLU B 1 178 ? 13.048 19.161 11.040 1.00 4.66 178 GLU B N 1
ATOM 2994 C CA . GLU B 1 178 ? 14.492 19.104 10.875 1.00 5.54 178 GLU B CA 1
ATOM 2995 C C . GLU B 1 178 ? 14.857 18.960 9.410 1.00 5.05 178 GLU B C 1
ATOM 2996 O O . GLU B 1 178 ? 15.788 19.607 8.927 1.00 5.74 178 GLU B O 1
ATOM 3002 N N . PHE B 1 179 ? 14.135 18.101 8.697 1.00 4.44 179 PHE B N 1
ATOM 3003 C CA . PHE B 1 179 ? 14.386 17.940 7.275 1.00 4.39 179 PHE B CA 1
ATOM 3004 C C . PHE B 1 179 ? 13.989 19.170 6.471 1.00 5.69 179 PHE B C 1
ATOM 3005 O O . PHE B 1 179 ? 14.690 19.532 5.521 1.00 6.25 179 PHE B O 1
ATOM 3013 N N . MET B 1 180 ? 12.919 19.854 6.878 1.00 5.99 180 MET B N 1
ATOM 3014 C CA . MET B 1 180 ? 12.572 21.121 6.233 1.00 6.62 180 MET B CA 1
ATOM 3015 C C . MET B 1 180 ? 13.655 22.175 6.460 1.00 6.67 180 MET B C 1
ATOM 3016 O O . MET B 1 180 ? 13.971 22.941 5.554 1.00 7.44 180 MET B O 1
ATOM 3021 N N . ASP B 1 181 ? 14.245 22.189 7.652 1.00 6.11 181 ASP B N 1
ATOM 3022 C CA . ASP B 1 181 ? 15.322 23.133 7.950 1.00 5.19 181 ASP B CA 1
ATOM 3023 C C . ASP B 1 181 ? 16.520 22.900 7.033 1.00 7.44 181 ASP B C 1
ATOM 3024 O O . ASP B 1 181 ? 17.087 23.840 6.474 1.00 7.11 181 ASP B O 1
ATOM 3029 N N . LEU B 1 182 ? 16.923 21.645 6.893 1.00 4.81 182 LEU B N 1
ATOM 3030 C CA . LEU B 1 182 ? 18.083 21.331 6.066 1.00 4.40 182 LEU B CA 1
ATOM 3031 C C . LEU B 1 182 ? 17.817 21.650 4.598 1.00 6.65 182 LEU B C 1
ATOM 3032 O O . LEU B 1 182 ? 18.678 22.221 3.920 1.00 7.74 182 LEU B O 1
ATOM 3037 N N . GLN B 1 183 ? 16.628 21.302 4.112 1.00 6.84 183 GLN B N 1
ATOM 3038 C CA . GLN B 1 183 ? 16.267 21.578 2.725 1.00 8.94 183 GLN B CA 1
ATOM 3039 C C . GLN B 1 183 ? 16.329 23.077 2.430 1.00 9.24 183 GLN B C 1
ATOM 3040 O O . GLN B 1 183 ? 16.751 23.494 1.345 1.00 10.10 183 GLN B O 1
ATOM 3046 N N A ASN B 1 184 ? 15.931 23.881 3.410 0.50 8.63 184 ASN B N 1
ATOM 3047 N N B ASN B 1 184 ? 15.942 23.879 3.414 0.50 8.62 184 ASN B N 1
ATOM 3048 C CA A ASN B 1 184 ? 15.860 25.330 3.239 0.50 10.60 184 ASN B CA 1
ATOM 3049 C CA B ASN B 1 184 ? 15.865 25.323 3.242 0.50 10.62 184 ASN B CA 1
ATOM 3050 C C A ASN B 1 184 ? 17.073 26.091 3.766 0.50 9.84 184 ASN B C 1
ATOM 3051 C C B ASN B 1 184 ? 17.071 26.089 3.771 0.50 9.87 184 ASN B C 1
ATOM 3052 O O A ASN B 1 184 ? 17.042 27.317 3.870 0.50 13.30 184 ASN B O 1
ATOM 3053 O O B ASN B 1 184 ? 17.037 27.316 3.874 0.50 13.27 184 ASN B O 1
ATOM 3062 N N . GLY B 1 185 ? 18.137 25.366 4.097 1.00 6.81 185 GLY B N 1
ATOM 3063 C CA . GLY B 1 185 ? 19.379 25.990 4.519 1.00 9.32 185 GLY B CA 1
ATOM 3064 C C . GLY B 1 185 ? 19.384 26.615 5.905 1.00 9.67 185 GLY B C 1
ATOM 3065 O O . GLY B 1 185 ? 20.243 27.448 6.203 1.00 15.06 185 GLY B O 1
ATOM 3066 N N . ARG B 1 186 ? 18.433 26.229 6.749 1.00 7.18 186 ARG B N 1
ATOM 3067 C CA . ARG B 1 186 ? 18.340 26.789 8.093 1.00 7.70 186 ARG B CA 1
ATOM 3068 C C . ARG B 1 186 ? 19.205 26.035 9.100 1.00 9.23 186 ARG B C 1
ATOM 3069 O O . ARG B 1 186 ? 19.268 26.394 10.280 1.00 11.30 186 ARG B O 1
ATOM 3077 N N . CYS B 1 187 ? 19.855 24.974 8.629 1.00 9.24 187 CYS B N 1
ATOM 3078 C CA . CYS B 1 187 ? 20.867 24.279 9.412 1.00 7.13 187 CYS B CA 1
ATOM 3079 C C . CYS B 1 187 ? 21.866 23.677 8.444 1.00 8.68 187 CYS B C 1
ATOM 3080 O O . CYS B 1 187 ? 21.605 23.617 7.234 1.00 7.78 187 CYS B O 1
ATOM 3083 N N . ASP B 1 188 ? 22.995 23.232 8.982 1.00 5.57 188 ASP B N 1
ATOM 3084 C CA . ASP B 1 188 ? 24.079 22.674 8.180 1.00 6.73 188 ASP B CA 1
ATOM 3085 C C . ASP B 1 188 ? 23.996 21.157 8.117 1.00 6.18 188 ASP B C 1
ATOM 3086 O O . ASP B 1 188 ? 24.507 20.542 7.187 1.00 7.63 188 ASP B O 1
ATOM 3091 N N . ALA B 1 189 ? 23.357 20.554 9.117 1.00 5.54 189 ALA B N 1
ATOM 3092 C CA . ALA B 1 189 ? 23.264 19.101 9.187 1.00 4.25 189 ALA B CA 1
ATOM 3093 C C . ALA B 1 189 ? 22.158 18.712 10.144 1.00 4.33 189 ALA B C 1
ATOM 3094 O O . ALA B 1 189 ? 21.702 19.535 10.941 1.00 6.53 189 ALA B O 1
ATOM 3096 N N . ILE B 1 190 ? 21.723 17.461 10.038 1.00 3.87 190 ILE B N 1
ATOM 3097 C CA . ILE B 1 190 ? 20.761 16.874 10.965 1.00 5.57 190 ILE B CA 1
ATOM 3098 C C . ILE B 1 190 ? 21.441 15.668 11.612 1.00 4.61 190 ILE B C 1
ATOM 3099 O O . ILE B 1 190 ? 22.205 14.971 10.952 1.00 4.51 190 ILE B O 1
ATOM 3104 N N . VAL B 1 191 ? 21.202 15.429 12.894 1.00 4.57 191 VAL B N 1
ATOM 3105 C CA . VAL B 1 191 ? 21.567 14.139 13.484 1.00 3.19 191 VAL B CA 1
ATOM 3106 C C . VAL B 1 191 ? 20.294 13.361 13.764 1.00 3.70 191 VAL B C 1
ATOM 3107 O O . VAL B 1 191 ? 19.380 13.871 14.407 1.00 5.02 191 VAL B O 1
ATOM 3111 N N . VAL B 1 192 ? 20.225 12.135 13.249 1.00 3.42 192 VAL B N 1
ATOM 3112 C CA . VAL B 1 192 ? 19.011 11.326 13.305 1.00 4.39 192 VAL B CA 1
ATOM 3113 C C . VAL B 1 192 ? 19.396 9.885 13.020 1.00 4.99 192 VAL B C 1
ATOM 3114 O O . VAL B 1 192 ? 20.496 9.621 12.513 1.00 5.48 192 VAL B O 1
ATOM 3118 N N . GLU B 1 193 ? 18.521 8.945 13.348 1.00 5.93 193 GLU B N 1
ATOM 3119 C CA . GLU B 1 193 ? 18.849 7.547 13.115 1.00 5.72 193 GLU B CA 1
ATOM 3120 C C . GLU B 1 193 ? 18.855 7.161 11.640 1.00 4.60 193 GLU B C 1
ATOM 3121 O O . GLU B 1 193 ? 18.092 7.702 10.832 1.00 6.28 193 GLU B O 1
ATOM 3127 N N . ASP B 1 194 ? 19.760 6.241 11.314 1.00 5.22 194 ASP B N 1
ATOM 3128 C CA . ASP B 1 194 ? 20.011 5.788 9.949 1.00 5.01 194 ASP B CA 1
ATOM 3129 C C . ASP B 1 194 ? 18.760 5.362 9.191 1.00 4.88 194 ASP B C 1
ATOM 3130 O O . ASP B 1 194 ? 18.496 5.842 8.082 1.00 6.24 194 ASP B O 1
ATOM 3135 N N A THR B 1 195 ? 17.971 4.464 9.776 0.56 4.49 195 THR B N 1
ATOM 3136 N N B THR B 1 195 ? 17.991 4.474 9.802 0.44 4.10 195 THR B N 1
ATOM 3137 C CA A THR B 1 195 ? 16.804 3.934 9.067 0.56 3.38 195 THR B CA 1
ATOM 3138 C CA B THR B 1 195 ? 16.816 3.911 9.160 0.44 3.15 195 THR B CA 1
ATOM 3139 C C A THR B 1 195 ? 15.772 5.021 8.791 0.56 4.77 195 THR B C 1
ATOM 3140 C C B THR B 1 195 ? 15.779 4.992 8.825 0.44 4.08 195 THR B C 1
ATOM 3141 O O A THR B 1 195 ? 15.080 4.999 7.766 0.56 4.94 195 THR B O 1
ATOM 3142 O O B THR B 1 195 ? 15.115 4.952 7.784 0.44 6.39 195 THR B O 1
ATOM 3149 N N . VAL B 1 196 ? 15.677 5.981 9.703 1.00 3.35 196 VAL B N 1
ATOM 3150 C CA . VAL B 1 196 ? 14.748 7.095 9.518 1.00 4.08 196 VAL B CA 1
ATOM 3151 C C . VAL B 1 196 ? 15.256 8.076 8.460 1.00 5.28 196 VAL B C 1
ATOM 3152 O O . VAL B 1 196 ? 14.488 8.533 7.607 1.00 5.74 196 VAL B O 1
ATOM 3156 N N . ALA B 1 197 ? 16.551 8.376 8.492 1.00 4.92 197 ALA B N 1
ATOM 3157 C CA . ALA B 1 197 ? 17.162 9.166 7.429 1.00 4.88 197 ALA B CA 1
ATOM 3158 C C . ALA B 1 197 ? 16.899 8.548 6.053 1.00 5.25 197 ALA B C 1
ATOM 3159 O O . ALA B 1 197 ? 16.547 9.261 5.111 1.00 5.61 197 ALA B O 1
ATOM 3161 N N . LYS B 1 198 ? 17.057 7.230 5.934 1.00 4.48 198 LYS B N 1
ATOM 3162 C CA . LYS B 1 198 ? 16.831 6.572 4.652 1.00 5.94 198 LYS B CA 1
ATOM 3163 C C . LYS B 1 198 ? 15.395 6.768 4.189 1.00 6.43 198 LYS B C 1
ATOM 3164 O O . LYS B 1 198 ? 15.143 7.002 3.001 1.00 7.37 198 LYS B O 1
ATOM 3170 N N . ALA B 1 199 ? 14.449 6.697 5.124 1.00 5.22 199 ALA B N 1
ATOM 3171 C CA . ALA B 1 199 ? 13.045 6.892 4.777 1.00 5.97 199 ALA B CA 1
ATOM 3172 C C . ALA B 1 199 ? 12.784 8.298 4.250 1.00 6.75 199 ALA B C 1
ATOM 3173 O O . ALA B 1 199 ? 12.147 8.473 3.210 1.00 6.51 199 ALA B O 1
ATOM 3175 N N . TYR B 1 200 ? 13.280 9.307 4.956 1.00 5.69 200 TYR B N 1
ATOM 3176 C CA . TYR B 1 200 ? 13.081 10.680 4.504 1.00 6.33 200 TYR B CA 1
ATOM 3177 C C . TYR B 1 200 ? 13.765 10.969 3.165 1.00 6.26 200 TYR B C 1
ATOM 3178 O O . TYR B 1 200 ? 13.258 11.747 2.352 1.00 7.40 200 TYR B O 1
ATOM 3187 N N . LEU B 1 201 ? 14.912 10.341 2.935 1.00 5.06 201 LEU B N 1
ATOM 3188 C CA . LEU B 1 201 ? 15.695 10.589 1.730 1.00 5.32 201 LEU B CA 1
ATOM 3189 C C . LEU B 1 201 ? 15.079 9.969 0.462 1.00 5.60 201 LEU B C 1
ATOM 3190 O O . LEU B 1 201 ? 15.503 10.285 -0.656 1.00 8.87 201 LEU B O 1
ATOM 3195 N N . LYS B 1 202 ? 14.058 9.127 0.629 1.00 6.05 202 LYS B N 1
ATOM 3196 C CA . LYS B 1 202 ? 13.268 8.692 -0.521 1.00 7.06 202 LYS B CA 1
ATOM 3197 C C . LYS B 1 202 ? 12.579 9.886 -1.167 1.00 8.80 202 LYS B C 1
ATOM 3198 O O . LYS B 1 202 ? 12.389 9.913 -2.384 1.00 12.80 202 LYS B O 1
ATOM 3204 N N . GLU B 1 203 ? 12.207 10.876 -0.359 1.00 7.95 203 GLU B N 1
ATOM 3205 C CA . GLU B 1 203 ? 11.587 12.092 -0.877 1.00 8.92 203 GLU B CA 1
ATOM 3206 C C . GLU B 1 203 ? 12.604 13.218 -1.050 1.00 7.35 203 GLU B C 1
ATOM 3207 O O . GLU B 1 203 ? 12.595 13.922 -2.056 1.00 11.64 203 GLU B O 1
ATOM 3213 N N . TYR B 1 204 ? 13.511 13.359 -0.085 1.00 7.22 204 TYR B N 1
ATOM 3214 C CA . TYR B 1 204 ? 14.508 14.419 -0.155 1.00 5.84 204 TYR B CA 1
ATOM 3215 C C . TYR B 1 204 ? 15.736 13.959 -0.945 1.00 8.22 204 TYR B C 1
ATOM 3216 O O . TYR B 1 204 ? 16.762 13.562 -0.373 1.00 8.71 204 TYR B O 1
ATOM 3225 N N . LYS B 1 205 ? 15.623 14.034 -2.266 1.00 8.78 205 LYS B N 1
ATOM 3226 C CA . LYS B 1 205 ? 16.621 13.473 -3.166 1.00 10.88 205 LYS B CA 1
ATOM 3227 C C . LYS B 1 205 ? 17.931 14.250 -3.212 1.00 9.33 205 LYS B C 1
ATOM 3228 O O . LYS B 1 205 ? 18.933 13.750 -3.739 1.00 14.02 205 LYS B O 1
ATOM 3234 N N . ASP B 1 206 ? 17.936 15.465 -2.677 1.00 8.87 206 ASP B N 1
ATOM 3235 C CA . ASP B 1 206 ? 19.156 16.268 -2.668 1.00 9.71 206 ASP B CA 1
ATOM 3236 C C . ASP B 1 206 ? 19.909 16.177 -1.334 1.00 8.89 206 ASP B C 1
ATOM 3237 O O . ASP B 1 206 ? 20.772 17.002 -1.044 1.00 10.87 206 ASP B O 1
ATOM 3242 N N . MET B 1 207 ? 19.594 15.157 -0.540 1.00 6.45 207 MET B N 1
ATOM 3243 C CA . MET B 1 207 ? 20.306 14.924 0.716 1.00 7.11 207 MET B CA 1
ATOM 3244 C C . MET B 1 207 ? 21.059 13.603 0.688 1.00 7.34 207 MET B C 1
ATOM 3245 O O . MET B 1 207 ? 20.723 12.697 -0.080 1.00 7.56 207 MET B O 1
ATOM 3250 N N . LYS B 1 208 ? 22.060 13.491 1.554 1.00 6.69 208 LYS B N 1
ATOM 3251 C CA . LYS B 1 208 ? 22.844 12.271 1.689 1.00 5.70 208 LYS B CA 1
ATOM 3252 C C . LYS B 1 208 ? 23.146 11.987 3.151 1.00 5.18 208 LYS B C 1
ATOM 3253 O O . LYS B 1 208 ? 23.168 12.897 3.988 1.00 5.78 208 LYS B O 1
ATOM 3259 N N . ILE B 1 209 ? 23.388 10.720 3.447 1.00 5.71 209 ILE B N 1
ATOM 3260 C CA . ILE B 1 209 ? 23.752 10.298 4.795 1.00 4.95 209 ILE B CA 1
ATOM 3261 C C . ILE B 1 209 ? 25.267 10.204 4.917 1.00 4.47 209 ILE B C 1
ATOM 3262 O O . ILE B 1 209 ? 25.929 9.637 4.043 1.00 6.56 209 ILE B O 1
ATOM 3267 N N . LEU B 1 210 ? 25.813 10.772 5.992 1.00 5.02 210 LEU B N 1
ATOM 3268 C CA . LEU B 1 210 ? 27.223 10.578 6.325 1.00 3.75 210 LEU B CA 1
ATOM 3269 C C . LEU B 1 210 ? 27.337 9.660 7.536 1.00 5.93 210 LEU B C 1
ATOM 3270 O O . LEU B 1 210 ? 26.829 9.966 8.629 1.00 6.77 210 LEU B O 1
ATOM 3275 N N . TYR B 1 211 ? 27.979 8.513 7.322 1.00 5.07 211 TYR B N 1
ATOM 3276 C CA . TYR B 1 211 ? 28.214 7.552 8.400 1.00 5.87 211 TYR B CA 1
ATOM 3277 C C . TYR B 1 211 ? 29.489 7.901 9.153 1.00 7.16 211 TYR B C 1
ATOM 3278 O O . TYR B 1 211 ? 30.580 7.473 8.781 1.00 10.41 211 TYR B O 1
ATOM 3287 N N . MET B 1 212 ? 29.344 8.695 10.204 1.00 8.05 212 MET B N 1
ATOM 3288 C CA . MET B 1 212 ? 30.486 9.113 11.012 1.00 6.29 212 MET B CA 1
ATOM 3289 C C . MET B 1 212 ? 30.537 8.281 12.269 1.00 8.88 212 MET B C 1
ATOM 3290 O O . MET B 1 212 ? 29.554 8.218 13.008 1.00 11.59 212 MET B O 1
ATOM 3295 N N . ASP B 1 213 ? 31.677 7.643 12.508 1.00 10.78 213 ASP B N 1
ATOM 3296 C CA . ASP B 1 213 ? 31.854 6.808 13.685 1.00 12.80 213 ASP B CA 1
ATOM 3297 C C . ASP B 1 213 ? 31.498 7.571 14.963 1.00 8.49 213 ASP B C 1
ATOM 3298 O O . ASP B 1 213 ? 30.762 7.077 15.825 1.00 10.43 213 ASP B O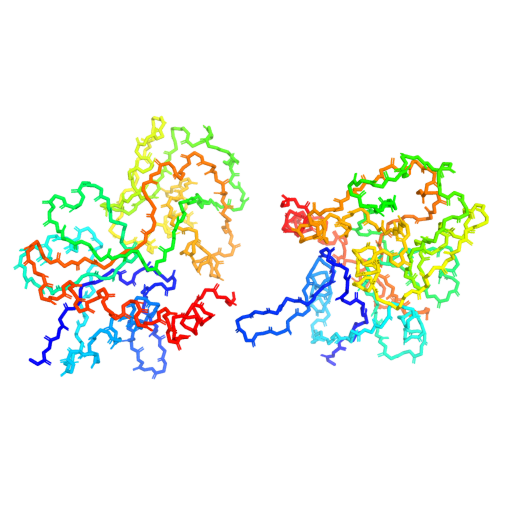 1
ATOM 3303 N N . GLU B 1 214 ? 31.997 8.791 15.077 1.00 10.00 214 GLU B N 1
ATOM 3304 C CA . GLU B 1 214 ? 31.971 9.463 16.363 1.00 8.76 214 GLU B CA 1
ATOM 3305 C C . GLU B 1 214 ? 30.594 9.975 16.785 1.00 9.29 214 GLU B C 1
ATOM 3306 O O . GLU B 1 214 ? 30.341 10.157 17.972 1.00 11.81 214 GLU B O 1
ATOM 3312 N N . ILE B 1 215 ? 29.693 10.179 15.827 1.00 6.80 215 ILE B N 1
ATOM 3313 C CA . ILE B 1 215 ? 28.371 10.689 16.177 1.00 7.60 215 ILE B CA 1
ATOM 3314 C C . ILE B 1 215 ? 27.522 9.598 16.817 1.00 9.01 215 ILE B C 1
ATOM 3315 O O . ILE B 1 215 ? 26.518 9.883 17.464 1.00 8.11 215 ILE B O 1
ATOM 3320 N N . ASN B 1 216 ? 27.946 8.350 16.656 1.00 7.84 216 ASN B N 1
ATOM 3321 C CA . ASN B 1 216 ? 27.185 7.216 17.175 1.00 6.82 216 ASN B CA 1
ATOM 3322 C C . ASN B 1 216 ? 27.588 6.785 18.587 1.00 8.36 216 ASN B C 1
ATOM 3323 O O . ASN B 1 216 ? 27.188 5.720 19.063 1.00 10.35 216 ASN B O 1
ATOM 3328 N N . ASN B 1 217 ? 28.344 7.633 19.273 1.00 7.90 217 ASN B N 1
ATOM 3329 C CA . ASN B 1 217 ? 28.830 7.316 20.619 1.00 7.69 217 ASN B CA 1
ATOM 3330 C C . ASN B 1 217 ? 27.793 7.642 21.696 1.00 8.46 217 ASN B C 1
ATOM 3331 O O . ASN B 1 217 ? 28.055 8.380 22.647 1.00 9.54 217 ASN B O 1
ATOM 3336 N N A VAL B 1 218 ? 26.579 7.135 21.495 0.98 7.99 218 VAL B N 1
ATOM 3337 N N B VAL B 1 218 ? 26.637 7.014 21.552 0.02 8.61 218 VAL B N 1
ATOM 3338 C CA A VAL B 1 218 ? 25.505 7.233 22.473 0.98 9.48 218 VAL B CA 1
ATOM 3339 C CA B VAL B 1 218 ? 25.511 7.235 22.426 0.02 8.36 218 VAL B CA 1
ATOM 3340 C C A VAL B 1 218 ? 24.883 5.850 22.600 0.98 7.27 218 VAL B C 1
ATOM 3341 C C B VAL B 1 218 ? 24.851 5.869 22.570 0.02 8.12 218 VAL B C 1
ATOM 3342 O O A VAL B 1 218 ? 25.175 4.955 21.804 0.98 8.44 218 VAL B O 1
ATOM 3343 O O B VAL B 1 218 ? 25.121 4.982 21.762 0.02 7.95 218 VAL B O 1
ATOM 3350 N N . GLU B 1 219 ? 24.033 5.672 23.602 1.00 7.21 219 GLU B N 1
ATOM 3351 C CA . GLU B 1 219 ? 23.298 4.415 23.748 1.00 7.15 219 GLU B CA 1
ATOM 3352 C C . GLU B 1 219 ? 22.428 4.170 22.511 1.00 8.67 219 GLU B C 1
ATOM 3353 O O . GLU B 1 219 ? 21.898 5.117 21.915 1.00 8.73 219 GLU B O 1
ATOM 3359 N N . ASN B 1 220 ? 22.324 2.905 22.106 1.00 7.55 220 ASN B N 1
ATOM 3360 C CA . ASN B 1 220 ? 21.640 2.534 20.864 1.00 6.63 220 ASN B CA 1
ATOM 3361 C C . ASN B 1 220 ? 20.484 1.571 21.109 1.00 7.88 220 ASN B C 1
ATOM 3362 O O . ASN B 1 220 ? 20.353 0.996 22.197 1.00 9.50 220 ASN B O 1
ATOM 3367 N N . GLY B 1 221 ? 19.651 1.401 20.087 1.00 7.60 221 GLY B N 1
ATOM 3368 C CA . GLY B 1 221 ? 18.584 0.416 20.121 1.00 7.00 221 GLY B CA 1
ATOM 3369 C C . GLY B 1 221 ? 17.250 0.998 20.531 1.00 6.56 221 GLY B C 1
ATOM 3370 O O . GLY B 1 221 ? 17.175 2.121 21.026 1.00 8.38 221 GLY B O 1
ATOM 3371 N N . SER B 1 222 ? 16.189 0.222 20.325 1.00 5.01 222 SER B N 1
ATOM 3372 C CA . SER B 1 222 ? 14.836 0.648 20.660 1.00 5.01 222 SER B CA 1
ATOM 3373 C C . SER B 1 222 ? 14.137 -0.379 21.542 1.00 6.01 222 SER B C 1
ATOM 3374 O O . SER B 1 222 ? 14.290 -1.587 21.351 1.00 6.10 222 SER B O 1
ATOM 3377 N N . ALA B 1 223 ? 13.388 0.114 22.522 1.00 4.99 223 ALA B N 1
ATOM 3378 C CA . ALA B 1 223 ? 12.621 -0.733 23.431 1.00 3.28 223 ALA B CA 1
ATOM 3379 C C . ALA B 1 223 ? 11.298 -0.069 23.771 1.00 4.29 223 ALA B C 1
ATOM 3380 O O . ALA B 1 223 ? 11.111 1.126 23.535 1.00 4.98 223 ALA B O 1
ATOM 3382 N N . VAL B 1 224 ? 10.372 -0.854 24.306 1.00 4.01 224 VAL B N 1
ATOM 3383 C CA . VAL B 1 224 ? 9.078 -0.329 24.719 1.00 4.61 224 VAL B CA 1
ATOM 3384 C C . VAL B 1 224 ? 9.190 0.208 26.137 1.00 5.16 224 VAL B C 1
ATOM 3385 O O . VAL B 1 224 ? 9.802 -0.426 26.997 1.00 7.17 224 VAL B O 1
ATOM 3389 N N . ALA B 1 225 ? 8.620 1.385 26.379 1.00 5.16 225 ALA B N 1
ATOM 3390 C CA . ALA B 1 225 ? 8.605 1.940 27.724 1.00 5.81 225 ALA B CA 1
ATOM 3391 C C . ALA B 1 225 ? 7.248 1.795 28.397 1.00 4.58 225 ALA B C 1
ATOM 3392 O O . ALA B 1 225 ? 6.203 1.978 27.774 1.00 6.44 225 ALA B O 1
ATOM 3394 N N A VAL B 1 226 ? 7.272 1.428 29.677 0.63 6.86 226 VAL B N 1
ATOM 3395 N N B VAL B 1 226 ? 7.292 1.510 29.696 0.37 5.85 226 VAL B N 1
ATOM 3396 C CA A VAL B 1 226 ? 6.070 1.448 30.503 0.63 7.41 226 VAL B CA 1
ATOM 3397 C CA B VAL B 1 226 ? 6.104 1.363 30.522 0.37 7.56 226 VAL B CA 1
ATOM 3398 C C A VAL B 1 226 ? 6.363 2.241 31.770 0.63 9.11 226 VAL B C 1
ATOM 3399 C C B VAL B 1 226 ? 6.369 2.126 31.824 0.37 8.98 226 VAL B C 1
ATOM 3400 O O A VAL B 1 226 ? 7.515 2.552 32.064 0.63 10.42 226 VAL B O 1
ATOM 3401 O O B VAL B 1 226 ? 7.529 2.321 32.185 0.37 9.81 226 VAL B O 1
ATOM 3408 N N . ALA B 1 227 ? 5.321 2.583 32.514 1.00 8.75 227 ALA B N 1
ATOM 3409 C CA . ALA B 1 227 ? 5.514 3.354 33.743 1.00 10.47 227 ALA B CA 1
ATOM 3410 C C . ALA B 1 227 ? 6.279 2.547 34.766 1.00 10.25 227 ALA B C 1
ATOM 3411 O O . ALA B 1 227 ? 6.187 1.309 34.813 1.00 11.56 227 ALA B O 1
ATOM 3413 N N A LYS B 1 228 ? 7.067 3.254 35.567 0.48 15.80 228 LYS B N 1
ATOM 3414 N N B LYS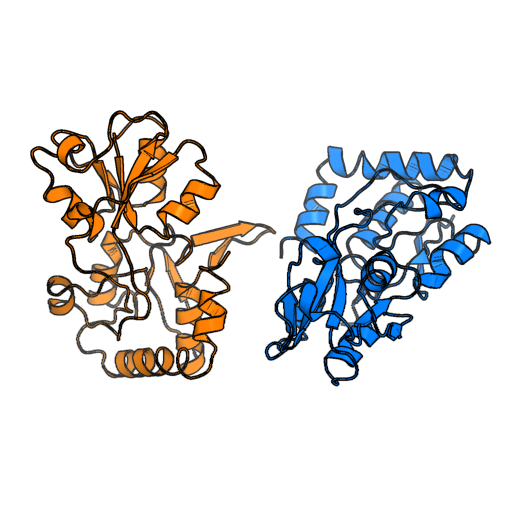 B 1 228 ? 7.035 3.266 35.589 0.52 15.75 228 LYS B N 1
ATOM 3415 C CA A LYS B 1 228 ? 7.826 2.653 36.652 0.48 20.21 228 LYS B CA 1
ATOM 3416 C CA B LYS B 1 228 ? 7.756 2.684 36.709 0.52 20.50 228 LYS B CA 1
ATOM 3417 C C A LYS B 1 228 ? 6.911 1.810 37.542 0.48 18.60 228 LYS B C 1
ATOM 3418 C C B LYS B 1 228 ? 6.841 1.780 37.518 0.52 18.42 228 LYS B C 1
ATOM 3419 O O A LYS B 1 228 ? 5.887 2.294 38.033 0.48 17.89 228 LYS B O 1
ATOM 3420 O O B LYS B 1 228 ? 5.751 2.186 37.929 0.52 16.19 228 LYS B O 1
ATOM 3431 N N . GLY B 1 229 ? 7.270 0.541 37.719 1.00 20.93 229 GLY B N 1
ATOM 3432 C CA . GLY B 1 229 ? 6.510 -0.369 38.553 1.00 16.41 229 GLY B CA 1
ATOM 3433 C C . GLY B 1 229 ? 5.371 -1.142 37.908 1.00 22.68 229 GLY B C 1
ATOM 3434 O O . GLY B 1 229 ? 4.759 -1.982 38.564 1.00 23.94 229 GLY B O 1
ATOM 3435 N N . ASN B 1 230 ? 5.073 -0.871 36.639 1.00 20.11 230 ASN B N 1
ATOM 3436 C CA . ASN B 1 230 ? 4.005 -1.595 35.944 1.00 17.62 230 ASN B CA 1
ATOM 3437 C C . ASN B 1 230 ? 4.528 -2.923 35.381 1.00 16.99 230 ASN B C 1
ATOM 3438 O O . ASN B 1 230 ? 4.693 -3.089 34.170 1.00 13.24 230 ASN B O 1
ATOM 3443 N N . LYS B 1 231 ? 4.792 -3.867 36.278 1.00 13.96 231 LYS B N 1
ATOM 3444 C CA . LYS B 1 231 ? 5.394 -5.138 35.899 1.00 13.76 231 LYS B CA 1
ATOM 3445 C C . LYS B 1 231 ? 4.443 -6.038 35.130 1.00 12.55 231 LYS B C 1
ATOM 3446 O O . LYS B 1 231 ? 4.881 -6.836 34.305 1.00 13.20 231 LYS B O 1
ATOM 3452 N N . SER B 1 232 ? 3.148 -5.928 35.412 1.00 11.87 232 SER B N 1
ATOM 3453 C CA . S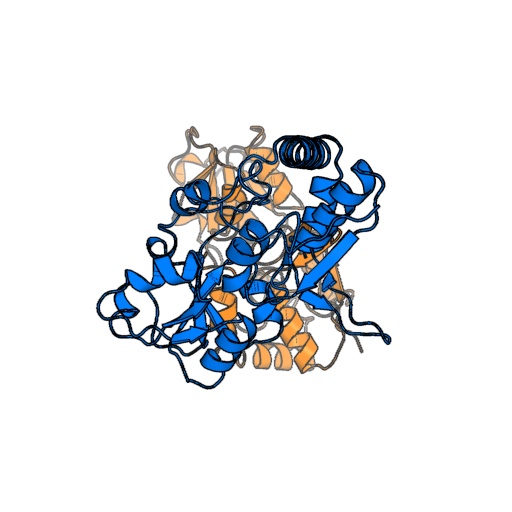ER B 1 232 ? 2.146 -6.725 34.717 1.00 11.75 232 SER B CA 1
ATOM 3454 C C . SER B 1 232 ? 2.218 -6.467 33.216 1.00 10.33 232 SER B C 1
ATOM 3455 O O . SER B 1 232 ? 2.301 -7.397 32.414 1.00 12.34 232 SER B O 1
ATOM 3458 N N . LEU B 1 233 ? 2.207 -5.193 32.842 1.00 10.68 233 LEU B N 1
ATOM 3459 C CA . LEU B 1 233 ? 2.263 -4.836 31.436 1.00 8.84 233 LEU B CA 1
ATOM 3460 C C . LEU B 1 233 ? 3.647 -5.117 30.853 1.00 8.85 233 LEU B C 1
ATOM 3461 O O . LEU B 1 233 ? 3.753 -5.625 29.737 1.00 8.24 233 LEU B O 1
ATOM 3466 N N . LEU B 1 234 ? 4.702 -4.798 31.599 1.00 7.77 234 LEU B N 1
ATOM 3467 C CA . LEU B 1 234 ? 6.061 -5.025 31.117 1.00 5.03 234 LEU B CA 1
ATOM 3468 C C . LEU B 1 234 ? 6.291 -6.498 30.784 1.00 8.42 234 LEU B C 1
ATOM 3469 O O . LEU B 1 234 ? 6.894 -6.830 29.755 1.00 7.17 234 LEU B O 1
ATOM 3474 N N . ASP B 1 235 ? 5.799 -7.378 31.651 1.00 6.51 235 ASP B N 1
ATOM 3475 C CA . ASP B 1 235 ? 5.931 -8.811 31.423 1.00 8.28 235 ASP B CA 1
ATOM 3476 C C . ASP B 1 235 ? 5.226 -9.252 30.144 1.00 8.35 235 ASP B C 1
ATOM 3477 O O . ASP B 1 235 ? 5.766 -10.060 29.388 1.00 9.10 235 ASP B O 1
ATOM 3482 N N . VAL B 1 236 ? 4.020 -8.732 29.909 1.00 7.19 236 VAL B N 1
ATOM 3483 C CA . VAL B 1 236 ? 3.307 -9.036 28.669 1.00 5.80 236 VAL B CA 1
ATOM 3484 C C . VAL B 1 236 ? 4.061 -8.514 27.448 1.00 5.23 236 VAL B C 1
ATOM 3485 O O . VAL B 1 236 ? 4.173 -9.218 26.441 1.00 8.12 236 VAL B O 1
ATOM 3489 N N . VAL B 1 237 ? 4.550 -7.306 27.547 1.00 5.58 237 VAL B N 1
ATOM 3490 C CA . VAL B 1 237 ? 5.303 -6.721 26.455 1.00 5.34 237 VAL B CA 1
ATOM 3491 C C . VAL B 1 237 ? 6.534 -7.580 26.088 1.00 6.58 237 VAL B C 1
ATOM 3492 O O . VAL B 1 237 ? 6.798 -7.822 24.981 1.00 6.66 237 VAL B O 1
ATOM 3496 N N . ASN B 1 238 ? 7.263 -7.999 27.099 1.00 6.85 238 ASN B N 1
ATOM 3497 C CA . ASN B 1 238 ? 8.423 -8.820 26.873 1.00 6.29 238 ASN B CA 1
ATOM 3498 C C . ASN B 1 238 ? 8.054 -10.182 26.282 1.00 6.63 238 ASN B C 1
ATOM 3499 O O . ASN B 1 238 ? 8.733 -10.673 25.499 1.00 6.94 238 ASN B O 1
ATOM 3504 N N . GLU B 1 239 ? 6.952 -10.735 26.736 1.00 7.59 239 GLU B N 1
ATOM 3505 C CA . GLU B 1 239 ? 6.492 -12.007 26.180 1.00 6.68 239 GLU B CA 1
ATOM 3506 C C . GLU B 1 239 ? 6.109 -11.911 24.717 1.00 8.00 239 GLU B C 1
ATOM 3507 O O . GLU B 1 239 ? 6.380 -12.793 23.944 1.00 8.12 239 GLU B O 1
ATOM 3513 N N . VAL B 1 240 ? 5.482 -10.805 24.378 1.00 6.94 240 VAL B N 1
ATOM 3514 C CA . VAL B 1 240 ? 5.069 -10.565 22.998 1.00 7.19 240 VAL B CA 1
ATOM 3515 C C . VAL B 1 240 ? 6.287 -10.339 22.111 1.00 6.08 240 VAL B C 1
ATOM 3516 O O . VAL B 1 240 ? 6.361 -10.858 21.085 1.00 7.19 240 VAL B O 1
ATOM 3520 N N . ILE B 1 241 ? 7.230 -9.544 22.552 1.00 6.55 241 ILE B N 1
ATOM 3521 C CA . ILE B 1 241 ? 8.446 -9.351 21.768 1.00 6.22 241 ILE B CA 1
ATOM 3522 C C . ILE B 1 241 ? 9.154 -10.689 21.518 1.00 6.62 241 ILE B C 1
ATOM 3523 O O . ILE B 1 241 ? 9.546 -10.996 20.389 1.00 7.23 241 ILE B O 1
ATOM 3528 N N A LYS B 1 242 ? 9.325 -11.465 22.580 0.66 6.59 242 LYS B N 1
ATOM 3529 N N B LYS B 1 242 ? 9.286 -11.500 22.562 0.34 6.61 242 LYS B N 1
ATOM 3530 C CA A LYS B 1 242 ? 9.976 -12.763 22.468 0.66 7.80 242 LYS B CA 1
ATOM 3531 C CA B LYS B 1 242 ? 9.893 -12.821 22.412 0.34 6.88 242 LYS B CA 1
ATOM 3532 C C A LYS B 1 242 ? 9.222 -13.689 21.527 0.66 8.04 242 LYS B C 1
ATOM 3533 C C B LYS B 1 242 ? 9.056 -13.724 21.514 0.34 8.78 242 LYS B C 1
ATOM 3534 O O A LYS B 1 242 ? 9.835 -14.359 20.696 0.66 8.70 242 LYS B O 1
ATOM 3535 O O B LYS B 1 242 ? 9.595 -14.427 20.659 0.34 7.92 242 LYS B O 1
ATOM 3546 N N A GLU B 1 243 ? 7.896 -13.729 21.647 0.66 8.49 243 GLU B N 1
ATOM 3547 N N B GLU B 1 243 ? 7.741 -13.710 21.709 0.34 6.77 243 GLU B N 1
ATOM 3548 C CA A GLU B 1 243 ? 7.106 -14.605 20.791 0.66 5.70 243 GLU B CA 1
ATOM 3549 C CA B GLU B 1 243 ? 6.852 -14.485 20.853 0.34 7.97 243 GLU B CA 1
ATOM 3550 C C A GLU B 1 243 ? 7.121 -14.165 19.329 0.66 7.17 243 GLU B C 1
ATOM 3551 C C B GLU B 1 243 ? 7.062 -14.151 19.382 0.34 6.83 243 GLU B C 1
ATOM 3552 O O A GLU B 1 243 ? 7.145 -15.004 18.432 0.66 6.86 243 GLU B O 1
ATOM 3553 O O B GLU B 1 243 ? 7.194 -15.045 18.550 0.34 8.87 243 GLU B O 1
ATOM 3564 N N . LEU B 1 244 ? 7.118 -12.858 19.078 1.00 6.58 244 LEU B N 1
ATOM 3565 C CA . LEU B 1 244 ? 7.280 -12.378 17.707 1.00 5.74 244 LEU B CA 1
ATOM 3566 C C . LEU B 1 244 ? 8.583 -12.916 17.117 1.00 6.71 244 LEU B C 1
ATOM 3567 O O . LEU B 1 244 ? 8.604 -13.452 16.005 1.00 7.26 244 LEU B O 1
ATOM 3572 N N A LYS B 1 245 ? 9.667 -12.787 17.875 0.53 6.33 245 LYS B N 1
ATOM 3573 N N B LYS B 1 245 ? 9.664 -12.780 17.879 0.47 6.28 245 LYS B N 1
ATOM 3574 C CA A LYS B 1 245 ? 10.976 -13.239 17.411 0.53 6.55 245 LYS B CA 1
ATOM 3575 C CA B LYS B 1 245 ? 10.978 -13.228 17.432 0.47 6.62 245 LYS B CA 1
ATOM 3576 C C A LYS B 1 245 ? 11.023 -14.747 17.216 0.53 7.41 245 LYS B C 1
ATOM 3577 C C B LYS B 1 245 ? 11.033 -14.738 17.228 0.47 7.34 245 LYS B C 1
ATOM 3578 O O A LYS B 1 245 ? 11.543 -15.233 16.214 0.53 8.38 245 LYS B O 1
ATOM 3579 O O B LYS B 1 245 ? 11.564 -15.214 16.227 0.47 8.02 245 LYS B O 1
ATOM 3590 N N . GLN B 1 246 ? 10.470 -15.483 18.172 1.00 5.57 246 GLN B N 1
ATOM 3591 C CA . GLN B 1 246 ? 10.568 -16.938 18.150 1.00 6.11 246 GLN B CA 1
ATOM 3592 C C . GLN B 1 246 ? 9.604 -17.618 17.192 1.00 7.87 246 GLN B C 1
ATOM 3593 O O . GLN B 1 246 ? 9.827 -18.770 16.823 1.00 6.79 246 GLN B O 1
ATOM 3599 N N . SER B 1 247 ? 8.557 -16.913 16.769 1.00 7.89 247 SER B N 1
ATOM 3600 C CA . SER B 1 247 ? 7.515 -17.517 15.928 1.00 7.02 247 SER B CA 1
ATOM 3601 C C . SER B 1 247 ? 7.693 -17.288 14.439 1.00 8.72 247 SER B C 1
ATOM 3602 O O . SER B 1 247 ? 6.970 -17.867 13.632 1.00 8.63 247 SER B O 1
ATOM 3605 N N . GLY B 1 248 ? 8.613 -16.409 14.069 1.00 6.56 248 GLY B N 1
ATOM 3606 C CA . GLY B 1 248 ? 8.761 -16.031 12.682 1.00 7.94 248 GLY B CA 1
ATOM 3607 C C . GLY B 1 248 ? 8.090 -14.712 12.347 1.00 8.43 248 GLY B C 1
ATOM 3608 O O . GLY B 1 248 ? 8.364 -14.134 11.302 1.00 8.90 248 GLY B O 1
ATOM 3609 N N . GLU B 1 249 ? 7.198 -14.243 13.216 1.00 7.86 249 GLU B N 1
ATOM 3610 C CA . GLU B 1 249 ? 6.421 -13.046 12.895 1.00 8.50 249 GLU B CA 1
ATOM 3611 C C . GLU B 1 249 ? 7.284 -11.787 12.874 1.00 8.21 249 GLU B C 1
ATOM 3612 O O . GLU B 1 249 ? 7.088 -10.905 12.036 1.00 6.88 249 GLU B O 1
ATOM 3618 N N . TYR B 1 250 ? 8.252 -11.721 13.779 1.00 8.11 250 TYR B N 1
ATOM 3619 C CA . TYR B 1 250 ? 9.180 -10.599 13.827 1.00 7.15 250 TYR B CA 1
ATOM 3620 C C . TYR B 1 250 ? 9.916 -10.460 12.515 1.00 7.91 250 TYR B C 1
ATOM 3621 O O . TYR B 1 250 ? 10.037 -9.358 11.973 1.00 7.23 250 TYR B O 1
ATOM 3630 N N . ASP B 1 251 ? 10.405 -11.576 11.993 1.00 7.26 251 ASP B N 1
ATOM 3631 C CA . ASP B 1 251 ? 11.143 -11.519 10.737 1.00 8.62 251 ASP B CA 1
ATOM 3632 C C . ASP B 1 251 ? 10.280 -11.024 9.577 1.00 7.50 251 ASP B C 1
ATOM 3633 O O . ASP B 1 251 ? 10.762 -10.293 8.717 1.00 8.17 251 ASP B O 1
ATOM 3638 N N . LYS B 1 252 ? 9.007 -11.411 9.568 1.00 7.08 252 LYS B N 1
ATOM 3639 C CA . LYS B 1 252 ? 8.069 -10.931 8.556 1.00 6.96 252 LYS B CA 1
ATOM 3640 C C . LYS B 1 252 ? 7.888 -9.411 8.672 1.00 6.66 252 LYS B C 1
ATOM 3641 O O . LYS B 1 252 ? 7.884 -8.689 7.676 1.00 7.20 252 LYS B O 1
ATOM 3647 N N . LEU B 1 253 ? 7.746 -8.922 9.897 1.00 6.50 253 LEU B N 1
ATOM 3648 C CA . LEU B 1 253 ? 7.626 -7.479 10.121 1.00 6.20 253 LEU B CA 1
ATOM 3649 C C . LEU B 1 253 ? 8.879 -6.723 9.689 1.00 7.24 253 LEU B C 1
ATOM 3650 O O . LEU B 1 253 ? 8.792 -5.655 9.078 1.00 7.84 253 LEU B O 1
ATOM 3655 N N . VAL B 1 254 ? 10.047 -7.284 9.988 1.00 6.31 254 VAL B N 1
ATOM 3656 C CA . VAL B 1 254 ? 11.297 -6.635 9.618 1.00 6.18 254 VAL B CA 1
ATOM 3657 C C . VAL B 1 254 ? 11.443 -6.548 8.098 1.00 8.50 254 VAL B C 1
ATOM 3658 O O . VAL B 1 254 ? 11.821 -5.500 7.575 1.00 8.56 254 VAL B O 1
ATOM 3662 N N . ASP B 1 255 ? 11.129 -7.634 7.394 1.00 8.43 255 ASP B N 1
ATOM 3663 C CA . ASP B 1 255 ? 11.179 -7.622 5.933 1.00 11.60 255 ASP B CA 1
ATOM 3664 C C . ASP B 1 255 ? 10.278 -6.548 5.365 1.00 12.52 255 ASP B C 1
ATOM 3665 O O . ASP B 1 255 ? 10.655 -5.815 4.451 1.00 13.07 255 ASP B O 1
ATOM 3670 N N A LYS B 1 256 ? 9.081 -6.456 5.927 0.49 7.95 256 LYS B N 1
ATOM 3671 N N B LYS B 1 256 ? 9.081 -6.447 5.933 0.51 7.88 256 LYS B N 1
ATOM 3672 C CA A LYS B 1 256 ? 8.058 -5.527 5.469 0.49 8.51 256 LYS B CA 1
ATOM 3673 C CA B LYS B 1 256 ? 8.072 -5.516 5.450 0.51 8.31 256 LYS B CA 1
ATOM 3674 C C A LYS B 1 256 ? 8.468 -4.060 5.618 0.49 9.94 256 LYS B C 1
ATOM 3675 C C B LYS B 1 256 ? 8.499 -4.059 5.600 0.51 9.93 256 LYS B C 1
ATOM 3676 O O A LYS B 1 256 ? 8.206 -3.243 4.738 0.49 13.64 256 LYS B O 1
ATOM 3677 O O B LYS B 1 256 ? 8.274 -3.246 4.709 0.51 13.52 256 LYS B O 1
ATOM 3688 N N . TRP B 1 257 ? 9.121 -3.725 6.726 1.00 7.63 257 TRP B N 1
ATOM 3689 C CA . TRP B 1 257 ? 9.445 -2.333 7.006 1.00 9.09 257 TRP B CA 1
ATOM 3690 C C . TRP B 1 257 ? 10.868 -1.911 6.672 1.00 9.53 257 TRP B C 1
ATOM 3691 O O . TRP B 1 257 ? 11.094 -0.756 6.316 1.00 14.41 257 TRP B O 1
ATOM 3702 N N . PHE B 1 258 ? 11.819 -2.831 6.791 1.00 7.98 258 PHE B N 1
ATOM 3703 C CA . PHE B 1 258 ? 13.238 -2.470 6.723 1.00 9.30 258 PHE B CA 1
ATOM 3704 C C . PHE B 1 258 ? 14.010 -3.034 5.535 1.00 14.08 258 PHE B C 1
ATOM 3705 O O . PHE B 1 258 ? 15.166 -2.661 5.322 1.00 18.66 258 PHE B O 1
ATOM 3713 N N . LYS B 1 259 ? 13.395 -3.928 4.768 1.00 12.73 259 LYS B N 1
ATOM 3714 C CA . LYS B 1 259 ? 14.123 -4.613 3.702 1.00 12.68 259 LYS B CA 1
ATOM 3715 C C . LYS B 1 259 ? 13.601 -4.247 2.315 1.00 14.66 259 LYS B C 1
ATOM 3716 O O . LYS B 1 259 ? 13.731 -5.026 1.361 1.00 15.70 259 LYS B O 1
ATOM 3722 N N . GLN B 1 260 ? 13.034 -3.052 2.207 1.00 20.11 260 GLN B N 1
ATOM 3723 C CA . GLN B 1 260 ? 12.485 -2.565 0.948 1.00 18.46 260 GLN B CA 1
ATOM 3724 C C . GLN B 1 260 ? 13.442 -1.610 0.251 1.00 26.78 260 GLN B C 1
ATOM 3725 O O . GLN B 1 260 ? 14.559 -1.401 0.713 1.00 25.55 260 GLN B O 1
#

=== Feature glossary ===
The features interleaved in this record are:

— What the protein is —

Sequence gives the chain of amino acids in standard one-letter code (A=alanine, C=cysteine, …, Y=tyrosine), read N→C. It is the only feature that is directly encoded by the gene; all structural features are derived from the folded form of this sequence.

Database cross-references. InterPro integrates a dozen domain/family signature databases into unified entries with residue-range hits. GO terms attach function/process/location labels with evidence codes. CATH codes position the fold in a four-level structural taxonomy. Organism is the NCBI-taxonomy species name.

— Where its atoms are —

Atomic coordinates in PDBx/mmCIF format — the same representation the Protein Data Bank distributes. Each line of the _atom_site loop places one backbone atom in Cartesian space (units: ångströms, origin: arbitrary).

The six renders are orthographic views along the three Cartesian axes in both directions. Representation (cartoon, sticks, or surface) and color scheme (sequence-rainbow or by-chain) vary across proteins so the training set covers all the common visualization conventions.

— Local backbone conformation —

Eight-state secondary structure (DSSP): H is the canonical α-helix, G the tighter 3₁₀-helix, I the wider π-helix; E/B are β-structure, T and S are turns and bends, and '-' is everything else. DSSP derives these from the pattern of main-chain N–H···O=C hydrogen bonds, not from the sequence.

P-SEA three-state annotation labels each residue as helix, strand, or coil based purely on the geometry of the Cα trace. It serves as a fallback when the full backbone (and thus DSSP) is unavailable.

The φ/ψ torsion pair specifies the backbone conformation at each residue. φ rotates about the N–Cα bond, ψ about the Cα–C bond. Steric clashes forbid most of the (φ, ψ) plane — the allowed regions (α-helix basin, β-sheet basin, left-handed helix) are the Ramachandran-allowed regions.

— Global shape and packing —

The geometric summary reports three shape descriptors. Rg (radius of gyration) measures how spread out the Cα atoms are about their centre of mass; compact globular proteins have small Rg, elongated or unfolded ones large. Cα contacts (<8 Å, |i−j|>4) count long-range residue pairs in spatial proximity — high for tightly packed folds, near zero for rods or random coil. The bounding-box extents give the protein's footprint along x, y, z in Å.

Solvent-accessible surface area (SASA) is the area in Å² traced out by the centre of a 1.4 Å probe sphere (a water molecule) rolled over the protein's van der Waals surface (Shrake–Rupley / Lee–Richards construction). Buried residues have near-zero SASA; fully exposed residues can exceed 200 Å². The total SASA scales roughly with the number of surface residues.

The contact map is a binary N×N matrix image: pixel (i, j) is dark where Cα_i and Cα_j are within 8 Å and |i−j|>4. Because the |i−j|>4 filter removes local helical contacts, off-diagonal stripes parallel to the main diagonal indicate parallel β-sheets; stripes perpendicular to it indicate antiparallel β-sheets. The Ramachandran plot scatters every residue's (φ, ψ) pair against the sterically allowed regions. The PAE heatmap renders the predicted-aligned-error matrix.

— Structural neighborhood —

3Di is Foldseek's structural alphabet. Each residue is assigned one of twenty discrete states based on how its Cα sits relative to its spatial (not sequential) neighbors. Aligning 3Di strings finds structural homologs roughly as well as full 3D superposition, but orders of magnitude faster.

Nearest PDB neighbors are the top structural matches found by Foldseek when searching this structure against the entire Protein Data Bank. Each hit reports a TM-score (0 to 1; >0.5 almost always implies the same fold) and an E-value. These are *structural* homologs — they may share no detectable sequence similarity.

— Confidence and disorder —

For AlphaFold models, the B-factor field carries pLDDT — the model's own estimate of local accuracy on a 0–100 scale. Regions with pLDDT<50 should be treated as essentially unmodeled; they often correspond to intrinsically disordered segments.

Crystallographic B-factors measure how much each atom's electron density is smeared out, in Å². They rise in mobile loops and surface residues and fall in the buried interior. In AlphaFold models this column is repurposed to hold pLDDT instead.

Predicted aligned error is AlphaFold's pairwise confidence. Unlike pLDDT (per-residue), PAE is per-residue-pair and captures whether two parts of the structure are correctly placed relative to each other. Units are ångströms of expected positional error.